Protein AF-0000000068878106 (afdb_homodimer)

Solvent-accessible surface area (backbone atoms only — not comparable to full-atom values): 33404 Å² total; per-residue (Å²): 135,85,82,83,82,81,82,75,83,78,81,79,73,72,70,61,64,57,54,52,51,51,51,51,49,51,44,51,50,50,51,51,49,33,51,49,45,41,50,50,25,51,51,44,31,50,50,22,50,52,49,27,51,49,31,41,48,44,34,72,59,57,70,78,50,66,62,58,25,54,33,65,56,33,51,76,36,71,56,44,80,84,40,68,76,55,49,61,69,65,91,38,62,44,76,44,74,47,63,44,90,40,58,70,82,65,88,52,76,86,54,75,77,73,41,75,68,34,36,50,54,57,44,65,69,31,69,56,43,24,40,52,31,32,62,68,48,38,46,52,46,75,42,91,58,66,86,45,42,40,49,23,63,85,47,44,86,91,62,50,28,27,27,16,37,38,38,33,26,54,50,46,43,31,52,48,51,43,54,57,67,63,46,66,72,85,61,57,61,81,86,59,49,84,65,52,65,62,46,65,75,77,30,61,66,62,33,50,48,51,41,47,35,27,52,52,50,49,52,54,50,47,41,28,64,41,45,71,52,62,33,39,34,25,66,32,97,44,98,85,40,56,53,42,74,44,55,52,36,47,38,44,21,38,39,41,68,48,39,54,49,47,33,52,69,71,58,36,39,39,64,66,54,68,86,51,59,78,51,79,83,52,81,79,58,74,51,70,72,85,69,80,74,77,79,76,132,135,86,81,82,80,80,83,75,84,79,80,79,72,72,69,62,62,57,55,52,51,50,51,51,50,51,45,50,50,51,50,49,51,33,52,49,47,40,50,52,25,52,52,44,30,50,51,23,51,52,49,26,51,48,32,42,47,44,35,71,59,57,72,78,50,65,62,58,26,54,32,65,58,33,52,74,32,74,55,45,77,84,39,71,75,54,51,60,70,64,91,37,62,44,75,46,74,49,64,44,90,42,56,70,83,66,88,50,76,84,54,76,79,72,40,75,69,33,39,50,55,57,43,64,68,32,70,56,44,24,41,51,33,32,59,68,49,36,46,54,47,77,42,90,57,67,85,47,42,40,49,24,64,83,46,43,88,92,61,49,27,26,28,17,38,39,38,32,27,54,51,46,44,30,52,49,50,44,54,57,66,65,45,67,71,84,60,58,63,80,86,60,51,87,65,52,64,61,46,67,75,77,31,62,67,61,33,49,47,51,40,46,34,28,52,50,49,50,51,53,49,46,41,28,63,39,44,70,52,64,34,39,34,27,66,32,99,42,98,86,40,57,52,40,74,43,55,52,36,46,38,45,21,38,38,40,67,48,40,53,49,48,33,53,71,69,57,36,39,40,65,66,55,68,86,51,58,79,51,78,83,52,81,81,58,71,50,72,71,87,68,81,77,80,82,78,134

Nearest PDB structures (foldseek):
  1ku9-assembly1_B  TM=2.851E-01  e=7.727E+00  Methanocaldococcus jannaschii
  5xuz-assembly1_A  TM=3.289E-01  e=4.856E+00  Lachnospiraceae bacterium ND2006
  1ku9-assembly1_B  TM=2.852E-01  e=8.026E+00  Methanocaldococcus jannaschii

Radius of gyration: 40.36 Å; Cα contacts (8 Å, |Δi|>4): 854; chains: 2; bounding box: 71×157×91 Å

Sequence (594 aa):
MAKDRKYEPVDNDGDGDGDEHAASMRLRAAQKLERRARRFMYVAVGLLVVSLSALVGTAVVRKPSMLECDQMVSPWYLLTFMLFFVASLWPAVEHTEGDLVNYFNHSTIYRGPPTLERETAWNSLWYHHAMPVSRAGIYALNKTDPDLYYEVVGSDPEEPTYGAIAEVFHQLHCLNLIRQHSWPIAQFSKDWGDLYPDFLWDNPVLGRMHVDHCFETLRLSLMCYADITPVLNQHFDDPDFDRKADFNTHHKCRDFDRIAEYVESMGYDLPPPKFLADEHAHEKRRFLTPVKPGGRKMAKDRKYEPVDNDGDGDGDEHAASMRLRAAQKLERRARRFMYVAVGLLVVSLSALVGTAVVRKPSMLECDQMVSPWYLLTFMLFFVASLWPAVEHTEGDLVNYFNHSTIYRGPPTLERETAWNSLWYHHAMPVSRAGIYALNKTDPDLYYEVVGSDPEEPTYGAIAEVFHQLHCLNLIRQHSWPIAQFSKDWGDLYPDFLWDNPVLGRMHVDHCFETLRLSLMCYADITPVLNQHFDDPDFDRKADFNTHHKCRDFDRIAEYVESMGYDLPPPKFLADEHAHEKRRFLTPVKPGGRK

Secondary structure (DSSP, 8-state):
-------------THHHHHHHHHHHHHHHHHHHHHHHHHHHHHHHHHHHHHHHHHHHHHHHPPPPHHHHHHHTSGGGGGGTT-TTS--SGGG--EEEEE----TT---TTSSS--HHHHHHHHHHH--PBEEEEHHHHHHTT-S-GGGBPBPTT-BTTB-EEEEEEHHHHHHHHHHHHHHHTS-GGGS-GGGGGGS-THHHH-HHHHHHHHHHHHHHHHHHHHHH----EEEEEE---SS-SEEE----EEEEE-HHHHHHHHHHH-B-PPPPHHHHT-GGGGG---SS--------/-------------THHHHHHHHHHHHHHHHHHHHHHHHHHHHHHHHHHHHHHHHHHHHHHHPPPPHHHHHHHTSGGGGGGTT-TTS--SGGG--EEEEE----TT---TTSSS--HHHHHHHHHHH--PBEEEEHHHHHHTT-S-GGGBPBPTT-BTTB-EEEEEEHHHHHHHHHHHHHHHTS-GGGS-GGGGGGS-THHHH-HHHHHHHHHHHHHHHHHHHHHH----EEEEEE---SS-SEEE----EEEEE-HHHHHHHHHHH-B-PPPPHHHHT-GGGGG---SS--------

Structure (mmCIF, N/CA/C/O backbone):
data_AF-0000000068878106-model_v1
#
loop_
_entity.id
_entity.type
_entity.pdbx_description
1 polymer 'Tat pathway signal sequence'
#
loop_
_atom_site.group_PDB
_atom_site.id
_atom_site.type_symbol
_atom_site.label_atom_id
_atom_site.label_alt_id
_atom_site.label_comp_id
_atom_site.label_asym_id
_atom_site.label_entity_id
_atom_site.label_seq_id
_atom_site.pdbx_PDB_ins_code
_atom_site.Cartn_x
_atom_site.Cartn_y
_atom_site.Cartn_z
_atom_site.occupancy
_atom_site.B_iso_or_equiv
_atom_site.auth_seq_id
_atom_site.auth_comp_id
_atom_site.auth_asym_id
_atom_site.auth_atom_id
_atom_site.pdbx_PDB_model_num
ATOM 1 N N . MET A 1 1 ? -26.531 114.25 68.438 1 26.78 1 MET A N 1
ATOM 2 C CA . MET A 1 1 ? -25.391 114.25 67.5 1 26.78 1 MET A CA 1
ATOM 3 C C . MET A 1 1 ? -24.953 112.875 67.125 1 26.78 1 MET A C 1
ATOM 5 O O . MET A 1 1 ? -24.109 112.25 67.812 1 26.78 1 MET A O 1
ATOM 9 N N . ALA A 1 2 ? -25.891 112 66.625 1 36.28 2 ALA A N 1
ATOM 10 C CA . ALA A 1 2 ? -25.703 110.562 66.438 1 36.28 2 ALA A CA 1
ATOM 11 C C . ALA A 1 2 ? -24.656 110.25 65.375 1 36.28 2 ALA A C 1
ATOM 13 O O . ALA A 1 2 ? -24.719 110.812 64.312 1 36.28 2 ALA A O 1
ATOM 14 N N . LYS A 1 3 ? -23.438 109.688 65.812 1 40.28 3 LYS A N 1
ATOM 15 C CA . LYS A 1 3 ? -22.188 109.375 65.125 1 40.28 3 LYS A CA 1
ATOM 16 C C . LYS A 1 3 ? -22.391 108.312 64.062 1 40.28 3 LYS A C 1
ATOM 18 O O . LYS A 1 3 ? -23.016 107.312 64.312 1 40.28 3 LYS A O 1
ATOM 23 N N . ASP A 1 4 ? -22.25 108.625 62.75 1 36 4 ASP A N 1
ATOM 24 C CA . ASP A 1 4 ? -22.328 108 61.469 1 36 4 ASP A CA 1
ATOM 25 C C . ASP A 1 4 ? -21.266 106.875 61.344 1 36 4 ASP A C 1
ATOM 27 O O . ASP A 1 4 ? -20.062 107.188 61.406 1 36 4 ASP A O 1
ATOM 31 N N . ARG A 1 5 ? -21.469 105.625 61.906 1 38.38 5 ARG A N 1
ATOM 32 C CA . ARG A 1 5 ? -20.531 104.5 61.875 1 38.38 5 ARG A CA 1
ATOM 33 C C . ARG A 1 5 ? -20.266 104.125 60.438 1 38.38 5 ARG A C 1
ATOM 35 O O . ARG A 1 5 ? -21.188 103.812 59.656 1 38.38 5 ARG A O 1
ATOM 42 N N . LYS A 1 6 ? -19.078 104.438 59.812 1 42.81 6 LYS A N 1
ATOM 43 C CA . LYS A 1 6 ? -18.547 104.125 58.5 1 42.81 6 LYS A CA 1
ATOM 44 C C . LYS A 1 6 ? -18.234 102.625 58.344 1 42.81 6 LYS A C 1
ATOM 46 O O . LYS A 1 6 ? -17.516 102.062 59.188 1 42.81 6 LYS A O 1
ATOM 51 N N . TYR A 1 7 ? -19.156 101.75 57.75 1 40.66 7 TYR A N 1
ATOM 52 C CA . TYR A 1 7 ? -18.984 100.375 57.406 1 40.66 7 TYR A CA 1
ATOM 53 C C . TYR A 1 7 ? -17.859 100.125 56.406 1 40.66 7 TYR A C 1
ATOM 55 O O . TYR A 1 7 ? -17.828 100.812 55.375 1 40.66 7 TYR A O 1
ATOM 63 N N . GLU A 1 8 ? -16.609 99.812 56.781 1 37 8 GLU A N 1
ATOM 64 C CA . GLU A 1 8 ? -15.492 99.5 55.906 1 37 8 GLU A CA 1
ATOM 65 C C . GLU A 1 8 ? -15.727 98.25 55.156 1 37 8 GLU A C 1
ATOM 67 O O . GLU A 1 8 ? -16.203 97.25 55.719 1 37 8 GLU A O 1
ATOM 72 N N . PRO A 1 9 ? -15.875 98.188 53.812 1 48.03 9 PRO A N 1
ATOM 73 C CA . PRO A 1 9 ? -16.078 97 52.969 1 48.03 9 PRO A CA 1
ATOM 74 C C . PRO A 1 9 ? -14.945 96 53.094 1 48.03 9 PRO A C 1
ATOM 76 O O . PRO A 1 9 ? -13.773 96.375 53.125 1 48.03 9 PRO A O 1
ATOM 79 N N . VAL A 1 10 ? -15.109 94.938 53.812 1 45.06 10 VAL A N 1
ATOM 80 C CA . VAL A 1 10 ? -14.203 93.812 53.875 1 45.06 10 VAL A CA 1
ATOM 81 C C . VAL A 1 10 ? -14.039 93.188 52.5 1 45.06 10 VAL A C 1
ATOM 83 O O . VAL A 1 10 ? -15.031 92.875 51.812 1 45.06 10 VAL A O 1
ATOM 86 N N . ASP A 1 11 ? -12.969 93.438 51.75 1 40.78 11 ASP A N 1
ATOM 87 C CA . ASP A 1 11 ? -12.539 92.875 50.469 1 40.78 11 ASP A CA 1
ATOM 88 C C . ASP A 1 11 ? -12.438 91.312 50.531 1 40.78 11 ASP A C 1
ATOM 90 O O . ASP A 1 11 ? -11.711 90.812 51.344 1 40.78 11 ASP A O 1
ATOM 94 N N . ASN A 1 12 ? -13.5 90.5 50.281 1 43.62 12 ASN A N 1
ATOM 95 C CA . ASN A 1 12 ? -13.617 89.062 50.125 1 43.62 12 ASN A CA 1
ATOM 96 C C . ASN A 1 12 ? -12.672 88.562 49.062 1 43.62 12 ASN A C 1
ATOM 98 O O . ASN A 1 12 ? -13.062 88.375 47.906 1 43.62 12 ASN A O 1
ATOM 102 N N . ASP A 1 13 ? -11.422 88.938 49 1 43.38 13 ASP A N 1
ATOM 103 C CA . ASP A 1 13 ? -10.508 88.375 48 1 43.38 13 ASP A CA 1
ATOM 104 C C . ASP A 1 13 ? -10.234 86.938 48.25 1 43.38 13 ASP A C 1
ATOM 106 O O . ASP A 1 13 ? -9.312 86.375 47.688 1 43.38 13 ASP A O 1
ATOM 110 N N . GLY A 1 14 ? -10.898 86.25 49.25 1 47.47 14 GLY A N 1
ATOM 111 C CA . GLY A 1 14 ? -10.5 84.875 49.594 1 47.47 14 GLY A CA 1
ATOM 112 C C . GLY A 1 14 ? -10.93 83.875 48.562 1 47.47 14 GLY A C 1
ATOM 113 O O . GLY A 1 14 ? -10.617 82.688 48.688 1 47.47 14 GLY A O 1
ATOM 114 N N . ASP A 1 15 ? -11.875 84.125 47.656 1 50.72 15 ASP A N 1
ATOM 115 C CA . ASP A 1 15 ? -12.5 83.062 46.906 1 50.72 15 ASP A CA 1
ATOM 116 C C . ASP A 1 15 ? -11.656 82.625 45.719 1 50.72 15 ASP A C 1
ATOM 118 O O . ASP A 1 15 ? -11.992 81.688 45.031 1 50.72 15 ASP A O 1
ATOM 122 N N . GLY A 1 16 ? -10.625 83.375 45.344 1 57.31 16 GLY A N 1
ATOM 123 C CA . GLY A 1 16 ? -9.914 83.062 44.094 1 57.31 16 GLY A CA 1
ATOM 124 C C . GLY A 1 16 ? -8.898 81.938 44.25 1 57.31 16 GLY A C 1
ATOM 125 O O . GLY A 1 16 ? -8.641 81.188 43.312 1 57.31 16 GLY A O 1
ATOM 126 N N . ASP A 1 17 ? -8.328 81.75 45.469 1 61.16 17 ASP A N 1
ATOM 127 C CA . ASP A 1 17 ? -7.246 80.812 45.688 1 61.16 17 ASP A CA 1
ATOM 128 C C . ASP A 1 17 ? -7.781 79.375 45.75 1 61.16 17 ASP A C 1
ATOM 130 O O . ASP A 1 17 ? -7.125 78.438 45.281 1 61.16 17 ASP A O 1
ATOM 134 N N . GLY A 1 18 ? -9 79.25 46.094 1 62.47 18 GLY A N 1
ATOM 135 C CA . GLY A 1 18 ? -9.602 77.938 46.25 1 62.47 18 GLY A CA 1
ATOM 136 C C . GLY A 1 18 ? -9.938 77.25 44.906 1 62.47 18 GLY A C 1
ATOM 137 O O . GLY A 1 18 ? -9.758 76.062 44.75 1 62.47 18 GLY A O 1
ATOM 138 N N . ASP A 1 19 ? -10.344 78.125 44 1 64.88 19 ASP A N 1
ATOM 139 C CA . ASP A 1 19 ? -10.758 77.625 42.719 1 64.88 19 ASP A CA 1
ATOM 140 C C . ASP A 1 19 ? -9.555 77.188 41.875 1 64.88 19 ASP A C 1
ATOM 142 O O . ASP A 1 19 ? -9.609 76.188 41.156 1 64.88 19 ASP A O 1
ATOM 146 N N . GLU A 1 20 ? -8.469 77.938 42.156 1 68.62 20 GLU A N 1
ATOM 147 C CA . GLU A 1 20 ? -7.258 77.625 41.375 1 68.62 20 GLU A CA 1
ATOM 148 C C . GLU A 1 20 ? -6.621 76.312 41.875 1 68.62 20 GLU A C 1
ATOM 150 O O . GLU A 1 20 ? -6.129 75.5 41.094 1 68.62 20 GLU A O 1
ATOM 155 N N . HIS A 1 21 ? -6.688 76.125 43.125 1 70.81 21 HIS A N 1
ATOM 156 C CA . HIS A 1 21 ? -6.148 74.938 43.75 1 70.81 21 HIS A CA 1
ATOM 157 C C . HIS A 1 21 ? -6.969 73.688 43.344 1 70.81 21 HIS A C 1
ATOM 159 O O . HIS A 1 21 ? -6.41 72.625 43.062 1 70.81 21 HIS A O 1
ATOM 165 N N . ALA A 1 22 ? -8.234 73.875 43.281 1 68.38 22 ALA A N 1
ATOM 166 C CA . ALA A 1 22 ? -9.133 72.812 42.875 1 68.38 22 ALA A CA 1
ATOM 167 C C . ALA A 1 22 ? -8.945 72.438 41.406 1 68.38 22 ALA A C 1
ATOM 169 O O . ALA A 1 22 ? -8.938 71.25 41.062 1 68.38 22 ALA A O 1
ATOM 170 N N . ALA A 1 23 ? -8.711 73.438 40.656 1 69.19 23 ALA A N 1
ATOM 171 C CA . ALA A 1 23 ? -8.477 73.25 39.25 1 69.19 23 ALA A CA 1
ATOM 172 C C . ALA A 1 23 ? -7.152 72.5 39 1 69.19 23 ALA A C 1
ATOM 174 O O . ALA A 1 23 ? -7.07 71.625 38.156 1 69.19 23 ALA A O 1
ATOM 175 N N . SER A 1 24 ? -6.176 72.875 39.844 1 73.19 24 SER A N 1
ATOM 176 C CA . SER A 1 24 ? -4.859 72.25 39.75 1 73.19 24 SER A CA 1
ATOM 177 C C . SER A 1 24 ? -4.902 70.75 40.188 1 73.19 24 SER A C 1
ATOM 179 O O . SER A 1 24 ? -4.273 69.938 39.562 1 73.19 24 SER A O 1
ATOM 181 N N . MET A 1 25 ? -5.758 70.5 41.094 1 72.62 25 MET A N 1
ATOM 182 C CA . MET A 1 25 ? -5.891 69.125 41.625 1 72.62 25 MET A CA 1
ATOM 183 C C . MET A 1 25 ? -6.629 68.25 40.625 1 72.62 25 MET A C 1
ATOM 185 O O . MET A 1 25 ? -6.273 67.125 40.438 1 72.62 25 MET A O 1
ATOM 189 N N . ARG A 1 26 ? -7.57 68.812 39.969 1 70.69 26 ARG A N 1
ATOM 190 C CA . ARG A 1 26 ? -8.328 68.062 38.938 1 70.69 26 ARG A CA 1
ATOM 191 C C . ARG A 1 26 ? -7.461 67.75 37.719 1 70.69 26 ARG A C 1
ATOM 193 O O . ARG A 1 26 ? -7.543 66.688 37.156 1 70.69 26 ARG A O 1
ATOM 200 N N . LEU A 1 27 ? -6.605 68.688 37.5 1 72.69 27 LEU A N 1
ATOM 201 C CA . LEU A 1 27 ? -5.703 68.562 36.375 1 72.69 27 LEU A CA 1
ATOM 202 C C . LEU A 1 27 ? -4.676 67.438 36.656 1 72.69 27 LEU A C 1
ATOM 204 O O . LEU A 1 27 ? -4.379 66.625 35.781 1 72.69 27 LEU A O 1
ATOM 208 N N . ARG A 1 28 ? -4.23 67.5 37.875 1 74.62 28 ARG A N 1
ATOM 209 C CA . ARG A 1 28 ? -3.268 66.438 38.281 1 74.62 28 ARG A CA 1
ATOM 210 C C . ARG A 1 28 ? -3.906 65.062 38.312 1 74.62 28 ARG A C 1
ATOM 212 O O . ARG A 1 28 ? -3.287 64.062 37.875 1 74.62 28 ARG A O 1
ATOM 219 N N . ALA A 1 29 ? -5.109 65 38.656 1 73.38 29 ALA A N 1
ATOM 220 C CA . ALA A 1 29 ? -5.848 63.75 38.688 1 73.38 29 ALA A CA 1
ATOM 221 C C . ALA A 1 29 ? -6.102 63.219 37.281 1 73.38 29 ALA A C 1
ATOM 223 O O . ALA A 1 29 ? -5.977 62.031 37.031 1 73.38 29 ALA A O 1
ATOM 224 N N . ALA A 1 30 ? -6.375 64.125 36.469 1 70.25 30 ALA A N 1
ATOM 225 C CA . ALA A 1 30 ? -6.621 63.781 35.062 1 70.25 30 ALA A CA 1
ATOM 226 C C . ALA A 1 30 ? -5.348 63.281 34.375 1 70.25 30 ALA A C 1
ATOM 228 O O . ALA A 1 30 ? -5.383 62.281 33.625 1 70.25 30 ALA A O 1
ATOM 229 N N . GLN A 1 31 ? -4.293 63.906 34.719 1 73.88 31 GLN A N 1
ATOM 230 C CA . GLN A 1 31 ? -3.004 63.469 34.156 1 73.88 31 GLN A CA 1
ATOM 231 C C . GLN A 1 31 ? -2.596 62.125 34.688 1 73.88 31 GLN A C 1
ATOM 233 O O . GLN A 1 31 ? -2.062 61.281 33.969 1 73.88 31 GLN A O 1
ATOM 238 N N . LYS A 1 32 ? -2.9 61.875 35.938 1 74.06 32 LYS A N 1
ATOM 239 C CA . LYS A 1 32 ? -2.619 60.594 36.531 1 74.06 32 LYS A CA 1
ATOM 240 C C . LYS A 1 32 ? -3.463 59.469 35.906 1 74.06 32 LYS A C 1
ATOM 242 O O . LYS A 1 32 ? -2.963 58.375 35.656 1 74.06 32 LYS A O 1
ATOM 247 N N . LEU A 1 33 ? -4.66 59.75 35.625 1 72.44 33 LEU A N 1
ATOM 248 C CA . LEU A 1 33 ? -5.566 58.812 35 1 72.44 33 LEU A CA 1
ATOM 249 C C . LEU A 1 33 ? -5.125 58.5 33.562 1 72.44 33 LEU A C 1
ATOM 251 O O . LEU A 1 33 ? -5.188 57.375 33.125 1 72.44 33 LEU A O 1
ATOM 255 N N . GLU A 1 34 ? -4.691 59.562 32.969 1 74.19 34 GLU A N 1
ATOM 256 C CA . GLU A 1 34 ? -4.195 59.375 31.609 1 74.19 34 GLU A CA 1
ATOM 257 C C . GLU A 1 34 ? -2.938 58.531 31.578 1 74.19 34 GLU A C 1
ATOM 259 O O . GLU A 1 34 ? -2.791 57.656 30.719 1 74.19 34 GLU A O 1
ATOM 264 N N . ARG A 1 35 ? -2.076 58.719 32.5 1 75.44 35 ARG A N 1
ATOM 265 C CA . ARG A 1 35 ? -0.855 57.938 32.594 1 75.44 35 ARG A CA 1
ATOM 266 C C . ARG A 1 35 ? -1.173 56.469 32.906 1 75.44 35 ARG A C 1
ATOM 268 O O . ARG A 1 35 ? -0.58 55.562 32.312 1 75.44 35 ARG A O 1
ATOM 275 N N . ARG A 1 36 ? -2.141 56.281 33.688 1 75.12 36 ARG A N 1
ATOM 276 C CA . ARG A 1 36 ? -2.568 54.938 34.031 1 75.12 36 ARG A CA 1
ATOM 277 C C . ARG A 1 36 ? -3.223 54.25 32.844 1 75.12 36 ARG A C 1
ATOM 279 O O . ARG A 1 36 ? -2.971 53.094 32.562 1 75.12 36 ARG A O 1
ATOM 286 N N . ALA A 1 37 ? -3.979 55.031 32.156 1 71.69 37 ALA A N 1
ATOM 287 C CA . ALA A 1 37 ? -4.645 54.531 30.969 1 71.69 37 ALA A CA 1
ATOM 288 C C . ALA A 1 37 ? -3.631 54.156 29.891 1 71.69 37 ALA A C 1
ATOM 290 O O . ALA A 1 37 ? -3.764 53.125 29.25 1 71.69 37 ALA A O 1
ATOM 291 N N . ARG A 1 38 ? -2.625 55 29.766 1 74.75 38 ARG A N 1
ATOM 292 C CA . ARG A 1 38 ? -1.565 54.719 28.812 1 74.75 38 ARG A CA 1
ATOM 293 C C . ARG A 1 38 ? -0.792 53.469 29.188 1 74.75 38 ARG A C 1
ATOM 295 O O . ARG A 1 38 ? -0.477 52.625 28.328 1 74.75 38 ARG A O 1
ATOM 302 N N . ARG A 1 39 ? -0.542 53.344 30.469 1 77.56 39 ARG A N 1
ATOM 303 C CA . ARG A 1 39 ? 0.162 52.156 30.938 1 77.56 39 ARG A CA 1
ATOM 304 C C . ARG A 1 39 ? -0.664 50.906 30.688 1 77.56 39 ARG A C 1
ATOM 306 O O . ARG A 1 39 ? -0.135 49.875 30.234 1 77.56 39 ARG A O 1
ATOM 313 N N . PHE A 1 40 ? -1.917 51 30.922 1 74 40 PHE A N 1
ATOM 314 C CA . PHE A 1 40 ? -2.812 49.875 30.688 1 74 40 PHE A CA 1
ATOM 315 C C . PHE A 1 40 ? -2.871 49.531 29.203 1 74 40 PHE A C 1
ATOM 317 O O . PHE A 1 40 ? -2.889 48.344 28.828 1 74 40 PHE A O 1
ATOM 324 N N . MET A 1 41 ? -2.848 50.562 28.422 1 73.62 41 MET A N 1
ATOM 325 C CA . MET A 1 41 ? -2.873 50.344 26.969 1 73.62 41 MET A CA 1
ATOM 326 C C . MET A 1 41 ? -1.597 49.656 26.5 1 73.62 41 MET A C 1
ATOM 328 O O . MET A 1 41 ? -1.648 48.75 25.672 1 73.62 41 MET A O 1
ATOM 332 N N . TYR A 1 42 ? -0.453 50.125 27.031 1 76.81 42 TYR A N 1
ATOM 333 C CA . TYR A 1 42 ? 0.806 49.469 26.656 1 76.81 42 TYR A CA 1
ATOM 334 C C . TYR A 1 42 ? 0.821 48.031 27.094 1 76.81 42 TYR A C 1
ATOM 336 O O . TYR A 1 42 ? 1.28 47.156 26.359 1 76.81 42 TYR A O 1
ATOM 344 N N . VAL A 1 43 ? 0.275 47.688 28.266 1 76.44 43 VAL A N 1
ATOM 345 C CA . VAL A 1 43 ? 0.206 46.344 28.766 1 76.44 43 VAL A CA 1
ATOM 346 C C . VAL A 1 43 ? -0.734 45.5 27.891 1 76.44 43 VAL A C 1
ATOM 348 O O . VAL A 1 43 ? -0.426 44.375 27.547 1 76.44 43 VAL A O 1
ATOM 351 N N . ALA A 1 44 ? -1.811 46.125 27.453 1 70.38 44 ALA A N 1
ATOM 352 C CA . ALA A 1 44 ? -2.779 45.438 26.594 1 70.38 44 ALA A CA 1
ATOM 353 C C . ALA A 1 44 ? -2.178 45.125 25.234 1 70.38 44 ALA A C 1
ATOM 355 O O . ALA A 1 44 ? -2.352 44 24.719 1 70.38 44 ALA A O 1
ATOM 356 N N . VAL A 1 45 ? -1.456 46.094 24.656 1 72.12 45 VAL A N 1
ATOM 357 C CA . VAL A 1 45 ? -0.791 45.875 23.375 1 72.12 45 VAL A CA 1
ATOM 358 C C . VAL A 1 45 ? 0.281 44.812 23.516 1 72.12 45 VAL A C 1
ATOM 360 O O . VAL A 1 45 ? 0.42 43.938 22.641 1 72.12 45 VAL A O 1
ATOM 363 N N . GLY A 1 46 ? 1.047 44.906 24.625 1 75.5 46 GLY A N 1
ATOM 364 C CA . GLY A 1 46 ? 2.033 43.875 24.891 1 75.5 46 GLY A CA 1
ATOM 365 C C . GLY A 1 46 ? 1.429 42.5 25 1 75.5 46 GLY A C 1
ATOM 366 O O . GLY A 1 46 ? 1.931 41.531 24.406 1 75.5 46 GLY A O 1
ATOM 367 N N . LEU A 1 47 ? 0.341 42.375 25.688 1 75.25 47 LEU A N 1
ATOM 368 C CA . LEU A 1 47 ? -0.345 41.094 25.844 1 75.25 47 LEU A CA 1
ATOM 369 C C . LEU A 1 47 ? -0.901 40.594 24.516 1 75.25 47 LEU A C 1
ATOM 371 O O . LEU A 1 47 ? -0.876 39.406 24.234 1 75.25 47 LEU A O 1
ATOM 375 N N . LEU A 1 48 ? -1.328 41.5 23.734 1 73.44 48 LEU A N 1
ATOM 376 C CA . LEU A 1 48 ? -1.829 41.156 22.406 1 73.44 48 LEU A CA 1
ATOM 377 C C . LEU A 1 48 ? -0.707 40.625 21.531 1 73.44 48 LEU A C 1
ATOM 379 O O . LEU A 1 48 ? -0.887 39.625 20.828 1 73.44 48 LEU A O 1
ATOM 383 N N . VAL A 1 49 ? 0.455 41.281 21.562 1 74.94 49 VAL A N 1
ATOM 384 C CA . VAL A 1 49 ? 1.601 40.844 20.766 1 74.94 49 VAL A CA 1
ATOM 385 C C . VAL A 1 49 ? 2.068 39.469 21.234 1 74.94 49 VAL A C 1
ATOM 387 O O . VAL A 1 49 ? 2.359 38.594 20.422 1 74.94 49 VAL A O 1
ATOM 390 N N . VAL A 1 50 ? 2.09 39.219 22.5 1 76.12 50 VAL A N 1
ATOM 391 C CA . VAL A 1 50 ? 2.512 37.938 23.047 1 76.12 50 VAL A CA 1
ATOM 392 C C . VAL A 1 50 ? 1.509 36.875 22.656 1 76.12 50 VAL A C 1
ATOM 394 O O . VAL A 1 50 ? 1.898 35.75 22.266 1 76.12 50 VAL A O 1
ATOM 397 N N . SER A 1 51 ? 0.275 37.219 22.719 1 73 51 SER A N 1
ATOM 398 C CA . SER A 1 51 ? -0.762 36.25 22.375 1 73 51 SER A CA 1
ATOM 399 C C . SER A 1 51 ? -0.726 35.906 20.891 1 73 51 SER A C 1
ATOM 401 O O . SER A 1 51 ? -0.865 34.75 20.516 1 73 51 SER A O 1
ATOM 403 N N . LEU A 1 52 ? -0.506 36.969 20.094 1 71.38 52 LEU A N 1
ATOM 404 C CA . LEU A 1 52 ? -0.402 36.719 18.656 1 71.38 52 LEU A CA 1
ATOM 405 C C . LEU A 1 52 ? 0.835 35.906 18.328 1 71.38 52 LEU A C 1
ATOM 407 O O . LEU A 1 52 ? 0.78 35 17.484 1 71.38 52 LEU A O 1
ATOM 411 N N . SER A 1 53 ? 1.896 36.156 18.938 1 73.31 53 SER A N 1
ATOM 412 C CA . SER A 1 53 ? 3.121 35.375 18.734 1 73.31 53 SER A CA 1
ATOM 413 C C . SER A 1 53 ? 2.941 33.938 19.172 1 73.31 53 SER A C 1
ATOM 415 O O . SER A 1 53 ? 3.432 33.031 18.5 1 73.31 53 SER A O 1
ATOM 417 N N . ALA A 1 54 ? 2.195 33.75 20.203 1 72.25 54 ALA A N 1
ATOM 418 C CA . ALA A 1 54 ? 1.932 32.406 20.688 1 72.25 54 ALA A CA 1
ATOM 419 C C . ALA A 1 54 ? 1.047 31.641 19.719 1 72.25 54 ALA A C 1
ATOM 421 O O . ALA A 1 54 ? 1.28 30.453 19.469 1 72.25 54 ALA A O 1
ATOM 422 N N . LEU A 1 55 ? 0.137 32.375 19.266 1 69.88 55 LEU A N 1
ATOM 423 C CA . LEU A 1 55 ? -0.773 31.75 18.312 1 69.88 55 LEU A CA 1
ATOM 424 C C . LEU A 1 55 ? -0.047 31.375 17.031 1 69.88 55 LEU A C 1
ATOM 426 O O . LEU A 1 55 ? -0.257 30.297 16.469 1 69.88 55 LEU A O 1
ATOM 430 N N . VAL A 1 56 ? 0.711 32.312 16.5 1 68.56 56 VAL A N 1
ATOM 431 C CA . VAL A 1 56 ? 1.524 32.031 15.32 1 68.56 56 VAL A CA 1
ATOM 432 C C . VAL A 1 56 ? 2.467 30.875 15.609 1 68.56 56 VAL A C 1
ATOM 434 O O . VAL A 1 56 ? 2.641 29.984 14.766 1 68.56 56 VAL A O 1
ATOM 437 N N . GLY A 1 57 ? 2.998 30.859 16.75 1 68.06 57 GLY A N 1
ATOM 438 C CA . GLY A 1 57 ? 3.861 29.766 17.141 1 68.06 57 GLY A CA 1
ATOM 439 C C . GLY A 1 57 ? 3.156 28.422 17.141 1 68.06 57 GLY A C 1
ATOM 440 O O . GLY A 1 57 ? 3.688 27.438 16.625 1 68.06 57 GLY A O 1
ATOM 441 N N . THR A 1 58 ? 1.959 28.453 17.672 1 67.75 58 THR A N 1
ATOM 442 C CA . THR A 1 58 ? 1.2 27.203 17.734 1 67.75 58 THR A CA 1
ATOM 443 C C . THR A 1 58 ? 0.795 26.75 16.328 1 67.75 58 THR A C 1
ATOM 445 O O . THR A 1 58 ? 0.813 25.547 16.031 1 67.75 58 THR A O 1
ATOM 448 N N . ALA A 1 59 ? 0.383 27.734 15.57 1 63.81 59 ALA A N 1
ATOM 449 C CA . ALA A 1 59 ? -0.023 27.391 14.211 1 63.81 59 ALA A CA 1
ATOM 450 C C . ALA A 1 59 ? 1.144 26.812 13.422 1 63.81 59 ALA A C 1
ATOM 452 O O . ALA A 1 59 ? 0.954 25.922 12.594 1 63.81 59 ALA A O 1
ATOM 453 N N . VAL A 1 60 ? 2.23 27.406 13.656 1 62.47 60 VAL A N 1
ATOM 454 C CA . VAL A 1 60 ? 3.43 26.953 12.961 1 62.47 60 VAL A CA 1
ATOM 455 C C . VAL A 1 60 ? 3.873 25.594 13.508 1 62.47 60 VAL A C 1
ATOM 457 O O . VAL A 1 60 ? 4.387 24.766 12.766 1 62.47 60 VAL A O 1
ATOM 460 N N . VAL A 1 61 ? 3.477 25.469 14.719 1 64.38 61 VAL A N 1
ATOM 461 C CA . VAL A 1 61 ? 4.035 24.281 15.352 1 64.38 61 VAL A CA 1
ATOM 462 C C . VAL A 1 61 ? 2.992 23.172 15.367 1 64.38 61 VAL A C 1
ATOM 464 O O . VAL A 1 61 ? 3.324 22 15.586 1 64.38 61 VAL A O 1
ATOM 467 N N . ARG A 1 62 ? 1.742 23.656 15.016 1 69.5 62 ARG A N 1
ATOM 468 C CA . ARG A 1 62 ? 0.74 22.594 15.148 1 69.5 62 ARG A CA 1
ATOM 469 C C . ARG A 1 62 ? 1.009 21.453 14.172 1 69.5 62 ARG A C 1
ATOM 471 O O . ARG A 1 62 ? 1.168 21.688 12.977 1 69.5 62 ARG A O 1
ATOM 478 N N . LYS A 1 63 ? 1.206 20.25 14.734 1 74.88 63 LYS A N 1
ATOM 479 C CA . LYS A 1 63 ? 1.352 19.031 13.938 1 74.88 63 LYS A CA 1
ATOM 480 C C . LYS A 1 63 ? -0.009 18.422 13.609 1 74.88 63 LYS A C 1
ATOM 482 O O . LYS A 1 63 ? -0.888 18.344 14.469 1 74.88 63 LYS A O 1
ATOM 487 N N . PRO A 1 64 ? -0.24 18.234 12.312 1 81.62 64 PRO A N 1
ATOM 488 C CA . PRO A 1 64 ? -1.501 17.578 11.969 1 81.62 64 PRO A CA 1
ATOM 489 C C . PRO A 1 64 ? -1.644 16.203 12.617 1 81.62 64 PRO A C 1
ATOM 491 O O . PRO A 1 64 ? -0.642 15.578 12.969 1 81.62 64 PRO A O 1
ATOM 494 N N . SER A 1 65 ? -2.916 15.852 12.922 1 83.12 65 SER A N 1
ATOM 495 C CA . SER A 1 65 ? -3.16 14.508 13.43 1 83.12 65 SER A CA 1
ATOM 496 C C . SER A 1 65 ? -2.928 13.461 12.344 1 83.12 65 SER A C 1
ATOM 498 O O . SER A 1 65 ? -2.961 13.773 11.156 1 83.12 65 SER A O 1
ATOM 500 N N . MET A 1 66 ? -2.695 12.273 12.758 1 85.69 66 MET A N 1
ATOM 501 C CA . MET A 1 66 ? -2.502 11.18 11.812 1 85.69 66 MET A CA 1
ATOM 502 C C . MET A 1 66 ? -3.742 10.977 10.953 1 85.69 66 MET A C 1
ATOM 504 O O . MET A 1 66 ? -3.635 10.734 9.75 1 85.69 66 MET A O 1
ATOM 508 N N . LEU A 1 67 ? -4.883 11.078 11.586 1 84.94 67 LEU A N 1
ATOM 509 C CA . LEU A 1 67 ? -6.133 10.914 10.852 1 84.94 67 LEU A CA 1
ATOM 510 C C . LEU A 1 67 ? -6.285 12 9.789 1 84.94 67 LEU A C 1
ATOM 512 O O . LEU A 1 67 ? -6.688 11.719 8.656 1 84.94 67 LEU A O 1
ATOM 516 N N . GLU A 1 68 ? -5.988 13.227 10.18 1 84 68 GLU A N 1
ATOM 517 C CA . GLU A 1 68 ? -6.02 14.328 9.227 1 84 68 GLU A CA 1
ATOM 518 C C . GLU A 1 68 ? -5.086 14.062 8.047 1 84 68 GLU A C 1
ATOM 520 O O . GLU A 1 68 ? -5.445 14.312 6.895 1 84 68 GLU A O 1
ATOM 525 N N . CYS A 1 69 ? -3.963 13.555 8.344 1 87.06 69 CYS A N 1
ATOM 526 C CA . CYS A 1 69 ? -2.982 13.281 7.301 1 87.06 69 CYS A CA 1
ATOM 527 C C . CYS A 1 69 ? -3.438 12.125 6.418 1 87.06 69 CYS A C 1
ATOM 529 O O . CYS A 1 69 ? -3.256 12.156 5.199 1 87.06 69 CYS A O 1
ATOM 531 N N . ASP A 1 70 ? -4.016 11.094 7.027 1 87.75 70 ASP A N 1
ATOM 532 C CA . ASP A 1 70 ? -4.566 9.992 6.25 1 87.75 70 ASP A CA 1
ATOM 533 C C . ASP A 1 70 ? -5.613 10.492 5.258 1 87.75 70 ASP A C 1
ATOM 535 O O . ASP A 1 70 ? -5.648 10.047 4.105 1 87.75 70 ASP A O 1
ATOM 539 N N . GLN A 1 71 ? -6.41 11.359 5.707 1 84.69 71 GLN A N 1
ATOM 540 C CA . GLN A 1 71 ? -7.484 11.883 4.875 1 84.69 71 GLN A CA 1
ATOM 541 C C . GLN A 1 71 ? -6.934 12.766 3.756 1 84.69 71 GLN A C 1
ATOM 543 O O . GLN A 1 71 ? -7.461 12.758 2.641 1 84.69 71 GLN A O 1
ATOM 548 N N . MET A 1 72 ? -5.859 13.477 4.098 1 83.12 72 MET A N 1
ATOM 549 C CA . MET A 1 72 ? -5.262 14.391 3.121 1 83.12 72 MET A CA 1
ATOM 550 C C . MET A 1 72 ? -4.668 13.617 1.949 1 83.12 72 MET A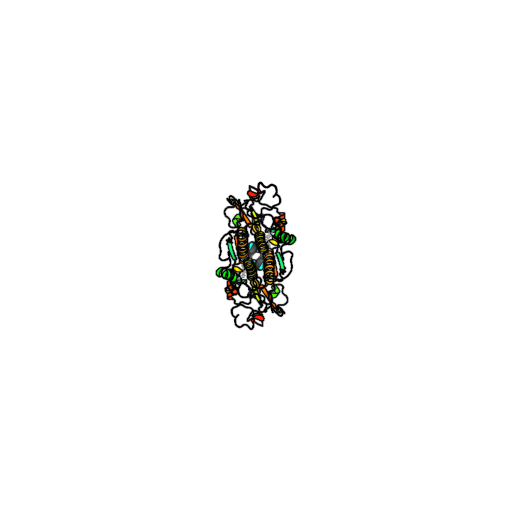 C 1
ATOM 552 O O . MET A 1 72 ? -4.723 14.07 0.806 1 83.12 72 MET A O 1
ATOM 556 N N . VAL A 1 73 ? -4.156 12.461 2.256 1 83.62 73 VAL A N 1
ATOM 557 C CA . VAL A 1 73 ? -3.484 11.719 1.194 1 83.62 73 VAL A CA 1
ATOM 558 C C . VAL A 1 73 ? -4.441 10.695 0.594 1 83.62 73 VAL A C 1
ATOM 560 O O . VAL A 1 73 ? -4.012 9.773 -0.109 1 83.62 73 VAL A O 1
ATOM 563 N N . SER A 1 74 ? -5.68 10.797 0.879 1 82.06 74 SER A N 1
ATOM 564 C CA . SER A 1 74 ? -6.742 9.977 0.301 1 82.06 74 SER A CA 1
ATOM 565 C C . SER A 1 74 ? -7.707 10.828 -0.52 1 82.06 74 SER A C 1
ATOM 567 O O . SER A 1 74 ? -7.867 12.023 -0.258 1 82.06 74 SER A O 1
ATOM 569 N N . PRO A 1 75 ? -8.203 10.25 -1.588 1 72.75 75 PRO A N 1
ATOM 570 C CA . PRO A 1 75 ? -9.148 11.039 -2.371 1 72.75 75 PRO A CA 1
ATOM 571 C C . PRO A 1 75 ? -10.453 11.32 -1.621 1 72.75 75 PRO A C 1
ATOM 573 O O . PRO A 1 75 ? -11.211 12.211 -2.008 1 72.75 75 PRO A O 1
ATOM 576 N N . TRP A 1 76 ? -10.57 10.562 -0.592 1 63.66 76 TRP A N 1
ATOM 577 C CA . TRP A 1 76 ? -11.828 10.57 0.149 1 63.66 76 TRP A CA 1
ATOM 578 C C . TRP A 1 76 ? -11.836 11.672 1.196 1 63.66 76 TRP A C 1
ATOM 580 O O . TRP A 1 76 ? -12.539 11.578 2.205 1 63.66 76 TRP A O 1
ATOM 590 N N . TYR A 1 77 ? -10.891 12.734 1.01 1 57.5 77 TYR A N 1
ATOM 591 C CA . TYR A 1 77 ? -10.711 13.766 2.031 1 57.5 77 TYR A CA 1
ATOM 592 C C . TYR A 1 77 ? -11.953 14.641 2.141 1 57.5 77 TYR A C 1
ATOM 594 O O . TYR A 1 77 ? -12.203 15.242 3.188 1 57.5 77 TYR A O 1
ATOM 602 N N . LEU A 1 78 ? -12.609 14.797 1.077 1 50.06 78 LEU A N 1
ATOM 603 C CA . LEU A 1 78 ? -13.453 15.984 1.104 1 50.06 78 LEU A CA 1
ATOM 604 C C . LEU A 1 78 ? -14.156 16.125 2.449 1 50.06 78 LEU A C 1
ATOM 606 O O . LEU A 1 78 ? -14.062 17.172 3.098 1 50.06 78 LEU A O 1
ATOM 610 N N . LEU A 1 79 ? -15.32 15.578 2.359 1 46.12 79 LEU A N 1
ATOM 611 C CA . LEU A 1 79 ? -16.531 16.031 3.018 1 46.12 79 LEU A CA 1
ATOM 612 C C . LEU A 1 79 ? -16.484 15.75 4.516 1 46.12 79 LEU A C 1
ATOM 614 O O . LEU A 1 79 ? -17.516 15.828 5.199 1 46.12 79 LEU A O 1
ATOM 618 N N . THR A 1 80 ? -15.406 15.188 4.887 1 44.72 80 THR A N 1
ATOM 619 C CA . THR A 1 80 ? -15.523 14.781 6.281 1 44.72 80 THR A CA 1
ATOM 620 C C . THR A 1 80 ? -15.758 15.992 7.18 1 44.72 80 THR A C 1
ATOM 622 O O . THR A 1 80 ? -16.203 15.852 8.32 1 44.72 80 THR A O 1
ATOM 625 N N . PHE A 1 81 ? -14.977 17.016 6.961 1 44.38 81 PHE A N 1
ATOM 626 C CA . PHE A 1 81 ? -15.359 18.062 7.914 1 44.38 81 PHE A CA 1
ATOM 627 C C . PHE A 1 81 ? -16.875 18.109 8.078 1 44.38 81 PHE A C 1
ATOM 629 O O . PHE A 1 81 ? -17.375 18.297 9.188 1 44.38 81 PHE A O 1
ATOM 636 N N . MET A 1 82 ? -17.484 18.531 6.992 1 43.03 82 MET A N 1
ATOM 637 C CA . MET A 1 82 ? -18.891 18.906 7.199 1 43.03 82 MET A CA 1
ATOM 638 C C . MET A 1 82 ? -19.734 17.688 7.516 1 43.03 82 MET A C 1
ATOM 640 O O . MET A 1 82 ? -20.797 17.797 8.148 1 43.03 82 MET A O 1
ATOM 644 N N . LEU A 1 83 ? -19.5 16.469 6.902 1 45.5 83 LEU A N 1
ATOM 645 C CA . LEU A 1 83 ? -20.484 15.414 7.055 1 45.5 83 LEU A CA 1
ATOM 646 C C . LEU A 1 83 ? -19.875 14.188 7.711 1 45.5 83 LEU A C 1
ATOM 648 O O . LEU A 1 83 ? -19.328 13.32 7.027 1 45.5 83 LEU A O 1
ATOM 652 N N . PHE A 1 84 ? -19.219 14.453 8.922 1 46.66 84 PHE A N 1
ATOM 653 C CA . PHE A 1 84 ? -18.812 13.375 9.805 1 46.66 84 PHE A CA 1
ATOM 654 C C . PHE A 1 84 ? -19.562 12.086 9.477 1 46.66 84 PHE A C 1
ATOM 656 O O . PHE A 1 84 ? -19.078 10.992 9.758 1 46.66 84 PHE A O 1
ATOM 663 N N . PHE A 1 85 ? -20.828 12.312 9.148 1 47.69 85 PHE A N 1
ATOM 664 C CA . PHE A 1 85 ? -21.719 11.172 9.055 1 47.69 85 PHE A CA 1
ATOM 665 C C . PHE A 1 85 ? -21.484 10.391 7.77 1 47.69 85 PHE A C 1
ATOM 667 O O . PHE A 1 85 ? -22.234 9.484 7.434 1 47.69 85 PHE A O 1
ATOM 674 N N . VAL A 1 86 ? -20.438 10.953 7.094 1 51.62 86 VAL A N 1
ATOM 675 C CA . VAL A 1 86 ? -20.406 10.172 5.859 1 51.62 86 VAL A CA 1
ATOM 676 C C . VAL A 1 86 ? -19.953 8.742 6.156 1 51.62 86 VAL A C 1
ATOM 678 O O . VAL A 1 86 ? -19.047 8.531 6.965 1 51.62 86 VAL A O 1
ATOM 681 N N . ALA A 1 87 ? -20.875 7.773 5.996 1 58.38 87 ALA A N 1
ATOM 682 C CA . ALA A 1 87 ? -20.75 6.32 5.93 1 58.38 87 ALA A CA 1
ATOM 683 C C . ALA A 1 87 ? -19.406 5.918 5.312 1 58.38 87 ALA A C 1
ATOM 685 O O . ALA A 1 87 ? -19.328 5.66 4.109 1 58.38 87 ALA A O 1
ATOM 686 N N . SER A 1 88 ? -18.328 6.191 6.152 1 79.38 88 SER A N 1
ATOM 687 C CA . SER A 1 88 ? -16.984 5.82 5.715 1 79.38 88 SER A CA 1
ATOM 688 C C . SER A 1 88 ? -16.25 5.016 6.789 1 79.38 88 SER A C 1
ATOM 690 O O . SER A 1 88 ? -16.781 4.801 7.879 1 79.38 88 SER A O 1
ATOM 692 N N . LEU A 1 89 ? -15.117 4.488 6.488 1 89.69 89 LEU A N 1
ATOM 693 C CA . LEU A 1 89 ? -14.336 3.668 7.406 1 89.69 89 LEU A CA 1
ATOM 694 C C . LEU A 1 89 ? -13.336 4.52 8.18 1 89.69 89 LEU A C 1
ATOM 696 O O . LEU A 1 89 ? -12.531 3.994 8.953 1 89.69 89 LEU A O 1
ATOM 700 N N . TRP A 1 90 ? -13.438 5.836 8.18 1 89.19 90 TRP A N 1
ATOM 701 C CA . TRP A 1 90 ? -12.461 6.734 8.781 1 89.19 90 TRP A CA 1
ATOM 702 C C . TRP A 1 90 ? -12.453 6.59 10.305 1 89.19 90 TRP A C 1
ATOM 704 O O . TRP A 1 90 ? -11.398 6.645 10.938 1 89.19 90 TRP A O 1
ATOM 714 N N . PRO A 1 91 ? -13.664 6.348 10.906 1 88.56 91 PRO A N 1
ATOM 715 C CA . PRO A 1 91 ? -13.648 6.199 12.359 1 88.56 91 PRO A CA 1
ATOM 716 C C . PRO A 1 91 ? -12.812 5.004 12.82 1 88.56 91 PRO A C 1
ATOM 718 O O . PRO A 1 91 ? -12.391 4.949 13.977 1 88.56 91 PRO A O 1
ATOM 721 N N . ALA A 1 92 ? -12.586 4.094 11.914 1 92.75 92 ALA A N 1
ATOM 722 C CA . ALA A 1 92 ? -11.867 2.875 12.273 1 92.75 92 ALA A CA 1
ATOM 723 C C . ALA A 1 92 ? -10.367 3.023 12.023 1 92.75 92 ALA A C 1
ATOM 725 O O . ALA A 1 92 ? -9.578 2.166 12.422 1 92.75 92 ALA A O 1
ATOM 726 N N . VAL A 1 93 ? -9.914 4.086 11.406 1 93.19 93 VAL A N 1
ATOM 727 C CA . VAL A 1 93 ? -8.523 4.219 10.992 1 93.19 93 VAL A CA 1
ATOM 728 C C . VAL A 1 93 ? -7.68 4.734 12.148 1 93.19 93 VAL A C 1
ATOM 730 O O . VAL A 1 93 ? -7.883 5.859 12.625 1 93.19 93 VAL A O 1
ATOM 733 N N . GLU A 1 94 ? -6.875 3.895 12.695 1 94.69 94 GLU A N 1
ATOM 734 C CA . GLU A 1 94 ? -5.828 4.168 13.672 1 94.69 94 GLU A CA 1
ATOM 735 C C . GLU A 1 94 ? -4.492 3.578 13.227 1 94.69 94 GLU A C 1
ATOM 737 O O . GLU A 1 94 ? -4.449 2.715 12.352 1 94.69 94 GLU A O 1
ATOM 742 N N . HIS A 1 95 ? -3.41 4.105 13.812 1 94.38 95 HIS A N 1
ATOM 743 C CA . HIS A 1 95 ? -2.094 3.646 13.383 1 94.38 95 HIS A CA 1
ATOM 744 C C . HIS A 1 95 ? -1.377 2.9 14.5 1 94.38 95 HIS A C 1
ATOM 746 O O . HIS A 1 95 ? -1.588 3.191 15.68 1 94.38 95 HIS A O 1
ATOM 752 N N . THR A 1 96 ? -0.684 1.98 14.086 1 94 96 THR A N 1
ATOM 753 C CA . THR A 1 96 ? 0.288 1.291 14.93 1 94 96 THR A CA 1
ATOM 754 C C . THR A 1 96 ? 1.692 1.411 14.344 1 94 96 THR A C 1
ATOM 756 O O . THR A 1 96 ? 1.854 1.578 13.133 1 94 96 THR A O 1
ATOM 759 N N . GLU A 1 97 ? 2.645 1.434 15.195 1 93.06 97 GLU A N 1
ATOM 760 C CA . GLU A 1 97 ? 4.031 1.528 14.758 1 93.06 97 GLU A CA 1
ATOM 761 C C . GLU A 1 97 ? 4.855 0.35 15.273 1 93.06 97 GLU A C 1
ATOM 763 O O . GLU A 1 97 ? 4.711 -0.059 16.422 1 93.06 97 GLU A O 1
ATOM 768 N N . GLY A 1 98 ? 5.664 -0.22 14.398 1 94.12 98 GLY A N 1
ATOM 769 C CA . GLY A 1 98 ? 6.516 -1.34 14.766 1 94.12 98 GLY A CA 1
ATOM 770 C C . GLY A 1 98 ? 7.227 -1.959 13.57 1 94.12 98 GLY A C 1
ATOM 771 O O . GLY A 1 98 ? 7.094 -1.479 12.445 1 94.12 98 GLY A O 1
ATOM 772 N N . ASP A 1 99 ? 8.008 -2.984 13.898 1 95.31 99 ASP A N 1
ATOM 773 C CA . ASP A 1 99 ? 8.68 -3.73 12.844 1 95.31 99 ASP A CA 1
ATOM 774 C C . ASP A 1 99 ? 7.766 -4.801 12.258 1 95.31 99 ASP A C 1
ATOM 776 O O . ASP A 1 99 ? 7.055 -5.488 12.992 1 95.31 99 ASP A O 1
ATOM 780 N N . LEU A 1 100 ? 7.676 -4.805 10.922 1 95.94 100 LEU A N 1
ATOM 781 C CA . LEU A 1 100 ? 7.035 -5.949 10.281 1 95.94 100 LEU A CA 1
ATOM 782 C C . LEU A 1 100 ? 7.887 -7.203 10.422 1 95.94 100 LEU A C 1
ATOM 784 O O . LEU A 1 100 ? 9.062 -7.207 10.039 1 95.94 100 LEU A O 1
ATOM 788 N N . VAL A 1 101 ? 7.367 -8.266 11 1 95.62 101 VAL A N 1
ATOM 789 C CA . VAL A 1 101 ? 8.094 -9.523 11.125 1 95.62 101 VAL A CA 1
ATOM 790 C C . VAL A 1 101 ? 8.062 -10.273 9.797 1 95.62 101 VAL A C 1
ATOM 792 O O . VAL A 1 101 ? 7.062 -10.914 9.469 1 95.62 101 VAL A O 1
ATOM 795 N N . ASN A 1 102 ? 9.117 -10.18 9.047 1 97 102 ASN A N 1
ATOM 796 C CA . ASN A 1 102 ? 9.141 -10.688 7.68 1 97 102 ASN A CA 1
ATOM 797 C C . ASN A 1 102 ? 10.461 -11.367 7.359 1 97 102 ASN A C 1
ATOM 799 O O . ASN A 1 102 ? 11.016 -11.195 6.27 1 97 102 ASN A O 1
ATOM 803 N N . TYR A 1 103 ? 10.984 -12.18 8.328 1 94.12 103 TYR A N 1
ATOM 804 C CA . TYR A 1 103 ? 12.18 -12.961 8.047 1 94.12 103 TYR A CA 1
ATOM 805 C C . TYR A 1 103 ? 11.992 -13.828 6.801 1 94.12 103 TYR A C 1
ATOM 807 O O . TYR A 1 103 ? 10.898 -14.344 6.559 1 94.12 103 TYR A O 1
ATOM 815 N N . PHE A 1 104 ? 13.023 -14.016 6.125 1 92.56 104 PHE A N 1
ATOM 816 C CA . PHE A 1 104 ? 12.961 -14.656 4.816 1 92.56 104 PHE A CA 1
ATOM 817 C C . PHE A 1 104 ? 12.227 -15.984 4.898 1 92.56 104 PHE A C 1
ATOM 819 O O . PHE A 1 104 ? 11.367 -16.281 4.07 1 92.56 104 PHE A O 1
ATOM 826 N N . ASN A 1 105 ? 12.5 -16.75 5.898 1 90.69 105 ASN A N 1
ATOM 827 C CA . ASN A 1 105 ? 11.953 -18.094 5.949 1 90.69 105 ASN A CA 1
ATOM 828 C C . ASN A 1 105 ? 11.211 -18.359 7.262 1 90.69 105 ASN A C 1
ATOM 830 O O . ASN A 1 105 ? 11.172 -19.484 7.742 1 90.69 105 ASN A O 1
ATOM 834 N N . HIS A 1 106 ? 10.633 -17.328 7.828 1 92.56 106 HIS A N 1
ATOM 835 C CA . HIS A 1 106 ? 9.898 -17.547 9.07 1 92.56 106 HIS A CA 1
ATOM 836 C C . HIS A 1 106 ? 8.547 -18.203 8.797 1 92.56 106 HIS A C 1
ATOM 838 O O . HIS A 1 106 ? 8.031 -18.141 7.684 1 92.56 106 HIS A O 1
ATOM 844 N N . SER A 1 107 ? 8.016 -18.844 9.836 1 94.19 107 SER A N 1
ATOM 845 C CA . SER A 1 107 ? 6.746 -19.547 9.703 1 94.19 107 SER A CA 1
ATOM 846 C C . SER A 1 107 ? 5.594 -18.719 10.273 1 94.19 107 SER A C 1
ATOM 848 O O . SER A 1 107 ? 5.742 -18.078 11.305 1 94.19 107 SER A O 1
ATOM 850 N N . THR A 1 108 ? 4.496 -18.719 9.508 1 97.06 108 THR A N 1
ATOM 851 C CA . THR A 1 108 ? 3.23 -18.156 9.953 1 97.06 108 THR A CA 1
ATOM 852 C C . THR A 1 108 ? 2.057 -19 9.492 1 97.06 108 THR A C 1
ATOM 854 O O . THR A 1 108 ? 2.23 -19.938 8.703 1 97.06 108 THR A O 1
ATOM 857 N N . ILE A 1 109 ? 0.874 -18.75 10 1 98.06 109 ILE A N 1
ATOM 858 C CA . ILE A 1 109 ? -0.337 -19.453 9.586 1 98.06 109 ILE A CA 1
ATOM 859 C C . ILE A 1 109 ? -0.618 -19.172 8.117 1 98.06 109 ILE A C 1
ATOM 861 O O . ILE A 1 109 ? -1.361 -19.906 7.465 1 98.06 109 ILE A O 1
ATOM 865 N N . TYR A 1 110 ? 0.062 -18.203 7.504 1 98.19 110 TYR A N 1
ATOM 866 C CA . TYR A 1 110 ? -0.249 -17.781 6.145 1 98.19 110 TYR A CA 1
ATOM 867 C C . TYR A 1 110 ? 0.746 -18.359 5.148 1 98.19 110 TYR A C 1
ATOM 869 O O . TYR A 1 110 ? 0.611 -18.156 3.938 1 98.19 110 TYR A O 1
ATOM 877 N N . ARG A 1 111 ? 1.746 -19.094 5.641 1 97.12 111 ARG A N 1
ATOM 878 C CA . ARG A 1 111 ? 2.795 -19.641 4.785 1 97.12 111 ARG A CA 1
ATOM 879 C C . ARG A 1 111 ? 2.719 -21.156 4.73 1 97.12 111 ARG A C 1
ATOM 881 O O . ARG A 1 111 ? 2.469 -21.812 5.75 1 97.12 111 ARG A O 1
ATOM 888 N N . GLY A 1 112 ? 2.887 -21.719 3.527 1 95.81 112 GLY A N 1
ATOM 889 C CA . GLY A 1 112 ? 2.939 -23.172 3.387 1 95.81 112 GLY A CA 1
ATOM 890 C C . GLY A 1 112 ? 1.854 -23.719 2.48 1 95.81 112 GLY A C 1
ATOM 891 O O . GLY A 1 112 ? 1.064 -22.953 1.916 1 95.81 112 GLY A O 1
ATOM 892 N N . PRO A 1 113 ? 1.849 -24.969 2.299 1 96.88 113 PRO A N 1
ATOM 893 C CA . PRO A 1 113 ? 0.835 -25.594 1.448 1 96.88 113 PRO A CA 1
ATOM 894 C C . PRO A 1 113 ? -0.583 -25.406 1.979 1 96.88 113 PRO A C 1
ATOM 896 O O . PRO A 1 113 ? -0.772 -25.172 3.176 1 96.88 113 PRO A O 1
ATOM 899 N N . PRO A 1 114 ? -1.528 -25.562 1.097 1 96.94 114 PRO A N 1
ATOM 900 C CA . PRO A 1 114 ? -2.918 -25.375 1.52 1 96.94 114 PRO A CA 1
ATOM 901 C C . PRO A 1 114 ? -3.357 -26.391 2.576 1 96.94 114 PRO A C 1
ATOM 903 O O . PRO A 1 114 ? -3.008 -27.562 2.49 1 96.94 114 PRO A O 1
ATOM 906 N N . THR A 1 115 ? -3.893 -26.016 3.562 1 97.06 115 THR A N 1
ATOM 907 C CA . THR A 1 115 ? -4.637 -26.75 4.582 1 97.06 115 THR A CA 1
ATOM 908 C C . THR A 1 115 ? -5.953 -26.047 4.898 1 97.06 115 THR A C 1
ATOM 910 O O . THR A 1 115 ? -6.129 -24.859 4.582 1 97.06 115 THR A O 1
ATOM 913 N N . LEU A 1 116 ? -6.871 -26.766 5.465 1 96.62 116 LEU A N 1
ATOM 914 C CA . LEU A 1 116 ? -8.141 -26.156 5.836 1 96.62 116 LEU A CA 1
ATOM 915 C C . LEU A 1 116 ? -7.91 -24.938 6.738 1 96.62 116 LEU A C 1
ATOM 917 O O . LEU A 1 116 ? -8.539 -23.891 6.559 1 96.62 116 LEU A O 1
ATOM 921 N N . GLU A 1 117 ? -7.043 -25.094 7.703 1 97 117 GLU A N 1
ATOM 922 C CA . GLU A 1 117 ? -6.73 -24.016 8.641 1 97 117 GLU A CA 1
ATOM 923 C C . GLU A 1 117 ? -6.145 -22.812 7.926 1 97 117 GLU A C 1
ATOM 925 O O . GLU A 1 117 ? -6.562 -21.672 8.172 1 97 117 GLU A O 1
ATOM 930 N N . ARG A 1 118 ? -5.242 -23.016 7.035 1 98 118 ARG A N 1
ATOM 931 C CA . ARG A 1 118 ? -4.578 -21.938 6.309 1 98 118 ARG A CA 1
ATOM 932 C C . ARG A 1 118 ? -5.543 -21.25 5.348 1 98 118 ARG A C 1
ATOM 934 O O . ARG A 1 118 ? -5.559 -20.016 5.25 1 98 118 ARG A O 1
ATOM 941 N N . GLU A 1 119 ? -6.383 -22.047 4.645 1 97.44 119 GLU A N 1
ATOM 942 C CA . GLU A 1 119 ? -7.371 -21.469 3.746 1 97.44 119 GLU A CA 1
ATOM 943 C C . GLU A 1 119 ? -8.391 -20.625 4.52 1 97.44 119 GLU A C 1
ATOM 945 O O . GLU A 1 119 ? -8.836 -19.594 4.039 1 97.44 119 GLU A O 1
ATOM 950 N N . THR A 1 120 ? -8.727 -21.062 5.691 1 96.56 120 THR A N 1
ATOM 951 C CA . THR A 1 120 ? -9.633 -20.297 6.543 1 96.56 120 THR A CA 1
ATOM 952 C C . THR A 1 120 ? -8.984 -18.984 6.992 1 96.56 120 THR A C 1
ATOM 954 O O . THR A 1 120 ? -9.633 -17.938 6.988 1 96.56 120 THR A O 1
ATOM 957 N N . ALA A 1 121 ? -7.707 -19.078 7.355 1 97.62 121 ALA A N 1
ATOM 958 C CA . ALA A 1 121 ? -6.977 -17.875 7.785 1 97.62 121 ALA A CA 1
ATOM 959 C C . ALA A 1 121 ? -6.906 -16.859 6.66 1 97.62 121 ALA A C 1
ATOM 961 O O . ALA A 1 121 ? -7.18 -15.672 6.879 1 97.62 121 ALA A O 1
ATOM 962 N N . TRP A 1 122 ? -6.582 -17.312 5.457 1 98.06 122 TRP A N 1
ATOM 963 C CA . TRP A 1 122 ? -6.496 -16.406 4.312 1 98.06 122 TRP A CA 1
ATOM 964 C C . TRP A 1 122 ? -7.867 -15.828 3.971 1 98.06 122 TRP A C 1
ATOM 966 O O . TRP A 1 122 ? -7.988 -14.641 3.678 1 98.06 122 TRP A O 1
ATOM 976 N N . ASN A 1 123 ? -8.906 -16.656 4.02 1 95.88 123 ASN A N 1
ATOM 977 C CA . ASN A 1 123 ? -10.258 -16.203 3.711 1 95.88 123 ASN A CA 1
ATOM 978 C C . ASN A 1 123 ? -10.719 -15.125 4.68 1 95.88 123 ASN A C 1
ATOM 980 O O . ASN A 1 123 ? -11.414 -14.188 4.285 1 95.88 123 ASN A O 1
ATOM 984 N N . SER A 1 124 ? -10.305 -15.211 5.875 1 95.81 124 SER A N 1
ATOM 985 C CA . SER A 1 124 ? -10.734 -14.273 6.906 1 95.81 124 SER A CA 1
ATOM 986 C C . SER A 1 124 ? -10.094 -12.906 6.707 1 95.81 124 SER A C 1
ATOM 988 O O . SER A 1 124 ? -10.523 -11.914 7.297 1 95.81 124 SER A O 1
ATOM 990 N N . LEU A 1 125 ? -9.047 -12.805 5.906 1 97.62 125 LEU A N 1
ATOM 991 C CA . LEU A 1 125 ? -8.367 -11.531 5.672 1 97.62 125 LEU A CA 1
ATOM 992 C C . LEU A 1 125 ? -9.188 -10.641 4.75 1 97.62 125 LEU A C 1
ATOM 994 O O . LEU A 1 125 ? -9.086 -9.414 4.809 1 97.62 125 LEU A O 1
ATOM 998 N N . TRP A 1 126 ? -10.031 -11.273 3.947 1 96.81 126 TRP A N 1
ATOM 999 C CA . TRP A 1 126 ? -10.609 -10.438 2.9 1 96.81 126 TRP A CA 1
ATOM 1000 C C . TRP A 1 126 ? -12.125 -10.617 2.83 1 96.81 126 TRP A C 1
ATOM 1002 O O . TRP A 1 126 ? -12.828 -9.781 2.258 1 96.81 126 TRP A O 1
ATOM 1012 N N . TYR A 1 127 ? -12.617 -11.75 3.303 1 94.44 127 TYR A N 1
ATOM 1013 C CA . TYR A 1 127 ? -14.047 -12.039 3.197 1 94.44 127 TYR A CA 1
ATOM 1014 C C . TYR A 1 127 ? -14.82 -11.359 4.32 1 94.44 127 TYR A C 1
ATOM 1016 O O . TYR A 1 127 ? -15.047 -11.953 5.375 1 94.44 127 TYR A O 1
ATOM 1024 N N . HIS A 1 128 ? -15.258 -10.133 4.082 1 93.94 128 HIS A N 1
ATOM 1025 C CA . HIS A 1 128 ? -15.953 -9.305 5.055 1 93.94 128 HIS A CA 1
ATOM 1026 C C . HIS A 1 128 ? -17.219 -8.695 4.453 1 93.94 128 HIS A C 1
ATOM 1028 O O . HIS A 1 128 ? -17.469 -8.828 3.254 1 93.94 128 HIS A O 1
ATOM 1034 N N . HIS A 1 129 ? -18 -8.07 5.309 1 92.62 129 HIS A N 1
ATOM 1035 C CA . HIS A 1 129 ? -19.203 -7.363 4.898 1 92.62 129 HIS A CA 1
ATOM 1036 C C . HIS A 1 129 ? -18.859 -6.16 4.027 1 92.62 129 HIS A C 1
ATOM 1038 O O . HIS A 1 129 ? -17.688 -5.824 3.857 1 92.62 129 HIS A O 1
ATOM 1044 N N . ALA A 1 130 ? -19.891 -5.637 3.418 1 93.31 130 ALA A N 1
ATOM 1045 C CA . ALA A 1 130 ? -19.734 -4.43 2.609 1 93.31 130 ALA A CA 1
ATOM 1046 C C . ALA A 1 130 ? -19.656 -3.188 3.492 1 93.31 130 ALA A C 1
ATOM 1048 O O . ALA A 1 130 ? -20 -3.229 4.672 1 93.31 130 ALA A O 1
ATOM 1049 N N . MET A 1 131 ? -19.047 -2.164 2.951 1 91.75 131 MET A N 1
ATOM 1050 C CA . MET A 1 131 ? -19.094 -0.844 3.572 1 91.75 131 MET A CA 1
ATOM 1051 C C . MET A 1 131 ? -20.094 0.059 2.855 1 91.75 131 MET A C 1
ATOM 1053 O O . MET A 1 131 ? -20.266 -0.038 1.64 1 91.75 131 MET A O 1
ATOM 1057 N N . PRO A 1 132 ? -20.781 0.898 3.646 1 90.94 132 PRO A N 1
ATOM 1058 C CA . PRO A 1 132 ? -21.719 1.84 3.025 1 90.94 132 PRO A CA 1
ATOM 1059 C C . PRO A 1 132 ? -21.016 3.074 2.459 1 90.94 132 PRO A C 1
ATOM 1061 O O . PRO A 1 132 ? -20.062 3.574 3.055 1 90.94 132 PRO A O 1
ATOM 1064 N N . VAL A 1 133 ? -21.469 3.512 1.313 1 91.94 133 VAL A N 1
ATOM 1065 C CA . VAL A 1 133 ? -20.984 4.734 0.68 1 91.94 133 VAL A CA 1
ATOM 1066 C C . VAL A 1 133 ? -22.156 5.656 0.359 1 91.94 133 VAL A C 1
ATOM 1068 O O . VAL A 1 133 ? -23.109 5.242 -0.302 1 91.94 133 VAL A O 1
ATOM 1071 N N . SER A 1 134 ? -22.094 6.828 0.792 1 89 134 SER A N 1
ATOM 1072 C CA . SER A 1 134 ? -23.172 7.789 0.519 1 89 134 SER A CA 1
ATOM 1073 C C . SER A 1 134 ? -23.094 8.305 -0.916 1 89 134 SER A C 1
ATOM 1075 O O . SER A 1 134 ? -22.094 8.094 -1.604 1 89 134 SER A O 1
ATOM 1077 N N . ARG A 1 135 ? -24.172 9.008 -1.294 1 90 135 ARG A N 1
ATOM 1078 C CA . ARG A 1 135 ? -24.172 9.656 -2.604 1 90 135 ARG A CA 1
ATOM 1079 C C . ARG A 1 135 ? -23.016 10.625 -2.736 1 90 135 ARG A C 1
ATOM 1081 O O . ARG A 1 135 ? -22.344 10.664 -3.771 1 90 135 ARG A O 1
ATOM 1088 N N . ALA A 1 136 ? -22.797 11.367 -1.733 1 85.44 136 ALA A N 1
ATOM 1089 C CA . ALA A 1 136 ? -21.672 12.297 -1.726 1 85.44 136 ALA A CA 1
ATOM 1090 C C . ALA A 1 136 ? -20.344 11.562 -1.872 1 85.44 136 ALA A C 1
ATOM 1092 O O . ALA A 1 136 ? -19.422 12.047 -2.535 1 85.44 136 ALA A O 1
ATOM 1093 N N . GLY A 1 137 ? -20.312 10.43 -1.194 1 87.25 137 GLY A N 1
ATOM 1094 C CA . GLY A 1 137 ? -19.125 9.609 -1.313 1 87.25 137 GLY A CA 1
ATOM 1095 C C . GLY A 1 137 ? -18.875 9.125 -2.729 1 87.25 137 GLY A C 1
ATOM 1096 O O . GLY A 1 137 ? -17.734 9.062 -3.176 1 87.25 137 GLY A O 1
ATOM 1097 N N . ILE A 1 138 ? -19.922 8.805 -3.455 1 91.44 138 ILE A N 1
ATOM 1098 C CA . ILE A 1 138 ? -19.812 8.359 -4.84 1 91.44 138 ILE A CA 1
ATOM 1099 C C . ILE A 1 138 ? -19.219 9.469 -5.695 1 91.44 138 ILE A C 1
ATOM 1101 O O . ILE A 1 138 ? -18.312 9.211 -6.508 1 91.44 138 ILE A O 1
ATOM 1105 N N . TYR A 1 139 ? -19.625 10.656 -5.496 1 89.38 139 TYR A N 1
ATOM 1106 C CA . TYR A 1 139 ? -19.094 11.789 -6.242 1 89.38 139 TYR A CA 1
ATOM 1107 C C . TYR A 1 139 ? -17.641 12.047 -5.883 1 89.38 139 TYR A C 1
ATOM 1109 O O . TYR A 1 139 ? -16.828 12.398 -6.75 1 89.38 139 TYR A O 1
ATOM 1117 N N . ALA A 1 140 ? -17.328 11.805 -4.605 1 85.56 140 ALA A N 1
ATOM 1118 C CA . ALA A 1 140 ? -15.953 12.008 -4.148 1 85.56 140 ALA A CA 1
ATOM 1119 C C . ALA A 1 140 ? -15.008 10.992 -4.793 1 85.56 140 ALA A C 1
ATOM 1121 O O . ALA A 1 140 ? -13.805 11.242 -4.891 1 85.56 140 ALA A O 1
ATOM 1122 N N . LEU A 1 141 ? -15.539 9.914 -5.18 1 89.62 141 LEU A N 1
ATOM 1123 C CA . LEU A 1 141 ? -14.758 8.883 -5.855 1 89.62 141 LEU A CA 1
ATOM 1124 C C . LEU A 1 141 ? -14.695 9.141 -7.355 1 89.62 141 LEU A C 1
ATOM 1126 O O . LEU A 1 141 ? -14.305 8.258 -8.125 1 89.62 141 LEU A O 1
ATOM 1130 N N . ASN A 1 142 ? -15.086 10.328 -7.773 1 91.19 142 ASN A N 1
ATOM 1131 C CA . ASN A 1 142 ? -15.055 10.766 -9.164 1 91.19 142 ASN A CA 1
ATOM 1132 C C . ASN A 1 142 ? -16.016 9.961 -10.031 1 91.19 142 ASN A C 1
ATOM 1134 O O . ASN A 1 142 ? -15.703 9.641 -11.18 1 91.19 142 ASN A O 1
ATOM 1138 N N . LYS A 1 143 ? -17.109 9.516 -9.352 1 92.69 143 LYS A N 1
ATOM 1139 C CA . LYS A 1 143 ? -18.188 8.859 -10.078 1 92.69 143 LYS A CA 1
ATOM 1140 C C . LYS A 1 143 ? -19.391 9.797 -10.25 1 92.69 143 LYS A C 1
ATOM 1142 O O . LYS A 1 143 ? -19.75 10.516 -9.312 1 92.69 143 LYS A O 1
ATOM 1147 N N . THR A 1 144 ? -20.016 9.781 -11.43 1 90.25 144 THR A N 1
ATOM 1148 C CA . THR A 1 144 ? -20.984 10.828 -11.734 1 90.25 144 THR A CA 1
ATOM 1149 C C . THR A 1 144 ? -22.406 10.289 -11.656 1 90.25 144 THR A C 1
ATOM 1151 O O . THR A 1 144 ? -23.375 11.07 -11.602 1 90.25 144 THR A O 1
ATOM 1154 N N . ASP A 1 145 ? -22.625 8.992 -11.617 1 93.81 145 ASP A N 1
ATOM 1155 C CA . ASP A 1 145 ? -23.969 8.438 -11.617 1 93.81 145 ASP A CA 1
ATOM 1156 C C . ASP A 1 145 ? -24.141 7.418 -10.492 1 93.81 145 ASP A C 1
ATOM 1158 O O . ASP A 1 145 ? -23.953 6.215 -10.703 1 93.81 145 ASP A O 1
ATOM 1162 N N . PRO A 1 146 ? -24.594 7.887 -9.367 1 93.75 146 PRO A N 1
ATOM 1163 C CA . PRO A 1 146 ? -24.766 6.977 -8.227 1 93.75 146 PRO A CA 1
ATOM 1164 C C . PRO A 1 146 ? -25.766 5.855 -8.516 1 93.75 146 PRO A C 1
ATOM 1166 O O . PRO A 1 146 ? -25.672 4.77 -7.934 1 93.75 146 PRO A O 1
ATOM 1169 N N . ASP A 1 147 ? -26.672 6.043 -9.406 1 92.56 147 ASP A N 1
ATOM 1170 C CA . ASP A 1 147 ? -27.734 5.07 -9.672 1 92.56 147 ASP A CA 1
ATOM 1171 C C . ASP A 1 147 ? -27.188 3.85 -10.406 1 92.56 147 ASP A C 1
ATOM 1173 O O . ASP A 1 147 ? -27.875 2.83 -10.531 1 92.56 147 ASP A O 1
ATOM 1177 N N . LEU A 1 148 ? -25.969 3.916 -10.797 1 95.31 148 LEU A N 1
ATOM 1178 C CA . LEU A 1 148 ? -25.328 2.793 -11.469 1 95.31 148 LEU A CA 1
ATOM 1179 C C . LEU A 1 148 ? -24.891 1.738 -10.453 1 95.31 148 LEU A C 1
ATOM 1181 O O . LEU A 1 148 ? -24.562 0.613 -10.828 1 95.31 148 LEU A O 1
ATOM 1185 N N . TYR A 1 149 ? -24.938 2.096 -9.195 1 95.31 149 TYR A N 1
ATOM 1186 C CA . TYR A 1 149 ? -24.328 1.218 -8.211 1 95.31 149 TYR A CA 1
ATOM 1187 C C . TYR A 1 149 ? -25.391 0.583 -7.312 1 95.31 149 TYR A C 1
ATOM 1189 O O . TYR A 1 149 ? -26.453 1.156 -7.105 1 95.31 149 TYR A O 1
ATOM 1197 N N . TYR A 1 150 ? -25.016 -0.562 -6.793 1 94.06 150 TYR A N 1
ATOM 1198 C CA . TYR A 1 150 ? -25.922 -1.298 -5.918 1 94.06 150 TYR A CA 1
ATOM 1199 C C . TYR A 1 150 ? -26 -0.659 -4.539 1 94.06 150 TYR A C 1
ATOM 1201 O O . TYR A 1 150 ? -24.969 -0.33 -3.947 1 94.06 150 TYR A O 1
ATOM 1209 N N . GLU A 1 151 ? -27.219 -0.622 -4.109 1 93.19 151 GLU A N 1
ATOM 1210 C CA . GLU A 1 151 ? -27.438 -0.167 -2.74 1 93.19 151 GLU A CA 1
ATOM 1211 C C . GLU A 1 151 ? -27.281 -1.312 -1.745 1 93.19 151 GLU A C 1
ATOM 1213 O O . GLU A 1 151 ? -27.484 -2.477 -2.094 1 93.19 151 GLU A O 1
ATOM 1218 N N . VAL A 1 152 ? -26.891 -0.92 -0.528 1 92.19 152 VAL A N 1
ATOM 1219 C CA . VAL A 1 152 ? -26.828 -1.932 0.522 1 92.19 152 VAL A CA 1
ATOM 1220 C C . VAL A 1 152 ? -28.234 -2.396 0.879 1 92.19 152 VAL A C 1
ATOM 1222 O O . VAL A 1 152 ? -29.203 -1.676 0.65 1 92.19 152 VAL A O 1
ATOM 1225 N N . VAL A 1 153 ? -28.266 -3.654 1.422 1 90.75 153 VAL A N 1
ATOM 1226 C CA . VAL A 1 153 ? -29.547 -4.152 1.923 1 90.75 153 VAL A CA 1
ATOM 1227 C C . VAL A 1 153 ? -30.031 -3.26 3.059 1 90.75 153 VAL A C 1
ATOM 1229 O O . VAL A 1 153 ? -29.281 -2.957 3.99 1 90.75 153 VAL A O 1
ATOM 1232 N N . GLY A 1 154 ? -31.266 -2.727 2.916 1 89.56 154 GLY A N 1
ATOM 1233 C CA . GLY A 1 154 ? -31.859 -1.89 3.947 1 89.56 154 GLY A CA 1
ATOM 1234 C C . GLY A 1 154 ? -31.547 -0.416 3.773 1 89.56 154 GLY A C 1
ATOM 1235 O O . GLY A 1 154 ? -31.75 0.379 4.695 1 89.56 154 GLY A O 1
ATOM 1236 N N . SER A 1 155 ? -31.094 -0.046 2.684 1 90.06 155 SER A N 1
ATOM 1237 C CA . SER A 1 155 ? -30.766 1.344 2.379 1 90.06 155 SER A CA 1
ATOM 1238 C C . SER A 1 155 ? -31.984 2.244 2.551 1 90.06 155 SER A C 1
ATOM 1240 O O . SER A 1 155 ? -33.125 1.85 2.225 1 90.06 155 SER A O 1
ATOM 1242 N N . ASP A 1 156 ? -31.75 3.438 3.084 1 89.75 156 ASP A N 1
ATOM 1243 C CA . ASP A 1 156 ? -32.781 4.461 3.176 1 89.75 156 ASP A CA 1
ATOM 1244 C C . ASP A 1 156 ? -33.062 5.074 1.81 1 89.75 156 ASP A C 1
ATOM 1246 O O . ASP A 1 156 ? -32.188 5.707 1.208 1 89.75 156 ASP A O 1
ATOM 1250 N N . PRO A 1 157 ? -34.281 4.941 1.343 1 90.94 157 PRO A N 1
ATOM 1251 C CA . PRO A 1 157 ? -34.625 5.488 0.025 1 90.94 157 PRO A CA 1
ATOM 1252 C C . PRO A 1 157 ? -34.406 7 -0.054 1 90.94 157 PRO A C 1
ATOM 1254 O O . PRO A 1 157 ? -34.156 7.535 -1.134 1 90.94 157 PRO A O 1
ATOM 1257 N N . GLU A 1 158 ? -34.531 7.688 1.044 1 91.69 158 GLU A N 1
ATOM 1258 C CA . GLU A 1 158 ? -34.375 9.141 1.054 1 91.69 158 GLU A CA 1
ATOM 1259 C C . GLU A 1 158 ? -32.906 9.523 1.037 1 91.69 158 GLU A C 1
ATOM 1261 O O . GLU A 1 158 ? -32.531 10.586 0.523 1 91.69 158 GLU A O 1
ATOM 1266 N N . GLU A 1 159 ? -32.156 8.703 1.609 1 88.94 159 GLU A N 1
ATOM 1267 C CA . GLU A 1 159 ? -30.703 8.875 1.637 1 88.94 159 GLU A CA 1
ATOM 1268 C C . GLU A 1 159 ? -29.984 7.574 1.308 1 88.94 159 GLU A C 1
ATOM 1270 O O . GLU A 1 159 ? -29.375 6.957 2.184 1 88.94 159 GLU A O 1
ATOM 1275 N N . PRO A 1 160 ? -30 7.262 0.073 1 91.75 160 PRO A N 1
ATOM 1276 C CA . PRO A 1 160 ? -29.484 5.949 -0.31 1 91.75 160 PRO A CA 1
ATOM 1277 C C . PRO A 1 160 ? -28 5.789 0.028 1 91.75 160 PRO A C 1
ATOM 1279 O O . PRO A 1 160 ? -27.234 6.758 -0.04 1 91.75 160 PRO A O 1
ATOM 1282 N N . THR A 1 161 ? -27.656 4.594 0.418 1 92.31 161 THR A N 1
ATOM 1283 C CA . THR A 1 161 ? -26.266 4.195 0.649 1 92.31 161 THR A CA 1
ATOM 1284 C C . THR A 1 161 ? -25.891 3.014 -0.24 1 92.31 161 THR A C 1
ATOM 1286 O O . THR A 1 161 ? -26.688 2.1 -0.443 1 92.31 161 THR A O 1
ATOM 1289 N N . TYR A 1 162 ? -24.766 3.098 -0.764 1 94 162 TYR A N 1
ATOM 1290 C CA . TYR A 1 162 ? -24.297 2.127 -1.749 1 94 162 TYR A CA 1
ATOM 1291 C C . TYR A 1 162 ? -23.25 1.193 -1.148 1 94 162 TYR A C 1
ATOM 1293 O O . TYR A 1 162 ? -22.469 1.601 -0.289 1 94 162 TYR A O 1
ATOM 1301 N N . GLY A 1 163 ? -23.297 -0.04 -1.632 1 93.56 163 GLY A N 1
ATOM 1302 C CA . GLY A 1 163 ? -22.391 -1.039 -1.073 1 93.56 163 GLY A CA 1
ATOM 1303 C C . GLY A 1 163 ? -21.062 -1.127 -1.806 1 93.56 163 GLY A C 1
ATOM 1304 O O . GLY A 1 163 ? -21.031 -1.113 -3.037 1 93.56 163 GLY A O 1
ATOM 1305 N N . ALA A 1 164 ? -19.969 -1.158 -1.061 1 94.56 164 ALA A N 1
ATOM 1306 C CA . ALA A 1 164 ? -18.625 -1.323 -1.604 1 94.56 164 ALA A CA 1
ATOM 1307 C C . ALA A 1 164 ? -17.781 -2.238 -0.716 1 94.56 164 ALA A C 1
ATOM 1309 O O . ALA A 1 164 ? -18.141 -2.51 0.43 1 94.56 164 ALA A O 1
ATOM 1310 N N . ILE A 1 165 ? -16.781 -2.791 -1.261 1 95 165 ILE A N 1
ATOM 1311 C CA . ILE A 1 165 ? -15.758 -3.453 -0.452 1 95 165 ILE A CA 1
ATOM 1312 C C . ILE A 1 165 ? -14.539 -2.543 -0.308 1 95 165 ILE A C 1
ATOM 1314 O O . ILE A 1 165 ? -14.203 -1.798 -1.23 1 95 165 ILE A O 1
ATOM 1318 N N . ALA A 1 166 ? -13.961 -2.613 0.87 1 95.19 166 ALA A N 1
ATOM 1319 C CA . ALA A 1 166 ? -12.719 -1.859 1.015 1 95.19 166 ALA A CA 1
ATOM 1320 C C . ALA A 1 166 ? -11.625 -2.426 0.114 1 95.19 166 ALA A C 1
ATOM 1322 O O . ALA A 1 166 ? -11.477 -3.645 0 1 95.19 166 ALA A O 1
ATOM 1323 N N . GLU A 1 167 ? -10.906 -1.574 -0.504 1 96.81 167 GLU A N 1
ATOM 1324 C CA . GLU A 1 167 ? -9.891 -1.966 -1.481 1 96.81 167 GLU A CA 1
ATOM 1325 C C . GLU A 1 167 ? -8.914 -2.973 -0.888 1 96.81 167 GLU A C 1
ATOM 1327 O O . GLU A 1 167 ? -8.453 -3.883 -1.581 1 96.81 167 GLU A O 1
ATOM 1332 N N . VAL A 1 168 ? -8.562 -2.848 0.393 1 97.94 168 VAL A N 1
ATOM 1333 C CA . VAL A 1 168 ? -7.617 -3.768 1.015 1 97.94 168 VAL A CA 1
ATOM 1334 C C . VAL A 1 168 ? -8.164 -5.191 0.958 1 97.94 168 VAL A C 1
ATOM 1336 O O . VAL A 1 168 ? -7.41 -6.148 0.782 1 97.94 168 VAL A O 1
ATOM 1339 N N . PHE A 1 169 ? -9.445 -5.34 1.106 1 97.88 169 PHE A N 1
ATOM 1340 C CA . PHE A 1 169 ? -10.039 -6.672 1.048 1 97.88 169 PHE A CA 1
ATOM 1341 C C . PHE A 1 169 ? -9.961 -7.234 -0.366 1 97.88 169 PHE A C 1
ATOM 1343 O O . PHE A 1 169 ? -9.672 -8.422 -0.554 1 97.88 169 PHE A O 1
ATOM 1350 N N . HIS A 1 170 ? -10.242 -6.391 -1.323 1 97.62 170 HIS A N 1
ATOM 1351 C CA . HIS A 1 170 ? -10.062 -6.809 -2.709 1 97.62 170 HIS A CA 1
ATOM 1352 C C . HIS A 1 170 ? -8.617 -7.215 -2.984 1 97.62 170 HIS A C 1
ATOM 1354 O O . HIS A 1 170 ? -8.367 -8.25 -3.602 1 97.62 170 HIS A O 1
ATOM 1360 N N . GLN A 1 171 ? -7.699 -6.434 -2.545 1 98.56 171 GLN A N 1
ATOM 1361 C CA . GLN A 1 171 ? -6.277 -6.688 -2.756 1 98.56 171 GLN A CA 1
ATOM 1362 C C . GLN A 1 171 ? -5.852 -8.008 -2.111 1 98.56 171 GLN A C 1
ATOM 1364 O O . GLN A 1 171 ? -5.129 -8.797 -2.721 1 98.56 171 GLN A O 1
ATOM 1369 N N . LEU A 1 172 ? -6.32 -8.234 -0.912 1 98.75 172 LEU A N 1
ATOM 1370 C CA . LEU A 1 172 ? -5.977 -9.461 -0.206 1 98.75 172 LEU A CA 1
ATOM 1371 C C . LEU A 1 172 ? -6.668 -10.664 -0.844 1 98.75 172 LEU A C 1
ATOM 1373 O O . LEU A 1 172 ? -6.109 -11.766 -0.862 1 98.75 172 LEU A O 1
ATOM 1377 N N . HIS A 1 173 ? -7.871 -10.469 -1.36 1 97.62 173 HIS A N 1
ATOM 1378 C CA . HIS A 1 173 ? -8.523 -11.492 -2.16 1 97.62 173 HIS A CA 1
ATOM 1379 C C . HIS A 1 173 ? -7.684 -11.859 -3.379 1 97.62 173 HIS A C 1
ATOM 1381 O O . HIS A 1 173 ? -7.477 -13.047 -3.664 1 97.62 173 HIS A O 1
ATOM 1387 N N . CYS A 1 174 ? -7.238 -10.812 -4.059 1 98.38 174 CYS A N 1
ATOM 1388 C CA . CYS A 1 174 ? -6.387 -11.023 -5.223 1 98.38 174 CYS A CA 1
ATOM 1389 C C . CYS A 1 174 ? -5.133 -11.805 -4.848 1 98.38 174 CYS A C 1
ATOM 1391 O O . CYS A 1 174 ? -4.773 -12.773 -5.523 1 98.38 174 CYS A O 1
ATOM 1393 N N . LEU A 1 175 ? -4.473 -11.383 -3.77 1 98.88 175 LEU A N 1
ATOM 1394 C CA . LEU A 1 175 ? -3.246 -12.055 -3.35 1 98.88 175 LEU A CA 1
ATOM 1395 C C . LEU A 1 175 ? -3.52 -13.516 -2.998 1 98.88 175 LEU A C 1
ATOM 1397 O O . LEU A 1 175 ? -2.738 -14.398 -3.354 1 98.88 175 LEU A O 1
ATOM 1401 N N . ASN A 1 176 ? -4.613 -13.742 -2.307 1 98.5 176 ASN A N 1
ATOM 1402 C CA . ASN A 1 176 ? -4.996 -15.102 -1.947 1 98.5 176 ASN A CA 1
ATOM 1403 C C . ASN A 1 176 ? -5.25 -15.961 -3.186 1 98.5 176 ASN A C 1
ATOM 1405 O O . ASN A 1 176 ? -4.863 -17.125 -3.229 1 98.5 176 ASN A O 1
ATOM 1409 N N . LEU A 1 177 ? -5.918 -15.375 -4.152 1 97.81 177 LEU A N 1
ATOM 1410 C CA . LEU A 1 177 ? -6.227 -16.109 -5.371 1 97.81 177 LEU A CA 1
ATOM 1411 C C . LEU A 1 177 ? -4.949 -16.5 -6.105 1 97.81 177 LEU A C 1
ATOM 1413 O O . LEU A 1 177 ? -4.82 -17.641 -6.578 1 97.81 177 LEU A O 1
ATOM 1417 N N . ILE A 1 178 ? -4.023 -15.586 -6.199 1 98.44 178 ILE A N 1
ATOM 1418 C CA . ILE A 1 178 ? -2.736 -15.891 -6.816 1 98.44 178 ILE A CA 1
ATOM 1419 C C . ILE A 1 178 ? -2.039 -17 -6.031 1 98.44 178 ILE A C 1
ATOM 1421 O O . ILE A 1 178 ? -1.471 -17.922 -6.621 1 98.44 178 ILE A O 1
ATOM 1425 N N . ARG A 1 179 ? -2.049 -16.875 -4.707 1 98.56 179 ARG A N 1
ATOM 1426 C CA . ARG A 1 179 ? -1.434 -17.875 -3.852 1 98.56 179 ARG A CA 1
ATOM 1427 C C . ARG A 1 179 ? -2.039 -19.25 -4.109 1 98.56 179 ARG A C 1
ATOM 1429 O O . ARG A 1 179 ? -1.312 -20.234 -4.277 1 98.56 179 ARG A O 1
ATOM 1436 N N . GLN A 1 180 ? -3.314 -19.344 -4.133 1 97.56 180 GLN A N 1
ATOM 1437 C CA . GLN A 1 180 ? -4 -20.594 -4.375 1 97.56 180 GLN A CA 1
ATOM 1438 C C . GLN A 1 180 ? -3.645 -21.172 -5.746 1 97.56 180 GLN A C 1
ATOM 1440 O O . GLN A 1 180 ? -3.402 -22.375 -5.883 1 97.56 180 GLN A O 1
ATOM 1445 N N . HIS A 1 181 ? -3.594 -20.297 -6.707 1 96.88 181 HIS A N 1
ATOM 1446 C CA . HIS A 1 181 ? -3.244 -20.703 -8.062 1 96.88 181 HIS A CA 1
ATOM 1447 C C . HIS A 1 181 ? -1.812 -21.219 -8.125 1 96.88 181 HIS A C 1
ATOM 1449 O O . HIS A 1 181 ? -1.468 -22 -9.023 1 96.88 181 HIS A O 1
ATOM 1455 N N . SER A 1 182 ? -0.949 -20.828 -7.184 1 96.75 182 SER A N 1
ATOM 1456 C CA . SER A 1 182 ? 0.47 -21.172 -7.215 1 96.75 182 SER A CA 1
ATOM 1457 C C . SER A 1 182 ? 0.712 -22.578 -6.703 1 96.75 182 SER A C 1
ATOM 1459 O O . SER A 1 182 ? 1.817 -23.109 -6.832 1 96.75 182 SER A O 1
ATOM 1461 N N . TRP A 1 183 ? -0.254 -23.203 -6.102 1 96.25 183 TRP A N 1
ATOM 1462 C CA . TRP A 1 183 ? -0.118 -24.562 -5.578 1 96.25 183 TRP A CA 1
ATOM 1463 C C . TRP A 1 183 ? -0.785 -25.578 -6.508 1 96.25 183 TRP A C 1
ATOM 1465 O O . TRP A 1 183 ? -1.769 -25.25 -7.176 1 96.25 183 TRP A O 1
ATOM 1475 N N . PRO A 1 184 ? -0.271 -26.844 -6.523 1 94.19 184 PRO A N 1
ATOM 1476 C CA . PRO A 1 184 ? -0.957 -27.875 -7.301 1 94.19 184 PRO A CA 1
ATOM 1477 C C . PRO A 1 184 ? -2.395 -28.094 -6.844 1 94.19 184 PRO A C 1
ATOM 1479 O O . PRO A 1 184 ? -2.66 -28.156 -5.641 1 94.19 184 PRO A O 1
ATOM 1482 N N . ILE A 1 185 ? -3.229 -28.234 -7.816 1 92.62 185 ILE A N 1
ATOM 1483 C CA . ILE A 1 185 ? -4.66 -28.359 -7.566 1 92.62 185 ILE A CA 1
ATOM 1484 C C . ILE A 1 185 ? -4.926 -29.562 -6.668 1 92.62 185 ILE A C 1
ATOM 1486 O O . ILE A 1 185 ? -5.859 -29.547 -5.859 1 92.62 185 ILE A O 1
ATOM 1490 N N . ALA A 1 186 ? -4.102 -30.594 -6.723 1 93.81 186 ALA A N 1
ATOM 1491 C CA . ALA A 1 186 ? -4.266 -31.828 -5.965 1 93.81 186 ALA A CA 1
ATOM 1492 C C . ALA A 1 186 ? -4.148 -31.578 -4.465 1 93.81 186 ALA A C 1
ATOM 1494 O O . ALA A 1 186 ? -4.551 -32.406 -3.656 1 93.81 186 ALA A O 1
ATOM 1495 N N . GLN A 1 187 ? -3.621 -30.438 -4.074 1 94.44 187 GLN A N 1
ATOM 1496 C CA . GLN A 1 187 ? -3.404 -30.141 -2.66 1 94.44 187 GLN A CA 1
ATOM 1497 C C . GLN A 1 187 ? -4.641 -29.5 -2.035 1 94.44 187 GLN A C 1
ATOM 1499 O O . GLN A 1 187 ? -4.672 -29.25 -0.829 1 94.44 187 GLN A O 1
ATOM 1504 N N . PHE A 1 188 ? -5.605 -29.203 -2.848 1 94.44 188 PHE A N 1
ATOM 1505 C CA . PHE A 1 188 ? -6.855 -28.641 -2.355 1 94.44 188 PHE A CA 1
ATOM 1506 C C . PHE A 1 188 ? -7.945 -29.703 -2.295 1 94.44 188 PHE A C 1
ATOM 1508 O O . PHE A 1 188 ? -7.848 -30.734 -2.959 1 94.44 188 PHE A O 1
ATOM 1515 N N . SER A 1 189 ? -8.906 -29.438 -1.437 1 93 189 SER A N 1
ATOM 1516 C CA . SER A 1 189 ? -10.055 -30.328 -1.326 1 93 189 SER A CA 1
ATOM 1517 C C . SER A 1 189 ? -11.352 -29.625 -1.707 1 93 189 SER A C 1
ATOM 1519 O O . SER A 1 189 ? -11.602 -28.5 -1.256 1 93 189 SER A O 1
ATOM 1521 N N . LYS A 1 190 ? -12.156 -30.266 -2.389 1 88.44 190 LYS A N 1
ATOM 1522 C CA . LYS A 1 190 ? -13.469 -29.719 -2.729 1 88.44 190 LYS A CA 1
ATOM 1523 C C . LYS A 1 190 ? -14.359 -29.625 -1.494 1 88.44 190 LYS A C 1
ATOM 1525 O O . LYS A 1 190 ? -15.305 -28.828 -1.468 1 88.44 190 LYS A O 1
ATOM 1530 N N . ASP A 1 191 ? -14.008 -30.328 -0.487 1 90.19 191 ASP A N 1
ATOM 1531 C CA . ASP A 1 191 ? -14.781 -30.359 0.747 1 90.19 191 ASP A CA 1
ATOM 1532 C C . ASP A 1 191 ? -14.617 -29.047 1.519 1 90.19 191 ASP A C 1
ATOM 1534 O O . ASP A 1 191 ? -15.375 -28.766 2.457 1 90.19 191 ASP A O 1
ATOM 1538 N N . TRP A 1 192 ? -13.648 -28.203 1.085 1 90.62 192 TRP A N 1
ATOM 1539 C CA . TRP A 1 192 ? -13.391 -26.953 1.802 1 90.62 192 TRP A CA 1
ATOM 1540 C C . TRP A 1 192 ? -14.383 -25.875 1.383 1 90.62 192 TRP A C 1
ATOM 1542 O O . TRP A 1 192 ? -14.344 -24.75 1.903 1 90.62 192 TRP A O 1
ATOM 1552 N N . GLY A 1 193 ? -15.281 -26.188 0.457 1 85.12 193 GLY A N 1
ATOM 1553 C CA . GLY A 1 193 ? -16.344 -25.297 0.056 1 85.12 193 GLY A CA 1
ATOM 1554 C C . GLY A 1 193 ? -15.844 -24.047 -0.65 1 85.12 193 GLY A C 1
ATOM 1555 O O . GLY A 1 193 ? -15.039 -24.141 -1.581 1 85.12 193 GLY A O 1
ATOM 1556 N N . ASP A 1 194 ? -16.266 -22.891 -0.125 1 82.5 194 ASP A N 1
ATOM 1557 C CA . ASP A 1 194 ? -16.016 -21.625 -0.823 1 82.5 194 ASP A CA 1
ATOM 1558 C C . ASP A 1 194 ? -14.633 -21.078 -0.512 1 82.5 194 ASP A C 1
ATOM 1560 O O . ASP A 1 194 ? -14.273 -20 -0.968 1 82.5 194 ASP A O 1
ATOM 1564 N N . LEU A 1 195 ? -13.875 -21.859 0.205 1 90 195 LEU A N 1
ATOM 1565 C CA . LEU A 1 195 ? -12.531 -21.406 0.546 1 90 195 LEU A CA 1
ATOM 1566 C C . LEU A 1 195 ? -11.602 -21.5 -0.663 1 90 195 LEU A C 1
ATOM 1568 O O . LEU A 1 195 ? -10.539 -20.875 -0.681 1 90 195 LEU A O 1
ATOM 1572 N N . TYR A 1 196 ? -12 -22.328 -1.634 1 89.06 196 TYR A N 1
ATOM 1573 C CA . TYR A 1 196 ? -11.297 -22.438 -2.904 1 89.06 196 TYR A CA 1
ATOM 1574 C C . TYR A 1 196 ? -12.25 -22.266 -4.078 1 89.06 196 TYR A C 1
ATOM 1576 O O . TYR A 1 196 ? -13.266 -22.969 -4.172 1 89.06 196 TYR A O 1
ATOM 1584 N N . PRO A 1 197 ? -11.914 -21.359 -4.969 1 86.81 197 PRO A N 1
ATOM 1585 C CA . PRO A 1 197 ? -12.875 -21.078 -6.035 1 86.81 197 PRO A CA 1
ATOM 1586 C C . PRO A 1 197 ? -13.023 -22.234 -7.02 1 86.81 197 PRO A C 1
ATOM 1588 O O . PRO A 1 197 ? -12.023 -22.766 -7.5 1 86.81 197 PRO A O 1
ATOM 1591 N N . ASP A 1 198 ? -14.211 -22.469 -7.434 1 83.5 198 ASP A N 1
ATOM 1592 C CA . ASP A 1 198 ? -14.531 -23.578 -8.336 1 83.5 198 ASP A CA 1
ATOM 1593 C C . ASP A 1 198 ? -13.859 -23.375 -9.695 1 83.5 198 ASP A C 1
ATOM 1595 O O . ASP A 1 198 ? -13.438 -24.344 -10.336 1 83.5 198 ASP A O 1
ATOM 1599 N N . PHE A 1 199 ? -13.836 -22.141 -10.07 1 84.06 199 PHE A N 1
ATOM 1600 C CA . PHE A 1 199 ? -13.344 -21.891 -11.422 1 84.06 199 PHE A CA 1
ATOM 1601 C C . PHE A 1 199 ? -11.859 -22.234 -11.531 1 84.06 199 PHE A C 1
ATOM 1603 O O . PHE A 1 199 ? -11.344 -22.438 -12.633 1 84.06 199 PHE A O 1
ATOM 1610 N N . LEU A 1 200 ? -11.172 -22.266 -10.422 1 86.06 200 LEU A N 1
ATOM 1611 C CA . LEU A 1 200 ? -9.781 -22.703 -10.469 1 86.06 200 LEU A CA 1
ATOM 1612 C C . LEU A 1 200 ? -9.688 -24.203 -10.727 1 86.06 200 LEU A C 1
ATOM 1614 O O . LEU A 1 200 ? -8.641 -24.688 -11.156 1 86.06 200 LEU A O 1
ATOM 1618 N N . TRP A 1 201 ? -10.812 -24.922 -10.523 1 84 201 TRP A N 1
ATOM 1619 C CA . TRP A 1 201 ? -10.891 -26.344 -10.805 1 84 201 TRP A CA 1
ATOM 1620 C C . TRP A 1 201 ? -11.312 -26.594 -12.258 1 84 201 TRP A C 1
ATOM 1622 O O . TRP A 1 201 ? -10.68 -27.375 -12.961 1 84 201 TRP A O 1
ATOM 1632 N N . ASP A 1 202 ? -12.32 -25.859 -12.602 1 87.5 202 ASP A N 1
ATOM 1633 C CA . ASP A 1 202 ? -13.102 -26.344 -13.734 1 87.5 202 ASP A CA 1
ATOM 1634 C C . ASP A 1 202 ? -12.906 -25.453 -14.961 1 87.5 202 ASP A C 1
ATOM 1636 O O . ASP A 1 202 ? -13.266 -25.828 -16.078 1 87.5 202 ASP A O 1
ATOM 1640 N N . ASN A 1 203 ? -12.359 -24.344 -14.82 1 91.5 203 ASN A N 1
ATOM 1641 C CA . ASN A 1 203 ? -12.211 -23.375 -15.906 1 91.5 203 ASN A CA 1
ATOM 1642 C C . ASN A 1 203 ? -10.852 -22.688 -15.859 1 91.5 203 ASN A C 1
ATOM 1644 O O . ASN A 1 203 ? -10.75 -21.531 -15.414 1 91.5 203 ASN A O 1
ATOM 1648 N N . PRO A 1 204 ? -9.844 -23.344 -16.391 1 90.38 204 PRO A N 1
ATOM 1649 C CA . PRO A 1 204 ? -8.484 -22.797 -16.297 1 90.38 204 PRO A CA 1
ATOM 1650 C C . PRO A 1 204 ? -8.352 -21.438 -16.984 1 90.38 204 PRO A C 1
ATOM 1652 O O . PRO A 1 204 ? -7.551 -20.594 -16.547 1 90.38 204 PRO A O 1
ATOM 1655 N N . VAL A 1 205 ? -9.109 -21.188 -18.016 1 92.56 205 VAL A N 1
ATOM 1656 C CA . VAL A 1 205 ? -9.047 -19.922 -18.719 1 92.56 205 VAL A CA 1
ATOM 1657 C C . VAL A 1 205 ? -9.57 -18.797 -17.828 1 92.56 205 VAL A C 1
ATOM 1659 O O . VAL A 1 205 ? -8.922 -17.75 -17.688 1 92.56 205 VAL A O 1
ATOM 1662 N N . LEU A 1 206 ? -10.695 -19.031 -17.219 1 91.88 206 LEU A N 1
ATOM 1663 C CA . LEU A 1 206 ? -11.25 -18.047 -16.281 1 91.88 206 LEU A CA 1
ATOM 1664 C C . LEU A 1 206 ? -10.32 -17.844 -15.086 1 91.88 206 LEU A C 1
ATOM 1666 O O . LEU A 1 206 ? -10.133 -16.719 -14.625 1 91.88 206 LEU A O 1
ATOM 1670 N N . GLY A 1 207 ? -9.734 -18.953 -14.648 1 93.44 207 GLY A N 1
ATOM 1671 C CA . GLY A 1 207 ? -8.758 -18.875 -13.57 1 93.44 207 GLY A CA 1
ATOM 1672 C C . GLY A 1 207 ? -7.582 -17.969 -13.891 1 93.44 207 GLY A C 1
ATOM 1673 O O . GLY A 1 207 ? -7.227 -17.094 -13.102 1 93.44 207 GLY A O 1
ATOM 1674 N N . ARG A 1 208 ? -7.039 -18.156 -15.078 1 95.25 208 ARG A N 1
ATOM 1675 C CA . ARG A 1 208 ? -5.906 -17.344 -15.523 1 95.25 208 ARG A CA 1
ATOM 1676 C C . ARG A 1 208 ? -6.301 -15.875 -15.656 1 95.25 208 ARG A C 1
ATOM 1678 O O . ARG A 1 208 ? -5.539 -14.984 -15.273 1 95.25 208 ARG A O 1
ATOM 1685 N N . MET A 1 209 ? -7.488 -15.625 -16.156 1 94.56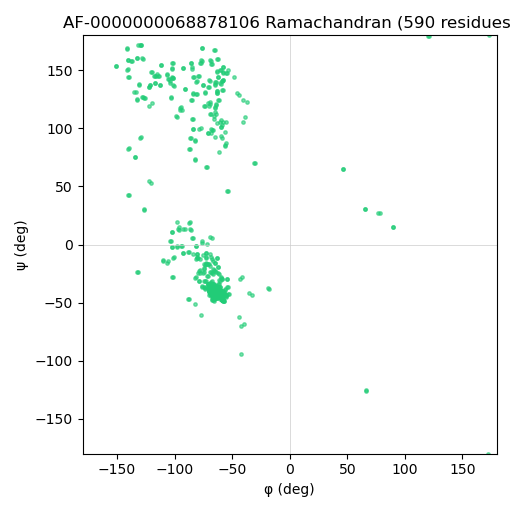 209 MET A 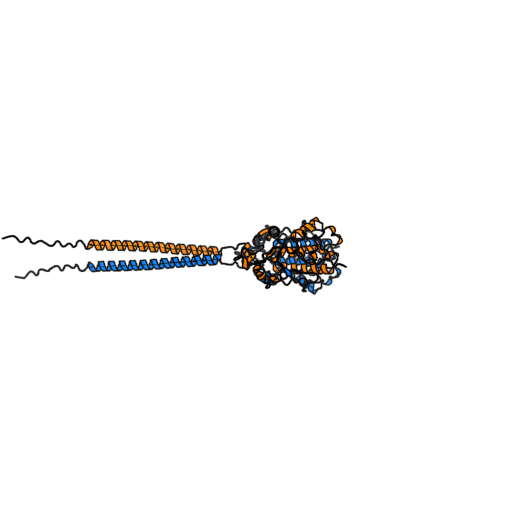N 1
ATOM 1686 C CA . MET A 1 209 ? -7.973 -14.258 -16.297 1 94.56 209 MET A CA 1
ATOM 1687 C C . MET A 1 209 ? -8.047 -13.555 -14.953 1 94.56 209 MET A C 1
ATOM 1689 O O . MET A 1 209 ? -7.637 -12.398 -14.82 1 94.56 209 MET A O 1
ATOM 1693 N N . HIS A 1 210 ? -8.555 -14.312 -13.953 1 95.25 210 HIS A N 1
ATOM 1694 C CA . HIS A 1 210 ? -8.641 -13.742 -12.609 1 95.25 210 HIS A CA 1
ATOM 1695 C C . HIS A 1 210 ? -7.254 -13.484 -12.031 1 95.25 210 HIS A C 1
ATOM 1697 O O . HIS A 1 210 ? -7 -12.422 -11.469 1 95.25 210 HIS A O 1
ATOM 1703 N N . VAL A 1 211 ? -6.395 -14.414 -12.211 1 97.25 211 VAL A N 1
ATOM 1704 C CA . VAL A 1 211 ? -5.035 -14.297 -11.695 1 97.25 211 VAL A CA 1
ATOM 1705 C C . VAL A 1 211 ? -4.34 -13.102 -12.344 1 97.25 211 VAL A C 1
ATOM 1707 O O . VAL A 1 211 ? -3.68 -12.312 -11.664 1 97.25 211 VAL A O 1
ATOM 1710 N N . ASP A 1 212 ? -4.535 -12.922 -13.648 1 97.44 212 ASP A N 1
ATOM 1711 C CA . ASP A 1 212 ? -3.93 -11.797 -14.352 1 97.44 212 ASP A CA 1
ATOM 1712 C C . ASP A 1 212 ? -4.516 -10.469 -13.867 1 97.44 212 ASP A C 1
ATOM 1714 O O . ASP A 1 212 ? -3.793 -9.484 -13.734 1 97.44 212 ASP A O 1
ATOM 1718 N N . HIS A 1 213 ? -5.809 -10.445 -13.68 1 97.31 213 HIS A N 1
ATOM 1719 C CA . HIS A 1 213 ? -6.43 -9.266 -13.078 1 97.31 213 HIS A CA 1
ATOM 1720 C C . HIS A 1 213 ? -5.797 -8.938 -11.734 1 97.31 213 HIS A C 1
ATOM 1722 O O . HIS A 1 213 ? -5.531 -7.77 -11.438 1 97.31 213 HIS A O 1
ATOM 1728 N N . CYS A 1 214 ? -5.566 -9.977 -10.938 1 98.44 214 CYS A N 1
ATOM 1729 C CA . CYS A 1 214 ? -5.008 -9.797 -9.602 1 98.44 214 CYS A CA 1
ATOM 1730 C C . CYS A 1 214 ? -3.592 -9.25 -9.672 1 98.44 214 CYS A C 1
ATOM 1732 O O . CYS A 1 214 ? -3.227 -8.359 -8.898 1 98.44 214 CYS A O 1
ATOM 1734 N N . PHE A 1 215 ? -2.75 -9.727 -10.648 1 98.69 215 PHE A N 1
ATOM 1735 C CA . PHE A 1 215 ? -1.406 -9.188 -10.812 1 98.69 215 PHE A CA 1
ATOM 1736 C C . PHE A 1 215 ? -1.462 -7.703 -11.164 1 98.69 215 PHE A C 1
ATOM 1738 O O . PHE A 1 215 ? -0.706 -6.902 -10.617 1 98.69 215 PHE A O 1
ATOM 1745 N N . GLU A 1 216 ? -2.369 -7.383 -12.062 1 98.5 216 GLU A N 1
ATOM 1746 C CA . GLU A 1 216 ? -2.531 -5.992 -12.477 1 98.5 216 GLU A CA 1
ATOM 1747 C C . GLU A 1 216 ? -2.982 -5.117 -11.312 1 98.5 216 GLU A C 1
ATOM 1749 O O . GLU A 1 216 ? -2.424 -4.043 -11.086 1 98.5 216 GLU A O 1
ATOM 1754 N N . THR A 1 217 ? -3.943 -5.57 -10.586 1 98.5 217 THR A N 1
ATOM 1755 C CA . THR A 1 217 ? -4.488 -4.84 -9.445 1 98.5 217 THR A CA 1
ATOM 1756 C C . THR A 1 217 ? -3.406 -4.566 -8.406 1 98.5 217 THR A C 1
ATOM 1758 O O . THR A 1 217 ? -3.25 -3.436 -7.949 1 98.5 217 THR A O 1
ATOM 1761 N N . LEU A 1 218 ? -2.623 -5.617 -8.07 1 98.88 218 LEU A N 1
ATOM 1762 C CA . LEU A 1 218 ? -1.595 -5.477 -7.047 1 98.88 218 LEU A CA 1
ATOM 1763 C C . LEU A 1 218 ? -0.445 -4.605 -7.543 1 98.88 218 LEU A C 1
ATOM 1765 O O . LEU A 1 218 ? 0.12 -3.818 -6.781 1 98.88 218 LEU A O 1
ATOM 1769 N N . ARG A 1 219 ? -0.079 -4.742 -8.852 1 98.88 219 ARG A N 1
ATOM 1770 C CA . ARG A 1 219 ? 0.95 -3.883 -9.422 1 98.88 219 ARG A CA 1
ATOM 1771 C C . ARG A 1 219 ? 0.57 -2.412 -9.297 1 98.88 219 ARG A C 1
ATOM 1773 O O . ARG A 1 219 ? 1.359 -1.604 -8.805 1 98.88 219 ARG A O 1
ATOM 1780 N N . LEU A 1 220 ? -0.669 -2.084 -9.672 1 98.56 220 LEU A N 1
ATOM 1781 C CA . LEU A 1 220 ? -1.159 -0.711 -9.617 1 98.56 220 LEU A CA 1
ATOM 1782 C C . LEU A 1 220 ? -1.191 -0.208 -8.172 1 98.56 220 LEU A C 1
ATOM 1784 O O . LEU A 1 220 ? -0.805 0.931 -7.902 1 98.56 220 LEU A O 1
ATOM 1788 N N . SER A 1 221 ? -1.604 -1.085 -7.27 1 98.38 221 SER A N 1
ATOM 1789 C CA . SER A 1 221 ? -1.704 -0.707 -5.867 1 98.38 221 SER A CA 1
ATOM 1790 C C . SER A 1 221 ? -0.33 -0.415 -5.273 1 98.38 221 SER A C 1
ATOM 1792 O O . SER A 1 221 ? -0.143 0.597 -4.594 1 98.38 221 SER A O 1
ATOM 1794 N N . LEU A 1 222 ? 0.658 -1.297 -5.523 1 98.75 222 LEU A N 1
ATOM 1795 C CA . LEU A 1 222 ? 2.004 -1.136 -4.988 1 98.75 222 LEU A CA 1
ATOM 1796 C C . LEU A 1 222 ? 2.67 0.114 -5.555 1 98.75 222 LEU A C 1
ATOM 1798 O O . LEU A 1 222 ? 3.332 0.854 -4.824 1 98.75 222 LEU A O 1
ATOM 1802 N N . MET A 1 223 ? 2.463 0.379 -6.844 1 98.56 223 MET A N 1
ATOM 1803 C CA . MET A 1 223 ? 3.016 1.574 -7.473 1 98.56 223 MET A CA 1
ATOM 1804 C C . MET A 1 223 ? 2.342 2.834 -6.938 1 98.56 223 MET A C 1
ATOM 1806 O O . MET A 1 223 ? 2.988 3.871 -6.785 1 98.56 223 MET A O 1
ATOM 1810 N N . CYS A 1 224 ? 1.029 2.719 -6.645 1 97.94 224 CYS A N 1
ATOM 1811 C CA . CYS A 1 224 ? 0.289 3.857 -6.113 1 97.94 224 CYS A CA 1
ATOM 1812 C C . CYS A 1 224 ? 0.777 4.223 -4.719 1 97.94 224 CYS A C 1
ATOM 1814 O O . CYS A 1 224 ? 0.958 5.402 -4.406 1 97.94 224 CYS A O 1
ATOM 1816 N N . TYR A 1 225 ? 0.951 3.223 -3.857 1 96.25 225 TYR A N 1
ATOM 1817 C CA . TYR A 1 225 ? 1.431 3.471 -2.502 1 96.25 225 TYR A CA 1
ATOM 1818 C C . TYR A 1 225 ? 2.885 3.928 -2.514 1 96.25 225 TYR A C 1
ATOM 1820 O O . TYR A 1 225 ? 3.264 4.832 -1.766 1 96.25 225 TYR A O 1
ATOM 1828 N N . ALA A 1 226 ? 3.719 3.287 -3.355 1 97.19 226 ALA A N 1
ATOM 1829 C CA . ALA A 1 226 ? 5.137 3.586 -3.553 1 97.19 226 ALA A CA 1
ATOM 1830 C C . ALA A 1 226 ? 5.852 3.764 -2.217 1 97.19 226 ALA A C 1
ATOM 1832 O O . ALA A 1 226 ? 6.391 4.836 -1.931 1 97.19 226 ALA A O 1
ATOM 1833 N N . ASP A 1 227 ? 5.93 2.709 -1.418 1 96.19 227 ASP A N 1
ATOM 1834 C CA . ASP A 1 227 ? 6.555 2.697 -0.099 1 96.19 227 ASP A CA 1
ATOM 1835 C C . ASP A 1 227 ? 8.055 2.963 -0.198 1 96.19 227 ASP A C 1
ATOM 1837 O O . ASP A 1 227 ? 8.797 2.148 -0.75 1 96.19 227 ASP A O 1
ATOM 1841 N N . ILE A 1 228 ? 8.547 4.02 0.379 1 94.56 228 ILE A N 1
ATOM 1842 C CA . ILE A 1 228 ? 9.945 4.402 0.213 1 94.56 228 ILE A CA 1
ATOM 1843 C C . ILE A 1 228 ? 10.742 4.004 1.454 1 94.56 228 ILE A C 1
ATOM 1845 O O . ILE A 1 228 ? 11.859 4.48 1.662 1 94.56 228 ILE A O 1
ATOM 1849 N N . THR A 1 229 ? 10.141 3.215 2.336 1 94.5 229 THR A N 1
ATOM 1850 C CA . THR A 1 229 ? 10.883 2.717 3.492 1 94.5 229 THR A CA 1
ATOM 1851 C C . THR A 1 229 ? 12.102 1.916 3.049 1 94.5 229 THR A C 1
ATOM 1853 O O . THR A 1 229 ? 12 1.058 2.17 1 94.5 229 THR A O 1
ATOM 1856 N N . PRO A 1 230 ? 13.258 2.164 3.627 1 93.94 230 PRO A N 1
ATOM 1857 C CA . PRO A 1 230 ? 14.477 1.459 3.211 1 93.94 230 PRO A CA 1
ATOM 1858 C C . PRO A 1 230 ? 14.5 0.006 3.682 1 93.94 230 PRO A C 1
ATOM 1860 O O . PRO A 1 230 ? 14.195 -0.277 4.844 1 93.94 230 PRO A O 1
ATOM 1863 N N . VAL A 1 231 ? 14.797 -0.853 2.783 1 95.56 231 VAL A N 1
ATOM 1864 C CA . VAL A 1 231 ? 15.18 -2.227 3.1 1 95.56 231 VAL A CA 1
ATOM 1865 C C . VAL A 1 231 ? 16.703 -2.363 3.074 1 95.56 231 VAL A C 1
ATOM 1867 O O . VAL A 1 231 ? 17.312 -2.361 2.004 1 95.56 231 VAL A O 1
ATOM 1870 N N . LEU A 1 232 ? 17.281 -2.547 4.215 1 94.81 232 LEU A N 1
ATOM 1871 C CA . LEU A 1 232 ? 18.719 -2.512 4.359 1 94.81 232 LEU A CA 1
ATOM 1872 C C . LEU A 1 232 ? 19.344 -3.877 4.062 1 94.81 232 LEU A C 1
ATOM 1874 O O . LEU A 1 232 ? 18.641 -4.895 4.109 1 94.81 232 LEU A O 1
ATOM 1878 N N . ASN A 1 233 ? 20.578 -3.85 3.701 1 93.25 233 ASN A N 1
ATOM 1879 C CA . ASN A 1 233 ? 21.375 -5.062 3.531 1 93.25 233 ASN A CA 1
ATOM 1880 C C . ASN A 1 233 ? 22.328 -5.273 4.703 1 93.25 233 ASN A C 1
ATOM 1882 O O . ASN A 1 233 ? 23.172 -4.418 4.988 1 93.25 233 ASN A O 1
ATOM 1886 N N . GLN A 1 234 ? 22.266 -6.387 5.262 1 93.25 234 GLN A N 1
ATOM 1887 C CA . GLN A 1 234 ? 23.031 -6.699 6.457 1 93.25 234 GLN A CA 1
ATOM 1888 C C . GLN A 1 234 ? 24.203 -7.633 6.129 1 93.25 234 GLN A C 1
ATOM 1890 O O . GLN A 1 234 ? 24.047 -8.562 5.332 1 93.25 234 GLN A O 1
ATOM 1895 N N . HIS A 1 235 ? 25.25 -7.324 6.836 1 91.94 235 HIS A N 1
ATOM 1896 C CA . HIS A 1 235 ?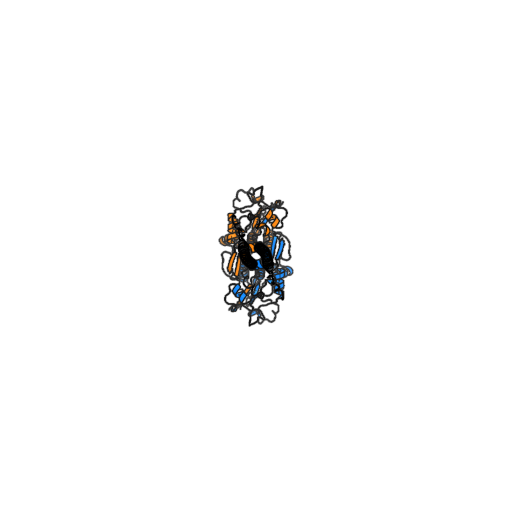 26.344 -8.281 6.781 1 91.94 235 HIS A CA 1
ATOM 1897 C C . HIS A 1 235 ? 25.922 -9.633 7.367 1 91.94 235 HIS A C 1
ATOM 1899 O O . HIS A 1 235 ? 25.234 -9.68 8.383 1 91.94 235 HIS A O 1
ATOM 1905 N N . PHE A 1 236 ? 26.234 -10.633 6.613 1 88.06 236 PHE A N 1
ATOM 1906 C CA . PHE A 1 236 ? 25.859 -11.977 7.031 1 88.06 236 PHE A CA 1
ATOM 1907 C C . PHE A 1 236 ? 27.047 -12.93 6.895 1 88.06 236 PHE A C 1
ATOM 1909 O O . PHE A 1 236 ? 27.703 -12.969 5.852 1 88.06 236 PHE A O 1
ATOM 1916 N N . ASP A 1 237 ? 27.344 -13.562 8.008 1 85.75 237 ASP A N 1
ATOM 1917 C CA . ASP A 1 237 ? 28.469 -14.492 8.023 1 85.75 237 ASP A CA 1
ATOM 1918 C C . ASP A 1 237 ? 28.031 -15.891 7.586 1 85.75 237 ASP A C 1
ATOM 1920 O O . ASP A 1 237 ? 27.688 -16.734 8.422 1 85.75 237 ASP A O 1
ATOM 1924 N N . ASP A 1 238 ? 27.953 -16.078 6.328 1 82.06 238 ASP A N 1
ATOM 1925 C CA . ASP A 1 238 ? 27.609 -17.359 5.719 1 82.06 238 ASP A CA 1
ATOM 1926 C C . ASP A 1 238 ? 28.609 -17.719 4.613 1 82.06 238 ASP A C 1
ATOM 1928 O O . ASP A 1 238 ? 29.094 -16.844 3.9 1 82.06 238 ASP A O 1
ATOM 1932 N N . PRO A 1 239 ? 28.969 -18.984 4.605 1 75.75 239 PRO A N 1
ATOM 1933 C CA . PRO A 1 239 ? 29.938 -19.406 3.602 1 75.75 239 PRO A CA 1
ATOM 1934 C C . PRO A 1 239 ? 29.516 -19.062 2.176 1 75.75 239 PRO A C 1
ATOM 1936 O O . PRO A 1 239 ? 30.359 -18.797 1.32 1 75.75 239 PRO A O 1
ATOM 1939 N N . ASP A 1 240 ? 28.219 -19.031 1.963 1 73.06 240 ASP A N 1
ATOM 1940 C CA . ASP A 1 240 ? 27.734 -18.859 0.596 1 73.06 240 ASP A CA 1
ATOM 1941 C C . ASP A 1 240 ? 27.266 -17.438 0.344 1 73.06 240 ASP A C 1
ATOM 1943 O O . ASP A 1 240 ? 27.266 -16.969 -0.798 1 73.06 240 ASP A O 1
ATOM 1947 N N . PHE A 1 241 ? 26.812 -16.781 1.418 1 77.81 241 PHE A N 1
ATOM 1948 C CA . PHE A 1 241 ? 26.312 -15.414 1.244 1 77.81 241 PHE A CA 1
ATOM 1949 C C . PHE A 1 241 ? 26.875 -14.492 2.322 1 77.81 241 PHE A C 1
ATOM 1951 O O . PHE A 1 241 ? 26.859 -14.836 3.506 1 77.81 241 PHE A O 1
ATOM 1958 N N . ASP A 1 242 ? 27.391 -13.352 1.817 1 83.25 242 ASP A N 1
ATOM 1959 C CA . ASP A 1 242 ? 28.016 -12.422 2.754 1 83.25 242 ASP A CA 1
ATOM 1960 C C . ASP A 1 242 ? 27.031 -11.367 3.223 1 83.25 242 ASP A C 1
ATOM 1962 O O . ASP A 1 242 ? 27.375 -10.492 4.016 1 83.25 242 ASP A O 1
ATOM 1966 N N . ARG A 1 243 ? 25.703 -11.469 2.648 1 88.69 243 ARG A N 1
ATOM 1967 C CA . ARG A 1 243 ? 24.719 -10.445 2.998 1 88.69 243 ARG A CA 1
ATOM 1968 C C . ARG A 1 243 ? 23.312 -11 2.953 1 88.69 243 ARG A C 1
ATOM 1970 O O . ARG A 1 243 ? 23.062 -12.031 2.326 1 88.69 243 ARG A O 1
ATOM 1977 N N . LYS A 1 244 ? 22.5 -10.391 3.723 1 89.88 244 LYS A N 1
ATOM 1978 C CA . LYS A 1 244 ? 21.062 -10.672 3.697 1 89.88 244 LYS A CA 1
ATOM 1979 C C . LYS A 1 244 ? 20.25 -9.391 3.824 1 89.88 244 LYS A C 1
ATOM 1981 O O . LYS A 1 244 ? 20.672 -8.445 4.496 1 89.88 244 LYS A O 1
ATOM 1986 N N . ALA A 1 245 ? 19.172 -9.414 3.129 1 92.94 245 ALA A N 1
ATOM 1987 C CA . ALA A 1 245 ? 18.266 -8.281 3.277 1 92.94 245 ALA A CA 1
ATOM 1988 C C . ALA A 1 245 ? 17.578 -8.297 4.645 1 92.94 245 ALA A C 1
ATOM 1990 O O . ALA A 1 245 ? 17.203 -9.352 5.148 1 92.94 245 ALA A O 1
ATOM 1991 N N . ASP A 1 246 ? 17.516 -7.152 5.281 1 94.62 246 ASP A N 1
ATOM 1992 C CA . ASP A 1 246 ? 16.734 -6.996 6.508 1 94.62 246 ASP A CA 1
ATOM 1993 C C . ASP A 1 246 ? 15.281 -6.668 6.203 1 94.62 246 ASP A C 1
ATOM 1995 O O . ASP A 1 246 ? 14.906 -5.496 6.129 1 94.62 246 ASP A O 1
ATOM 1999 N N . PHE A 1 247 ? 14.484 -7.707 6.102 1 96.12 247 PHE A N 1
ATOM 2000 C CA . PHE A 1 247 ? 13.109 -7.559 5.66 1 96.12 247 PHE A CA 1
ATOM 2001 C C . PHE A 1 247 ? 12.219 -7.09 6.805 1 96.12 247 PHE A C 1
ATOM 2003 O O . PHE A 1 247 ? 11.039 -6.793 6.602 1 96.12 247 PHE A O 1
ATOM 2010 N N . ASN A 1 248 ? 12.781 -7.059 8.016 1 95.75 248 ASN A N 1
ATOM 2011 C CA . ASN A 1 248 ? 12.016 -6.574 9.156 1 95.75 248 ASN A CA 1
ATOM 2012 C C . ASN A 1 248 ? 12.031 -5.051 9.242 1 95.75 248 ASN A C 1
ATOM 2014 O O . ASN A 1 248 ? 12.578 -4.48 10.188 1 95.75 248 ASN A O 1
ATOM 2018 N N . THR A 1 249 ? 11.312 -4.449 8.336 1 95.06 249 THR A N 1
ATOM 2019 C CA . THR A 1 249 ? 11.336 -2.996 8.211 1 95.06 249 THR A CA 1
ATOM 2020 C C . THR A 1 249 ? 10.375 -2.352 9.203 1 95.06 249 THR A C 1
ATOM 2022 O O . THR A 1 249 ? 9.305 -2.898 9.484 1 95.06 249 THR A O 1
ATOM 2025 N N . HIS A 1 250 ? 10.773 -1.229 9.711 1 94.31 250 HIS A N 1
ATOM 2026 C CA . HIS A 1 250 ? 9.953 -0.443 10.633 1 94.31 250 HIS A CA 1
ATOM 2027 C C . HIS A 1 250 ? 8.914 0.379 9.875 1 94.31 250 HIS A C 1
ATOM 2029 O O . HIS A 1 250 ? 9.234 1.039 8.891 1 94.31 250 HIS A O 1
ATOM 2035 N N . HIS A 1 251 ? 7.629 0.27 10.32 1 94.81 251 HIS A N 1
ATOM 2036 C CA . HIS A 1 251 ? 6.547 0.948 9.617 1 94.81 251 HIS A CA 1
ATOM 2037 C C . HIS A 1 251 ? 5.531 1.525 10.594 1 94.81 251 HIS A C 1
ATOM 2039 O O . HIS A 1 251 ? 5.43 1.065 11.734 1 94.81 251 HIS A O 1
ATOM 2045 N N . LYS A 1 252 ? 4.938 2.562 10.164 1 93.62 252 LYS A N 1
ATOM 2046 C CA . LYS A 1 252 ? 3.641 2.977 10.688 1 93.62 252 LYS A CA 1
ATOM 2047 C C . LYS A 1 252 ? 2.502 2.453 9.82 1 93.62 252 LYS A C 1
ATOM 2049 O O . LYS A 1 252 ? 2.453 2.732 8.617 1 93.62 252 LYS A O 1
ATOM 2054 N N . CYS A 1 253 ? 1.681 1.624 10.445 1 96.31 253 CYS A N 1
ATOM 2055 C CA . CYS A 1 253 ? 0.637 0.946 9.688 1 96.31 253 CYS A CA 1
ATOM 2056 C C . CYS A 1 253 ? -0.747 1.347 10.18 1 96.31 253 CYS A C 1
ATOM 2058 O O . CYS A 1 253 ? -0.929 1.633 11.367 1 96.31 253 CYS A O 1
ATOM 2060 N N . ARG A 1 254 ? -1.687 1.422 9.227 1 96.06 254 ARG A N 1
ATOM 2061 C CA . ARG A 1 254 ? -3.074 1.422 9.68 1 96.06 254 ARG A CA 1
ATOM 2062 C C . ARG A 1 254 ? -3.432 0.101 10.352 1 96.06 254 ARG A C 1
ATOM 2064 O O . ARG A 1 254 ? -3.002 -0.965 9.906 1 96.06 254 ARG A O 1
ATOM 2071 N N . ASP A 1 255 ? -4.195 0.183 11.445 1 97.25 255 ASP A N 1
ATOM 2072 C CA . ASP A 1 255 ? -4.605 -1.02 12.164 1 97.25 255 ASP A CA 1
ATOM 2073 C C . ASP A 1 255 ? -5.633 -1.814 11.359 1 97.25 255 ASP A C 1
ATOM 2075 O O . ASP A 1 255 ? -6.836 -1.564 11.453 1 97.25 255 ASP A O 1
ATOM 2079 N N . PHE A 1 256 ? -5.191 -2.773 10.641 1 98.25 256 PHE A N 1
ATOM 2080 C CA . PHE A 1 256 ? -6.008 -3.574 9.734 1 98.25 256 PHE A CA 1
ATOM 2081 C C . PHE A 1 256 ? -7.133 -4.27 10.492 1 98.25 256 PHE A C 1
ATOM 2083 O O . PHE A 1 256 ? -8.281 -4.281 10.039 1 98.25 256 PHE A O 1
ATOM 2090 N N . ASP A 1 257 ? -6.797 -4.902 11.609 1 97.75 257 ASP A N 1
ATOM 2091 C CA . ASP A 1 257 ? -7.777 -5.66 12.383 1 97.75 257 ASP A CA 1
ATOM 2092 C C . ASP A 1 257 ? -8.922 -4.762 12.852 1 97.75 257 ASP A C 1
ATOM 2094 O O . ASP A 1 257 ? -10.086 -5.16 12.828 1 97.75 257 ASP A O 1
ATOM 2098 N N . ARG A 1 258 ? -8.586 -3.617 13.234 1 97.31 258 ARG A N 1
ATOM 2099 C CA . ARG A 1 258 ? -9.602 -2.666 13.664 1 97.31 258 ARG A CA 1
ATOM 2100 C C . ARG A 1 258 ? -10.539 -2.301 12.516 1 97.31 258 ARG A C 1
ATOM 2102 O O . ARG A 1 258 ? -11.75 -2.209 12.695 1 97.31 258 ARG A O 1
ATOM 2109 N N . ILE A 1 259 ? -10 -2.082 11.359 1 96.62 259 ILE A N 1
ATOM 2110 C CA . ILE A 1 259 ? -10.789 -1.751 10.172 1 96.62 259 ILE A CA 1
ATOM 2111 C C . ILE A 1 259 ? -11.711 -2.914 9.828 1 96.62 259 ILE A C 1
ATOM 2113 O O . ILE A 1 259 ? -12.906 -2.715 9.594 1 96.62 259 ILE A O 1
ATOM 2117 N N . ALA A 1 260 ? -11.188 -4.121 9.852 1 96.56 260 ALA A N 1
ATOM 2118 C CA . ALA A 1 260 ? -11.984 -5.305 9.555 1 96.56 260 ALA A CA 1
ATOM 2119 C C . ALA A 1 260 ? -13.109 -5.48 10.578 1 96.56 260 ALA A C 1
ATOM 2121 O O . ALA A 1 260 ? -14.25 -5.754 10.211 1 96.56 260 ALA A O 1
ATOM 2122 N N . GLU A 1 261 ? -12.766 -5.281 11.812 1 95.75 261 GLU A N 1
ATOM 2123 C CA . GLU A 1 261 ? -13.758 -5.414 12.875 1 95.75 261 GLU A CA 1
ATOM 2124 C C . GLU A 1 261 ? -14.859 -4.363 12.734 1 95.75 261 GLU A C 1
ATOM 2126 O O . GLU A 1 261 ? -16.031 -4.648 12.992 1 95.75 261 GLU A O 1
ATOM 2131 N N . TYR A 1 262 ? -14.461 -3.168 12.445 1 95.19 262 TYR A N 1
ATOM 2132 C CA . TYR A 1 262 ? -15.43 -2.096 12.25 1 95.19 262 TYR A CA 1
ATOM 2133 C C . TYR A 1 262 ? -16.391 -2.43 11.117 1 95.19 262 TYR A C 1
ATOM 2135 O O . TYR A 1 262 ? -17.609 -2.244 11.258 1 95.19 262 TYR A O 1
ATOM 2143 N N . VAL A 1 263 ? -15.914 -2.961 9.992 1 94 263 VAL A N 1
ATOM 2144 C CA . VAL A 1 263 ? -16.75 -3.373 8.867 1 94 263 VAL A CA 1
ATOM 2145 C C . VAL A 1 263 ? -17.703 -4.469 9.312 1 94 263 VAL A C 1
ATOM 2147 O O . VAL A 1 263 ? -18.906 -4.418 9.008 1 94 263 VAL A O 1
ATOM 2150 N N . GLU A 1 264 ? -17.234 -5.453 10.039 1 92.94 264 GLU A N 1
ATOM 2151 C CA . GLU A 1 264 ? -18.062 -6.543 10.539 1 92.94 264 GLU A CA 1
ATOM 2152 C C . GLU A 1 264 ? -19.156 -6.023 11.469 1 92.94 264 GLU A C 1
ATOM 2154 O O . GLU A 1 264 ? -20.297 -6.496 11.422 1 92.94 264 GLU A O 1
ATOM 2159 N N . SER A 1 265 ? -18.828 -5.059 12.25 1 91.94 265 SER A N 1
ATOM 2160 C CA . SER A 1 265 ? -19.781 -4.531 13.227 1 91.94 265 SER A CA 1
ATOM 2161 C C . SER A 1 265 ? -20.891 -3.754 12.547 1 91.94 265 SER A C 1
ATOM 2163 O O . SER A 1 265 ? -22.031 -3.74 13.023 1 91.94 265 SER A O 1
ATOM 2165 N N . MET A 1 266 ? -20.578 -3.096 11.484 1 88.12 266 MET A N 1
ATOM 2166 C CA . MET A 1 266 ? -21.609 -2.383 10.742 1 88.12 266 MET A CA 1
ATOM 2167 C C . MET A 1 266 ? -22.578 -3.361 10.086 1 88.12 266 MET A C 1
ATOM 2169 O O . MET A 1 266 ? -23.797 -3.129 10.07 1 88.12 266 MET A O 1
ATOM 2173 N N . GLY A 1 267 ? -22.062 -4.445 9.453 1 88.12 267 GLY A N 1
ATOM 2174 C CA . GLY A 1 267 ? -22.875 -5.578 9.031 1 88.12 267 GLY A CA 1
ATOM 2175 C C . GLY A 1 267 ? -23.656 -5.309 7.762 1 88.12 267 GLY A C 1
ATOM 2176 O O . GLY A 1 267 ? -24.719 -5.906 7.543 1 88.12 267 GLY A O 1
ATOM 2177 N N . TYR A 1 268 ? -23.141 -4.414 6.926 1 90.25 268 TYR A N 1
ATOM 2178 C CA . TYR A 1 268 ? -23.859 -4.141 5.676 1 90.25 268 TYR A CA 1
ATOM 2179 C C . TYR A 1 268 ? -23.578 -5.23 4.648 1 90.25 268 TYR A C 1
ATOM 2181 O O . TYR A 1 268 ? -22.484 -5.773 4.586 1 90.25 268 TYR A O 1
ATOM 2189 N N . ASP A 1 269 ? -24.625 -5.523 3.854 1 90.06 269 ASP A N 1
ATOM 2190 C CA . ASP A 1 269 ? -24.484 -6.5 2.777 1 90.06 269 ASP A CA 1
ATOM 2191 C C . ASP A 1 269 ? -25.156 -6.012 1.498 1 90.06 269 ASP A C 1
ATOM 2193 O O . ASP A 1 269 ? -25.953 -5.078 1.532 1 90.06 269 ASP A O 1
ATOM 2197 N N . LEU A 1 270 ? -24.703 -6.586 0.43 1 90.75 270 LEU A N 1
ATOM 2198 C CA . LEU A 1 270 ? -25.375 -6.379 -0.851 1 90.75 270 LEU A CA 1
ATOM 2199 C C . LEU A 1 270 ? -26.406 -7.469 -1.104 1 90.75 270 LEU A C 1
ATOM 2201 O O . LEU A 1 270 ? -26.297 -8.57 -0.56 1 90.75 270 LEU A O 1
ATOM 2205 N N . PRO A 1 271 ? -27.453 -7.148 -1.872 1 87.12 271 PRO A N 1
ATOM 2206 C CA . PRO A 1 271 ? -28.375 -8.211 -2.25 1 87.12 271 PRO A CA 1
ATOM 2207 C C . PRO A 1 271 ? -27.703 -9.336 -3.039 1 87.12 271 PRO A C 1
ATOM 2209 O O . PRO A 1 271 ? -26.688 -9.102 -3.707 1 87.12 271 PRO A O 1
ATOM 2212 N N . PRO A 1 272 ? -28.219 -10.516 -2.908 1 81.94 272 PRO A N 1
ATOM 2213 C CA . PRO A 1 272 ? -27.625 -11.617 -3.668 1 81.94 272 PRO A CA 1
ATOM 2214 C C . PRO A 1 272 ? -27.734 -11.422 -5.18 1 81.94 272 PRO A C 1
ATOM 2216 O O . PRO A 1 272 ? -28.656 -10.75 -5.652 1 81.94 272 PRO A O 1
ATOM 2219 N N . PRO A 1 273 ? -26.688 -11.969 -5.832 1 80.69 273 PRO A N 1
ATOM 2220 C CA . PRO A 1 273 ? -26.828 -11.938 -7.289 1 80.69 273 PRO A CA 1
ATOM 2221 C C . PRO A 1 273 ? -28.078 -12.648 -7.789 1 80.69 273 PRO A C 1
ATOM 2223 O O . PRO A 1 273 ? -28.578 -13.555 -7.121 1 80.69 273 PRO A O 1
ATOM 2226 N N . LYS A 1 274 ? -28.547 -12.227 -8.891 1 74.38 274 LYS A N 1
ATOM 2227 C CA . LYS A 1 274 ? -29.781 -12.734 -9.469 1 74.38 274 LYS A CA 1
ATOM 2228 C C . LYS A 1 274 ? -29.719 -14.25 -9.641 1 74.38 274 LYS A C 1
ATOM 2230 O O . LYS A 1 274 ? -30.719 -14.945 -9.406 1 74.38 274 LYS A O 1
ATOM 2235 N N . PHE A 1 275 ? -28.547 -14.719 -10.039 1 69.06 275 PHE A N 1
ATOM 2236 C CA . PHE A 1 275 ? -28.438 -16.141 -10.328 1 69.06 275 PHE A CA 1
ATOM 2237 C C . PHE A 1 275 ? -28.547 -16.969 -9.047 1 69.06 275 PHE A C 1
ATOM 2239 O O . PHE A 1 275 ? -28.812 -18.172 -9.094 1 69.06 275 PHE A O 1
ATOM 2246 N N . LEU A 1 276 ? -28.234 -16.344 -7.922 1 65.44 276 LEU A N 1
ATOM 2247 C CA . LEU A 1 276 ? -28.344 -17.031 -6.645 1 65.44 276 LEU A CA 1
ATOM 2248 C C . LEU A 1 276 ? -29.656 -16.672 -5.949 1 65.44 276 LEU A C 1
ATOM 2250 O O . LEU A 1 276 ? -29.922 -17.141 -4.84 1 65.44 276 LEU A O 1
ATOM 2254 N N . ALA A 1 277 ? -30.484 -15.805 -6.52 1 58.78 277 ALA A N 1
ATOM 2255 C CA . ALA A 1 277 ? -31.703 -15.328 -5.852 1 58.78 277 ALA A CA 1
ATOM 2256 C C . ALA A 1 277 ? -32.656 -16.484 -5.547 1 58.78 277 ALA A C 1
ATOM 2258 O O . ALA A 1 277 ? -33.344 -16.469 -4.531 1 58.78 277 ALA A O 1
ATOM 2259 N N . ASP A 1 278 ? -32.75 -17.328 -6.375 1 53.66 278 ASP A N 1
ATOM 2260 C CA . ASP A 1 278 ? -33.719 -18.406 -6.16 1 53.66 278 ASP A CA 1
ATOM 2261 C C . ASP A 1 278 ? -33.188 -19.438 -5.188 1 53.66 278 ASP A C 1
ATOM 2263 O O . ASP A 1 278 ? -33.906 -20.312 -4.723 1 53.66 278 ASP A O 1
ATOM 2267 N N . GLU A 1 279 ? -31.859 -19.484 -5.07 1 49.06 279 GLU A N 1
ATOM 2268 C CA . GLU A 1 279 ? -31.375 -20.578 -4.25 1 49.06 279 GLU A CA 1
ATOM 2269 C C . GLU A 1 279 ? -31.406 -20.219 -2.768 1 49.06 279 GLU A C 1
ATOM 2271 O O . GLU A 1 279 ? -30.938 -19.156 -2.377 1 49.06 279 GLU A O 1
ATOM 2276 N N . HIS A 1 280 ? -32.406 -20.656 -2.025 1 45.09 280 HIS A N 1
ATOM 2277 C CA . HIS A 1 280 ? -32.656 -20.531 -0.589 1 45.09 280 HIS A CA 1
ATOM 2278 C C . HIS A 1 280 ? -31.344 -20.609 0.185 1 45.09 280 HIS A C 1
ATOM 2280 O O . HIS A 1 280 ? -31.297 -20.312 1.381 1 45.09 280 HIS A O 1
ATOM 2286 N N . ALA A 1 281 ? -30.438 -21.453 -0.126 1 41.44 281 ALA A N 1
ATOM 2287 C CA . ALA A 1 281 ? -29.359 -21.969 0.698 1 41.44 281 ALA A CA 1
ATOM 2288 C C . ALA A 1 281 ? -28.328 -20.875 1.002 1 41.44 281 ALA A C 1
ATOM 2290 O O . ALA A 1 281 ? -27.406 -21.078 1.79 1 41.44 281 ALA A O 1
ATOM 2291 N N . HIS A 1 282 ? -28.328 -19.703 0.387 1 42.72 282 HIS A N 1
ATOM 2292 C CA . HIS A 1 282 ? -27.125 -18.891 0.514 1 42.72 282 HIS A CA 1
ATOM 2293 C C . HIS A 1 282 ? -27.281 -17.828 1.6 1 42.72 282 HIS A C 1
ATOM 2295 O O . HIS A 1 282 ? -26.719 -16.734 1.493 1 42.72 282 HIS A O 1
ATOM 2301 N N . GLU A 1 283 ? -28.109 -17.984 2.398 1 43.62 283 GLU A N 1
ATOM 2302 C CA . GLU A 1 283 ? -28.344 -17.047 3.488 1 43.62 283 GLU A CA 1
ATOM 2303 C C . GLU A 1 283 ? -27.031 -16.562 4.086 1 43.62 283 GLU A C 1
ATOM 2305 O O . GLU A 1 283 ? -26.953 -15.438 4.602 1 43.62 283 GLU A O 1
ATOM 2310 N N . LYS A 1 284 ? -26 -17.422 3.992 1 48.31 284 LYS A N 1
ATOM 2311 C CA . LYS A 1 284 ? -24.828 -17.094 4.785 1 48.31 284 LYS A CA 1
ATOM 2312 C C . LYS A 1 284 ? -23.719 -16.516 3.906 1 48.31 284 LYS A C 1
ATOM 2314 O O . LYS A 1 284 ? -22.609 -16.281 4.375 1 48.31 284 LYS A O 1
ATOM 2319 N N . ARG A 1 285 ? -24.016 -16.344 2.535 1 50.62 285 ARG A N 1
ATOM 2320 C CA . ARG A 1 285 ? -22.891 -15.906 1.713 1 50.62 285 ARG A CA 1
ATOM 2321 C C . ARG A 1 285 ? -22.875 -14.383 1.587 1 50.62 285 ARG A C 1
ATOM 2323 O O . ARG A 1 285 ? -23.922 -13.758 1.46 1 50.62 285 ARG A O 1
ATOM 2330 N N . ARG A 1 286 ? -21.844 -13.883 2.113 1 51.41 286 ARG A N 1
ATOM 2331 C CA . ARG A 1 286 ? -21.609 -12.453 1.919 1 51.41 286 ARG A CA 1
ATOM 2332 C C . ARG A 1 286 ? -21.297 -12.148 0.462 1 51.41 286 ARG A C 1
ATOM 2334 O O . ARG A 1 286 ? -20.484 -12.836 -0.16 1 51.41 286 ARG A O 1
ATOM 2341 N N . PHE A 1 287 ? -22.375 -11.672 -0.29 1 48.22 287 PHE A N 1
ATOM 2342 C CA . PHE A 1 287 ? -22.172 -11.43 -1.715 1 48.22 287 PHE A CA 1
ATOM 2343 C C . PHE A 1 287 ? -21.312 -10.195 -1.943 1 48.22 287 PHE A C 1
ATOM 2345 O O . PHE A 1 287 ? -21.828 -9.086 -2.053 1 48.22 287 PHE A O 1
ATOM 2352 N N . LEU A 1 288 ? -20.094 -10.203 -1.592 1 49.5 288 LEU A N 1
ATOM 2353 C CA . LEU A 1 288 ? -19.203 -9.047 -1.767 1 49.5 288 LEU A CA 1
ATOM 2354 C C . LEU A 1 288 ? -18.75 -8.93 -3.217 1 49.5 288 LEU A C 1
ATOM 2356 O O . LEU A 1 288 ? -18.625 -7.82 -3.742 1 49.5 288 LEU A O 1
ATOM 2360 N N . THR A 1 289 ? -18.031 -9.852 -3.984 1 46.16 289 THR A N 1
ATOM 2361 C CA . THR A 1 289 ? -17.594 -9.812 -5.379 1 46.16 289 THR A CA 1
ATOM 2362 C C . THR A 1 289 ? -18.203 -10.977 -6.164 1 46.16 289 THR A C 1
ATOM 2364 O O . THR A 1 289 ? -18.203 -12.109 -5.688 1 46.16 289 THR A O 1
ATOM 2367 N N . PRO A 1 290 ? -19.047 -10.711 -7.348 1 38.16 290 PRO A N 1
ATOM 2368 C CA . PRO A 1 290 ? -19.594 -11.828 -8.125 1 38.16 290 PRO A CA 1
ATOM 2369 C C . PRO A 1 290 ? -18.516 -12.773 -8.641 1 38.16 290 PRO A C 1
ATOM 2371 O O . PRO A 1 290 ? -17.531 -12.336 -9.227 1 38.16 290 PRO A O 1
ATOM 2374 N N . VAL A 1 291 ? -18.266 -13.82 -7.992 1 37.53 291 VAL A N 1
ATOM 2375 C CA . VAL A 1 291 ? -17.547 -14.844 -8.75 1 37.53 291 VAL A CA 1
ATOM 2376 C C . VAL A 1 291 ? -18.484 -15.445 -9.805 1 37.53 291 VAL A C 1
ATOM 2378 O O . VAL A 1 291 ? -19.688 -15.602 -9.562 1 37.53 291 VAL A O 1
ATOM 2381 N N . LYS A 1 292 ? -18.078 -15.297 -11.164 1 39.16 292 LYS A N 1
ATOM 2382 C CA . LYS A 1 292 ? -18.812 -15.969 -12.242 1 39.16 292 LYS A CA 1
ATOM 2383 C C . LYS A 1 292 ? -19.281 -17.359 -11.805 1 39.16 292 LYS A C 1
ATOM 2385 O O . LYS A 1 292 ? -18.5 -18.141 -11.258 1 39.16 292 LYS A O 1
ATOM 2390 N N . PRO A 1 293 ? -20.609 -17.531 -11.906 1 32.69 293 PRO A N 1
ATOM 2391 C CA . PRO A 1 293 ? -21.062 -18.906 -11.695 1 32.69 293 PRO A CA 1
ATOM 2392 C C . PRO A 1 293 ? -20.438 -19.891 -12.672 1 32.69 293 PRO A C 1
ATOM 2394 O O . PRO A 1 293 ? -20 -19.5 -13.766 1 32.69 293 PRO A O 1
ATOM 2397 N N . GLY A 1 294 ? -20.078 -21.141 -12.133 1 29.31 294 GLY A N 1
ATOM 2398 C CA . GLY A 1 294 ? -19.719 -22.297 -12.938 1 29.31 294 GLY A CA 1
ATOM 2399 C C . GLY A 1 294 ? -20.672 -22.531 -14.102 1 29.31 294 GLY A C 1
ATOM 2400 O O . GLY A 1 294 ? -21.812 -22.047 -14.086 1 29.31 294 GLY A O 1
ATOM 2401 N N . GLY A 1 295 ? -20.125 -22.719 -15.359 1 26.58 295 GLY A N 1
ATOM 2402 C CA . GLY A 1 295 ? -20.828 -23.141 -16.547 1 26.58 295 GLY A CA 1
ATOM 2403 C C . GLY A 1 295 ? -21.875 -24.203 -16.266 1 26.58 295 GLY A C 1
ATOM 2404 O O . GLY A 1 295 ? -21.609 -25.172 -15.539 1 26.58 295 GLY A O 1
ATOM 2405 N N . ARG A 1 296 ? -23.172 -23.984 -16.328 1 23.45 296 ARG A N 1
ATOM 2406 C CA . ARG A 1 296 ? -23.984 -25.172 -16.594 1 23.45 296 ARG A CA 1
ATOM 2407 C C . ARG A 1 296 ? -23.422 -25.953 -17.766 1 23.45 296 ARG A C 1
ATOM 2409 O O . ARG A 1 296 ? -22.922 -25.375 -18.734 1 23.45 296 ARG A O 1
ATOM 2416 N N . LYS A 1 297 ? -23.516 -27.344 -17.688 1 20.23 297 LYS A N 1
ATOM 2417 C CA . LYS A 1 297 ? -23.641 -28.094 -18.922 1 20.23 297 LYS A CA 1
ATOM 2418 C C . LYS A 1 297 ? -24.734 -27.531 -19.812 1 20.23 297 LYS A C 1
ATOM 2420 O O . LYS A 1 297 ? -25.797 -27.141 -19.312 1 20.23 297 LYS A O 1
ATOM 2425 N N . MET B 1 1 ? 8.5 126.25 50.938 1 27.67 1 MET B N 1
ATOM 2426 C CA . MET B 1 1 ? 7.656 125.188 51.406 1 27.67 1 MET B CA 1
ATOM 2427 C C . MET B 1 1 ? 7.422 124.125 50.312 1 27.67 1 MET B C 1
ATOM 2429 O O . MET B 1 1 ? 6.668 124.438 49.375 1 27.67 1 MET B O 1
ATOM 2433 N N . ALA B 1 2 ? 8.523 123.375 49.938 1 39.84 2 ALA B N 1
ATOM 2434 C CA . ALA B 1 2 ? 8.617 122.375 48.844 1 39.84 2 ALA B CA 1
ATOM 2435 C C . ALA B 1 2 ? 7.648 121.25 49.031 1 39.84 2 ALA B C 1
ATOM 2437 O O . ALA B 1 2 ? 7.586 120.625 50.125 1 39.84 2 ALA B O 1
ATOM 2438 N N . LYS B 1 3 ? 6.566 121.188 48.219 1 41.16 3 LYS B N 1
ATOM 2439 C CA . LYS B 1 3 ? 5.43 120.25 48.125 1 41.16 3 LYS B CA 1
ATOM 2440 C C . LYS B 1 3 ? 5.891 118.812 47.875 1 41.16 3 LYS B C 1
ATOM 2442 O O . LYS B 1 3 ? 6.664 118.625 46.938 1 41.16 3 LYS B O 1
ATOM 2447 N N . ASP B 1 4 ? 5.848 117.938 48.844 1 35.12 4 ASP B N 1
ATOM 2448 C CA . ASP B 1 4 ? 6.098 116.5 49.031 1 35.12 4 ASP B CA 1
ATOM 2449 C C . ASP B 1 4 ? 5.227 115.688 48.062 1 35.12 4 ASP B C 1
ATOM 2451 O O . ASP B 1 4 ? 4 115.75 48.156 1 35.12 4 ASP B O 1
ATOM 2455 N N . ARG B 1 5 ? 5.648 115.438 46.781 1 38.16 5 ARG B N 1
ATOM 2456 C CA . ARG B 1 5 ? 4.914 114.688 45.781 1 38.16 5 ARG B CA 1
ATOM 2457 C C . ARG B 1 5 ? 4.801 113.188 46.219 1 38.16 5 ARG B C 1
ATOM 2459 O O . ARG B 1 5 ? 5.809 112.562 46.5 1 38.16 5 ARG B O 1
ATOM 2466 N N . LYS B 1 6 ? 3.676 112.75 46.812 1 41.06 6 LYS B N 1
ATOM 2467 C CA . LYS B 1 6 ? 3.311 111.375 47.25 1 41.06 6 LYS B CA 1
ATOM 2468 C C . LYS B 1 6 ? 3.178 110.438 46.062 1 41.06 6 LYS B C 1
ATOM 2470 O O . LYS B 1 6 ? 2.426 110.75 45.125 1 41.06 6 LYS B O 1
ATOM 2475 N N . TYR B 1 7 ? 4.297 109.688 45.656 1 40.44 7 TYR B N 1
ATOM 2476 C CA . TYR B 1 7 ? 4.277 108.688 44.625 1 40.44 7 TYR B CA 1
ATOM 2477 C C . TYR B 1 7 ? 3.336 107.5 45 1 40.44 7 TYR B C 1
ATOM 2479 O O . TYR B 1 7 ? 3.309 107.062 46.156 1 40.44 7 TYR B O 1
ATOM 2487 N N . GLU B 1 8 ? 2.121 107.375 44.406 1 37.94 8 GLU B N 1
ATOM 2488 C CA . GLU B 1 8 ? 1.107 106.375 44.531 1 37.94 8 GLU B CA 1
ATOM 2489 C C . GLU B 1 8 ? 1.614 105 43.969 1 37.94 8 GLU B C 1
ATOM 2491 O O . GLU B 1 8 ? 2.188 104.938 42.906 1 37.94 8 GLU B O 1
ATOM 2496 N N . PRO B 1 9 ? 1.898 104 44.812 1 47.41 9 PRO B N 1
ATOM 2497 C CA . PRO B 1 9 ? 2.344 102.625 44.344 1 47.41 9 PRO B CA 1
ATOM 2498 C C . PRO B 1 9 ? 1.358 102 43.375 1 47.41 9 PRO B C 1
ATOM 2500 O O . PRO B 1 9 ? 0.144 102.062 43.594 1 47.41 9 PRO B O 1
ATOM 2503 N N . VAL B 1 10 ? 1.63 101.938 42.125 1 46.28 10 VAL B N 1
ATOM 2504 C CA . VAL B 1 10 ? 0.911 101.188 41.094 1 46.28 10 VAL B CA 1
ATOM 2505 C C . VAL B 1 10 ? 0.924 99.688 41.469 1 46.28 10 VAL B C 1
ATOM 2507 O O . VAL B 1 10 ? 1.988 99.125 41.688 1 46.28 10 VAL B O 1
ATOM 2510 N N . ASP B 1 11 ? -0.138 99.062 42.031 1 40.38 11 ASP B N 1
ATOM 2511 C CA . ASP B 1 11 ? -0.395 97.688 42.312 1 40.38 11 ASP B CA 1
ATOM 2512 C C . ASP B 1 11 ? -0.295 96.812 41.062 1 40.38 11 ASP B C 1
ATOM 2514 O O . ASP B 1 11 ? -1.013 97.062 40.062 1 40.38 11 ASP B O 1
ATOM 2518 N N . ASN B 1 12 ? 0.854 96.312 40.594 1 43.19 12 ASN B N 1
ATOM 2519 C CA . ASN B 1 12 ? 1.148 95.375 39.562 1 43.19 12 ASN B CA 1
ATOM 2520 C C . ASN B 1 12 ? 0.374 94.062 39.75 1 43.19 12 ASN B C 1
ATOM 2522 O O . ASN B 1 12 ? 0.88 93.125 40.344 1 43.19 12 ASN B O 1
ATOM 2526 N N . ASP B 1 13 ? -0.916 94.062 40.031 1 43.53 13 ASP B N 1
ATOM 2527 C CA . ASP B 1 13 ? -1.67 92.812 40.188 1 43.53 13 ASP B CA 1
ATOM 2528 C C . ASP B 1 13 ? -1.794 92.125 38.844 1 43.53 13 ASP B C 1
ATOM 2530 O O . ASP B 1 13 ? -2.592 91.188 38.688 1 43.53 13 ASP B O 1
ATOM 2534 N N . GLY B 1 14 ? -1.171 92.562 37.719 1 47.66 14 GLY B N 1
ATOM 2535 C CA . GLY B 1 14 ? -1.453 92 36.438 1 47.66 14 GLY B CA 1
ATOM 2536 C C . GLY B 1 14 ? -0.833 90.625 36.25 1 47.66 14 GLY B C 1
ATOM 2537 O O . GLY B 1 14 ? -1.043 89.938 35.219 1 47.66 14 GLY B O 1
ATOM 2538 N N . ASP B 1 15 ? 0.156 90.188 37.062 1 51.16 15 ASP B N 1
ATOM 2539 C CA . ASP B 1 15 ? 0.941 89.062 36.656 1 51.16 15 ASP B CA 1
ATOM 2540 C C . ASP B 1 15 ? 0.242 87.75 37.031 1 51.16 15 ASP B C 1
ATOM 2542 O O . ASP B 1 15 ? 0.734 86.688 36.75 1 51.16 15 ASP B O 1
ATOM 2546 N N . GLY B 1 16 ? -0.851 87.75 37.781 1 57.94 16 GLY B N 1
ATOM 2547 C CA . GLY B 1 16 ? -1.438 86.562 38.281 1 57.94 16 GLY B CA 1
ATOM 2548 C C . GLY B 1 16 ? -2.334 85.875 37.281 1 57.94 16 GLY B C 1
ATOM 2549 O O . GLY B 1 16 ? -2.447 84.625 37.281 1 57.94 16 GLY B O 1
ATOM 2550 N N . ASP B 1 17 ? -2.955 86.625 36.344 1 61.53 17 ASP B N 1
ATOM 2551 C CA . ASP B 1 17 ? -3.934 86.062 35.438 1 61.53 17 ASP B CA 1
ATOM 2552 C C . ASP B 1 17 ? -3.246 85.312 34.281 1 61.53 17 ASP B C 1
ATOM 2554 O O . ASP B 1 17 ? -3.764 84.312 33.812 1 61.53 17 ASP B O 1
ATOM 2558 N N . GLY B 1 18 ? -2.053 85.688 34 1 62.59 18 GLY B N 1
ATOM 2559 C CA . GLY B 1 18 ? -1.322 85.062 32.906 1 62.59 18 GLY B CA 1
ATOM 2560 C C . GLY B 1 18 ? -0.839 83.625 33.219 1 62.59 18 GLY B C 1
ATOM 2561 O O . GLY B 1 18 ? -0.875 82.75 32.375 1 62.59 18 GLY B O 1
ATOM 2562 N N . ASP B 1 19 ? -0.47 83.5 34.469 1 65.19 19 ASP B N 1
ATOM 2563 C CA . ASP B 1 19 ? 0.071 82.25 34.906 1 65.19 19 ASP B CA 1
ATOM 2564 C C . ASP B 1 19 ? -1.034 81.188 35.031 1 65.19 19 ASP B C 1
ATOM 2566 O O . ASP B 1 19 ? -0.832 80 34.688 1 65.19 19 ASP B O 1
ATOM 2570 N N . GLU B 1 20 ? -2.201 81.688 35.375 1 68.94 20 GLU B N 1
ATOM 2571 C CA . GLU B 1 20 ? -3.324 80.812 35.531 1 68.94 20 GLU B CA 1
ATOM 2572 C C . GLU B 1 20 ? -3.85 80.312 34.188 1 68.94 20 GLU B C 1
ATOM 2574 O O . GLU B 1 20 ? -4.203 79.188 34 1 68.94 20 GLU B O 1
ATOM 2579 N N . HIS B 1 21 ? -3.828 81.188 33.25 1 71.38 21 HIS B N 1
ATOM 2580 C CA . HIS B 1 21 ? -4.262 80.875 31.875 1 71.38 21 HIS B CA 1
ATOM 2581 C C . HIS B 1 21 ? -3.291 79.938 31.203 1 71.38 21 HIS B C 1
ATOM 2583 O O . HIS B 1 21 ? -3.711 79 30.516 1 71.38 21 HIS B O 1
ATOM 2589 N N . ALA B 1 22 ? -2.041 80.125 31.469 1 69.06 22 ALA B N 1
ATOM 2590 C CA . ALA B 1 22 ? -1.008 79.25 30.906 1 69.06 22 ALA B CA 1
ATOM 2591 C C . ALA B 1 22 ? -1.07 77.875 31.5 1 69.06 22 ALA B C 1
ATOM 2593 O O . ALA B 1 22 ? -0.934 76.875 30.781 1 69.06 22 ALA B O 1
ATOM 2594 N N . ALA B 1 23 ? -1.388 77.875 32.75 1 70.56 23 ALA B N 1
ATOM 2595 C CA . ALA B 1 23 ? -1.511 76.562 33.438 1 70.56 23 ALA B CA 1
ATOM 2596 C C . ALA B 1 23 ? -2.732 75.812 32.938 1 70.56 23 ALA B C 1
ATOM 2598 O O . ALA B 1 23 ? -2.668 74.625 32.75 1 70.56 23 ALA B O 1
ATOM 2599 N N . SER B 1 24 ? -3.773 76.562 32.625 1 73.62 24 SER B N 1
ATOM 2600 C CA . SER B 1 24 ? -5.004 75.938 32.125 1 73.62 24 SER B CA 1
ATOM 2601 C C . SER B 1 24 ? -4.824 75.438 30.719 1 73.62 24 SER B C 1
ATOM 2603 O O . SER B 1 24 ? -5.312 74.375 30.391 1 73.62 24 SER B O 1
ATOM 2605 N N . MET B 1 25 ? -4.004 76.125 30 1 72.88 25 MET B N 1
ATOM 2606 C CA . MET B 1 25 ? -3.748 75.688 28.625 1 72.88 25 MET B CA 1
ATOM 2607 C C . MET B 1 25 ? -2.861 74.438 28.578 1 72.88 25 MET B C 1
ATOM 2609 O O . MET B 1 25 ? -3.074 73.562 27.75 1 72.88 25 MET B O 1
ATOM 2613 N N . ARG B 1 26 ? -1.929 74.375 29.453 1 71.25 26 ARG B N 1
ATOM 2614 C CA . ARG B 1 26 ? -1.045 73.188 29.547 1 71.25 26 ARG B CA 1
ATOM 2615 C C . ARG B 1 26 ? -1.808 71.938 30 1 71.25 26 ARG B C 1
ATOM 2617 O O . ARG B 1 26 ? -1.573 70.875 29.5 1 71.25 26 ARG B O 1
ATOM 2624 N N . LEU B 1 27 ? -2.756 72.25 30.844 1 72.31 27 LEU B N 1
ATOM 2625 C CA . LEU B 1 27 ? -3.576 71.188 31.344 1 72.31 27 LEU B CA 1
ATOM 2626 C C . LEU B 1 27 ? -4.488 70.625 30.25 1 72.31 27 LEU B C 1
ATOM 2628 O O . LEU B 1 27 ? -4.641 69.438 30.109 1 72.31 27 LEU B O 1
ATOM 2632 N N . ARG B 1 28 ? -4.988 71.562 29.5 1 75.38 28 ARG B N 1
ATOM 2633 C CA . ARG B 1 28 ? -5.855 71.188 28.391 1 75.38 28 ARG B CA 1
ATOM 2634 C C . ARG B 1 28 ? -5.066 70.438 27.328 1 75.38 28 ARG B C 1
ATOM 2636 O O . ARG B 1 28 ? -5.547 69.438 26.781 1 75.38 28 ARG B O 1
ATOM 2643 N N . ALA B 1 29 ? -3.871 70.812 27.094 1 73.69 29 ALA B N 1
ATOM 2644 C CA . ALA B 1 29 ? -2.998 70.125 26.125 1 73.69 29 ALA B CA 1
ATOM 2645 C C . ALA B 1 29 ? -2.607 68.75 26.609 1 73.69 29 ALA B C 1
ATOM 2647 O O . ALA B 1 29 ? -2.586 67.812 25.812 1 73.69 29 ALA B O 1
ATOM 2648 N N . ALA B 1 30 ? -2.387 68.688 27.859 1 70 30 ALA B N 1
ATOM 2649 C CA . ALA B 1 30 ? -2.021 67.375 28.438 1 70 30 ALA B CA 1
ATOM 2650 C C . ALA B 1 30 ? -3.188 66.375 28.391 1 70 30 ALA B C 1
ATOM 2652 O O . ALA B 1 30 ? -3 65.188 28.078 1 70 30 ALA B O 1
ATOM 2653 N N . GLN B 1 31 ? -4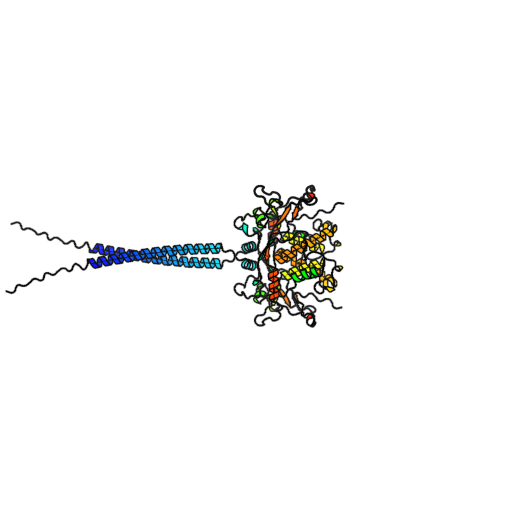.316 66.938 28.609 1 74.12 31 GLN B N 1
ATOM 2654 C CA . GLN B 1 31 ? -5.52 66.062 28.547 1 74.12 31 GLN B CA 1
ATOM 2655 C C . GLN B 1 31 ? -5.805 65.625 27.125 1 74.12 31 GLN B C 1
ATOM 2657 O O . GLN B 1 31 ? -6.199 64.5 26.906 1 74.12 31 GLN B O 1
ATOM 2662 N N . LYS B 1 32 ? -5.547 66.5 26.203 1 74.06 32 LYS B N 1
ATOM 2663 C CA . LYS B 1 32 ? -5.723 66.188 24.797 1 74.06 32 LYS B CA 1
ATOM 2664 C C . LYS B 1 32 ? -4.73 65.062 24.359 1 74.06 32 LYS B C 1
ATOM 2666 O O . LYS B 1 32 ? -5.094 64.125 23.641 1 74.06 32 LYS B O 1
ATOM 2671 N N . LEU B 1 33 ? -3.543 65.188 24.812 1 72.25 33 LEU B N 1
ATOM 2672 C CA . LEU B 1 33 ? -2.506 64.188 24.5 1 72.25 33 LEU B CA 1
ATOM 2673 C C . LEU B 1 33 ? -2.828 62.844 25.125 1 72.25 33 LEU B C 1
ATOM 2675 O O . LEU B 1 33 ? -2.619 61.812 24.5 1 72.25 33 LEU B O 1
ATOM 2679 N N . GLU B 1 34 ? -3.346 62.969 26.281 1 73.75 34 GLU B N 1
ATOM 2680 C CA . GLU B 1 34 ? -3.738 61.75 26.969 1 73.75 34 GLU B CA 1
ATOM 2681 C C . GLU B 1 34 ? -4.891 61.031 26.25 1 73.75 34 GLU B C 1
ATOM 2683 O O . GLU B 1 34 ? -4.891 59.812 26.109 1 73.75 34 GLU B O 1
ATOM 2688 N N . ARG B 1 35 ? -5.816 61.812 25.812 1 75.31 35 ARG B N 1
ATOM 2689 C CA . ARG B 1 35 ? -6.945 61.25 25.078 1 75.31 35 ARG B CA 1
ATOM 2690 C C . ARG B 1 35 ? -6.492 60.625 23.75 1 75.31 35 ARG B C 1
ATOM 2692 O O . ARG B 1 35 ? -6.945 59.562 23.375 1 75.31 35 ARG B O 1
ATOM 2699 N N . ARG B 1 36 ? -5.555 61.25 23.172 1 74.94 36 ARG B N 1
ATOM 2700 C CA . ARG B 1 36 ? -5 60.719 21.922 1 74.94 36 ARG B CA 1
ATOM 2701 C C . ARG B 1 36 ? -4.207 59.438 22.156 1 74.94 36 ARG B C 1
ATOM 2703 O O . ARG B 1 36 ? -4.316 58.5 21.391 1 74.94 36 ARG B O 1
ATOM 2710 N N . ALA B 1 37 ? -3.51 59.5 23.219 1 71.19 37 ALA B N 1
ATOM 2711 C CA . ALA B 1 37 ? -2.723 58.312 23.578 1 71.19 37 ALA B CA 1
ATOM 2712 C C . ALA B 1 37 ? -3.625 57.125 23.891 1 71.19 37 ALA B C 1
ATOM 2714 O O . ALA B 1 37 ? -3.344 56 23.484 1 71.19 37 ALA B O 1
ATOM 2715 N N . ARG B 1 38 ? -4.691 57.438 24.578 1 74.5 38 ARG B N 1
ATOM 2716 C CA . ARG B 1 38 ? -5.656 56.375 24.906 1 74.5 38 ARG B CA 1
ATOM 2717 C C . ARG B 1 38 ? -6.309 55.812 23.656 1 74.5 38 ARG B C 1
ATOM 2719 O O . ARG B 1 38 ? -6.488 54.625 23.531 1 74.5 38 ARG B O 1
ATOM 2726 N N . ARG B 1 39 ? -6.613 56.719 22.75 1 77.38 39 ARG B N 1
ATOM 2727 C CA . ARG B 1 39 ? -7.211 56.281 21.5 1 77.38 39 ARG B CA 1
ATOM 2728 C C . ARG B 1 39 ? -6.242 55.406 20.703 1 77.38 39 ARG B C 1
ATOM 2730 O O . ARG B 1 39 ? -6.633 54.375 20.156 1 77.38 39 ARG B O 1
ATOM 2737 N N . PHE B 1 40 ? -5.012 55.781 20.688 1 73.88 40 PHE B N 1
ATOM 2738 C CA . PHE B 1 40 ? -3.994 55.031 19.984 1 73.88 40 PHE B CA 1
ATOM 2739 C C . PHE B 1 40 ? -3.805 53.656 20.641 1 73.88 40 PHE B C 1
ATOM 2741 O O . PHE B 1 40 ? -3.635 52.656 19.953 1 73.88 40 PHE B O 1
ATOM 2748 N N . MET B 1 41 ? -3.912 53.688 21.938 1 73.81 41 MET B N 1
ATOM 2749 C CA . MET B 1 41 ? -3.781 52.438 22.672 1 73.81 41 MET B CA 1
ATOM 2750 C C . MET B 1 41 ? -4.945 51.5 22.359 1 73.81 41 MET B C 1
ATOM 2752 O O . MET B 1 41 ? -4.746 50.312 22.156 1 73.81 41 MET B O 1
ATOM 2756 N N . TYR B 1 42 ? -6.152 52.062 22.344 1 76.94 42 TYR B N 1
ATOM 2757 C CA . TYR B 1 42 ? -7.312 51.25 22.016 1 76.94 42 TYR B CA 1
ATOM 2758 C C . TYR B 1 42 ? -7.199 50.688 20.594 1 76.94 42 TYR B C 1
ATOM 2760 O O . TYR B 1 42 ? -7.52 49.531 20.344 1 76.94 42 TYR B O 1
ATOM 2768 N N . VAL B 1 43 ? -6.691 51.469 19.641 1 76.25 43 VAL B N 1
ATOM 2769 C CA . VAL B 1 43 ? -6.508 51.031 18.266 1 76.25 43 VAL B CA 1
ATOM 2770 C C . VAL B 1 43 ? -5.438 49.938 18.203 1 76.25 43 VAL B C 1
ATOM 2772 O O . VAL B 1 43 ? -5.602 48.938 17.516 1 76.25 43 VAL B O 1
ATOM 2775 N N . ALA B 1 44 ? -4.406 50.094 19.016 1 70.25 44 ALA B N 1
ATOM 2776 C CA . ALA B 1 44 ? -3.326 49.094 19.047 1 70.25 44 ALA B CA 1
ATOM 2777 C C . ALA B 1 44 ? -3.812 47.781 19.609 1 70.25 44 ALA B C 1
ATOM 2779 O O . ALA B 1 44 ? -3.498 46.719 19.078 1 70.25 44 ALA B O 1
ATOM 2780 N N . VAL B 1 45 ? -4.602 47.844 20.703 1 71.81 45 VAL B N 1
ATOM 2781 C CA . VAL B 1 45 ? -5.168 46.625 21.297 1 71.81 45 VAL B CA 1
ATOM 2782 C C . VAL B 1 45 ? -6.129 45.969 20.312 1 71.81 45 VAL B C 1
ATOM 2784 O O . VAL B 1 45 ? -6.125 44.75 20.172 1 71.81 45 VAL B O 1
ATOM 2787 N N . GLY B 1 46 ? -6.965 46.844 19.672 1 75.38 46 GLY B N 1
ATOM 2788 C CA . GLY B 1 46 ? -7.852 46.312 18.656 1 75.38 46 GLY B CA 1
ATOM 2789 C C . GLY B 1 46 ? -7.117 45.594 17.516 1 75.38 46 GLY B C 1
ATOM 2790 O O . GLY B 1 46 ? -7.484 44.5 17.125 1 75.38 46 GLY B O 1
ATOM 2791 N N . LEU B 1 47 ? -6.062 46.188 17.047 1 75.75 47 LEU B N 1
ATOM 2792 C CA . LEU B 1 47 ? -5.258 45.594 15.969 1 75.75 47 LEU B CA 1
ATOM 2793 C C . LEU B 1 47 ? -4.582 44.312 16.438 1 75.75 47 LEU B C 1
ATOM 2795 O O . LEU B 1 47 ? -4.469 43.375 15.664 1 75.75 47 LEU B O 1
ATOM 2799 N N . LEU B 1 48 ? -4.203 44.312 17.656 1 73.38 48 LEU B N 1
ATOM 2800 C CA . LEU B 1 48 ? -3.592 43.094 18.219 1 73.38 48 LEU B CA 1
ATOM 2801 C C . LEU B 1 48 ? -4.602 41.969 18.281 1 73.38 48 LEU B C 1
ATOM 2803 O O . LEU B 1 48 ? -4.281 40.812 17.953 1 73.38 48 LEU B O 1
ATOM 2807 N N . VAL B 1 49 ? -5.836 42.281 18.734 1 75 49 VAL B N 1
ATOM 2808 C CA . VAL B 1 49 ? -6.883 41.25 18.844 1 75 49 VAL B CA 1
ATOM 2809 C C . VAL B 1 49 ? -7.234 40.719 17.453 1 75 49 VAL B C 1
ATOM 2811 O O . VAL B 1 49 ? -7.387 39.531 17.266 1 75 49 VAL B O 1
ATOM 2814 N N . VAL B 1 50 ? -7.301 41.562 16.469 1 76.06 50 VAL B N 1
ATOM 2815 C CA . VAL B 1 50 ? -7.621 41.188 15.109 1 76.06 50 VAL B CA 1
ATOM 2816 C C . VAL B 1 50 ? -6.488 40.312 14.539 1 76.06 50 VAL B C 1
ATOM 2818 O O . VAL B 1 50 ? -6.738 39.281 13.914 1 76.06 50 VAL B O 1
ATOM 2821 N N . SER B 1 51 ? -5.309 40.719 14.844 1 72.69 51 SER B N 1
ATOM 2822 C CA . SER B 1 51 ? -4.16 39.969 14.352 1 72.69 51 SER B CA 1
ATOM 2823 C C . SER B 1 51 ? -4.078 38.594 15 1 72.69 51 SER B C 1
ATOM 2825 O O . SER B 1 51 ? -3.803 37.594 14.328 1 72.69 51 SER B O 1
ATOM 2827 N N . LEU B 1 52 ? -4.348 38.562 16.312 1 71.38 52 LEU B N 1
ATOM 2828 C CA . LEU B 1 52 ? -4.344 37.312 17.016 1 71.38 52 LEU B CA 1
ATOM 2829 C C . LEU B 1 52 ? -5.469 36.406 16.516 1 71.38 52 LEU B C 1
ATOM 2831 O O . LEU B 1 52 ? -5.273 35.188 16.344 1 71.38 52 LEU B O 1
ATOM 2835 N N . SER B 1 53 ? -6.582 36.906 16.281 1 73.62 53 SER B N 1
ATOM 2836 C CA . SER B 1 53 ? -7.707 36.125 15.758 1 73.62 53 SER B CA 1
ATOM 2837 C C . SER B 1 53 ? -7.41 35.594 14.359 1 73.62 53 SER B C 1
ATOM 2839 O O . SER B 1 53 ? -7.77 34.469 14.031 1 73.62 53 SER B O 1
ATOM 2841 N N . ALA B 1 54 ? -6.727 36.406 13.609 1 72.62 54 ALA B N 1
ATOM 2842 C CA . ALA B 1 54 ? -6.355 36 12.266 1 72.62 54 ALA B CA 1
ATOM 2843 C C . ALA B 1 54 ? -5.34 34.844 12.305 1 72.62 54 ALA B C 1
ATOM 2845 O O . ALA B 1 54 ? -5.438 33.906 11.523 1 72.62 54 ALA B O 1
ATOM 2846 N N . LEU B 1 55 ? -4.469 35.031 13.195 1 70.12 55 LEU B N 1
ATOM 2847 C CA . LEU B 1 55 ? -3.447 34 13.328 1 70.12 55 LEU B CA 1
ATOM 2848 C C . LEU B 1 55 ? -4.059 32.688 13.812 1 70.12 55 LEU B C 1
ATOM 2850 O O . LEU B 1 55 ? -3.709 31.625 13.32 1 70.12 55 LEU B O 1
ATOM 2854 N N . VAL B 1 56 ? -4.891 32.781 14.836 1 68.81 56 VAL B N 1
ATOM 2855 C CA . VAL B 1 56 ? -5.602 31.594 15.32 1 68.81 56 VAL B CA 1
ATOM 2856 C C . VAL B 1 56 ? -6.438 31 14.188 1 68.81 56 VAL B C 1
ATOM 2858 O O . VAL B 1 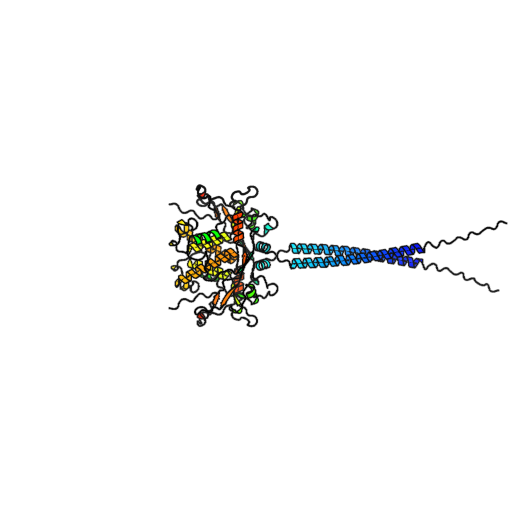56 ? -6.473 29.781 14.016 1 68.81 56 VAL B O 1
ATOM 2861 N N . GLY B 1 57 ? -7.027 31.828 13.445 1 68.38 57 GLY B N 1
ATOM 2862 C CA . GLY B 1 57 ? -7.805 31.375 12.305 1 68.38 57 GLY B CA 1
ATOM 2863 C C . GLY B 1 57 ? -6.973 30.625 11.281 1 68.38 57 GLY B C 1
ATOM 2864 O O . GLY B 1 57 ? -7.371 29.562 10.805 1 68.38 57 GLY B O 1
ATOM 2865 N N . THR B 1 58 ? -5.812 31.172 11.023 1 68.12 58 THR B N 1
ATOM 2866 C CA . THR B 1 58 ? -4.941 30.531 10.047 1 68.12 58 THR B CA 1
ATOM 2867 C C . THR B 1 58 ? -4.418 29.203 10.578 1 68.12 58 THR B C 1
ATOM 2869 O O . THR B 1 58 ? -4.305 28.234 9.82 1 68.12 58 THR B O 1
ATOM 2872 N N . ALA B 1 59 ? -4.059 29.25 11.836 1 64.06 59 ALA B N 1
ATOM 2873 C CA . ALA B 1 59 ? -3.547 28.016 12.438 1 64.06 59 ALA B CA 1
ATOM 2874 C C . ALA B 1 59 ? -4.605 26.922 12.414 1 64.06 59 ALA B C 1
ATOM 2876 O O . ALA B 1 59 ? -4.281 25.734 12.234 1 64.06 59 ALA B O 1
ATOM 2877 N N . VAL B 1 60 ? -5.758 27.344 12.672 1 62.94 60 VAL B N 1
ATOM 2878 C CA . VAL B 1 60 ? -6.867 26.391 12.703 1 62.94 60 VAL B CA 1
ATOM 2879 C C . VAL B 1 60 ? -7.199 25.938 11.289 1 62.94 60 VAL B C 1
ATOM 2881 O O . VAL B 1 60 ? -7.578 24.781 11.07 1 62.94 60 VAL B O 1
ATOM 2884 N N . VAL B 1 61 ? -6.879 26.844 10.445 1 64.88 61 VAL B N 1
ATOM 2885 C CA . VAL B 1 61 ? -7.348 26.531 9.102 1 64.88 61 VAL B CA 1
ATOM 2886 C C . VAL B 1 61 ? -6.199 25.969 8.266 1 64.88 61 VAL B C 1
ATOM 2888 O O . VAL B 1 61 ? -6.422 25.391 7.203 1 64.88 61 VAL B O 1
ATOM 2891 N N . ARG B 1 62 ? -4.992 26.125 8.906 1 70 62 ARG B N 1
ATOM 2892 C CA . ARG B 1 62 ? -3.895 25.703 8.047 1 70 62 ARG B CA 1
ATOM 2893 C C . ARG B 1 62 ? -3.984 24.203 7.746 1 70 62 ARG B C 1
ATOM 2895 O O . ARG B 1 62 ? -4.113 23.391 8.664 1 70 62 ARG B O 1
ATOM 2902 N N . LYS B 1 63 ? -4.098 23.875 6.438 1 74.94 63 LYS B N 1
ATOM 2903 C CA . LYS B 1 63 ? -4.062 22.484 5.973 1 74.94 63 LYS B CA 1
ATOM 2904 C C . LYS B 1 63 ? -2.623 22.016 5.781 1 74.94 63 LYS B C 1
ATOM 2906 O O . LYS B 1 63 ? -1.791 22.734 5.23 1 74.94 63 LYS B O 1
ATOM 2911 N N . PRO B 1 64 ? -2.303 20.922 6.445 1 81.5 64 PRO B N 1
ATOM 2912 C CA . PRO B 1 64 ? -0.957 20.391 6.215 1 81.5 64 PRO B CA 1
ATOM 2913 C C . PRO B 1 64 ? -0.692 20.062 4.746 1 81.5 64 PRO B C 1
ATOM 2915 O O . PRO B 1 64 ? -1.633 19.828 3.984 1 81.5 64 PRO B O 1
ATOM 2918 N N . SER B 1 65 ? 0.591 20.25 4.359 1 83.06 65 SER B N 1
ATOM 2919 C CA . SER B 1 65 ? 0.96 19.844 3.006 1 83.06 65 SER B CA 1
ATOM 2920 C C . SER B 1 65 ? 0.917 18.328 2.85 1 83.06 65 SER B C 1
ATOM 2922 O O . SER B 1 65 ? 0.98 17.594 3.838 1 83.06 65 SER B O 1
ATOM 2924 N N . MET B 1 66 ? 0.796 17.875 1.657 1 85.69 66 MET B N 1
ATOM 2925 C CA . MET B 1 66 ? 0.784 16.453 1.378 1 85.69 66 MET B CA 1
ATOM 2926 C C . MET B 1 66 ? 2.088 15.797 1.827 1 85.69 66 MET B C 1
ATOM 2928 O O . MET B 1 66 ? 2.078 14.703 2.387 1 85.69 66 MET B O 1
ATOM 2932 N N . LEU B 1 67 ? 3.166 16.5 1.571 1 84.94 67 LEU B N 1
ATOM 2933 C CA . LEU B 1 67 ? 4.465 15.969 1.972 1 84.94 67 LEU B CA 1
ATOM 2934 C C . LEU B 1 67 ? 4.551 15.828 3.488 1 84.94 67 LEU B C 1
ATOM 2936 O O . LEU B 1 67 ? 5.051 14.82 3.996 1 84.94 67 LEU B O 1
ATOM 2940 N N . GLU B 1 68 ? 4.098 16.844 4.176 1 84 68 GLU B N 1
ATOM 2941 C CA . GLU B 1 68 ? 4.055 16.781 5.633 1 84 68 GLU B CA 1
ATOM 2942 C C . GLU B 1 68 ? 3.23 15.594 6.113 1 84 68 GLU B C 1
ATOM 2944 O O . GLU B 1 68 ? 3.623 14.891 7.047 1 84 68 GLU B O 1
ATOM 2949 N N . CYS B 1 69 ? 2.158 15.375 5.465 1 87.19 69 CYS B N 1
ATOM 2950 C CA . CYS B 1 69 ? 1.28 14.273 5.852 1 87.19 69 CYS B CA 1
ATOM 2951 C C . CYS B 1 69 ? 1.915 12.93 5.527 1 87.19 69 CYS B C 1
ATOM 2953 O O . CYS B 1 69 ? 1.804 11.977 6.309 1 87.19 69 CYS B O 1
ATOM 2955 N N . ASP B 1 70 ? 2.568 12.836 4.383 1 87.81 70 ASP B N 1
ATOM 2956 C CA . ASP B 1 70 ? 3.287 11.617 4.039 1 87.81 70 ASP B CA 1
ATOM 2957 C C . ASP B 1 70 ? 4.328 11.273 5.102 1 87.81 70 ASP B C 1
ATOM 2959 O O . ASP B 1 70 ? 4.484 10.109 5.477 1 87.81 70 ASP B O 1
ATOM 2963 N N . GLN B 1 71 ? 4.996 12.258 5.539 1 84.69 71 GLN B N 1
ATOM 2964 C CA . GLN B 1 71 ? 6.051 12.062 6.527 1 84.69 71 GLN B CA 1
ATOM 2965 C C . GLN B 1 71 ? 5.469 11.664 7.883 1 84.69 71 GLN B C 1
ATOM 2967 O O . GLN B 1 71 ? 6.062 10.867 8.609 1 84.69 71 GLN B O 1
ATOM 2972 N N . MET B 1 72 ? 4.297 12.242 8.172 1 83.19 72 MET B N 1
ATOM 2973 C CA . MET B 1 72 ? 3.658 11.977 9.453 1 83.19 72 MET B CA 1
ATOM 2974 C C . MET B 1 72 ? 3.221 10.516 9.555 1 83.19 72 MET B C 1
ATOM 2976 O O . MET B 1 72 ? 3.293 9.914 10.625 1 83.19 72 MET B O 1
ATOM 2980 N N . VAL B 1 73 ? 2.824 9.992 8.43 1 83.69 73 VAL B N 1
ATOM 2981 C CA . VAL B 1 73 ? 2.297 8.633 8.477 1 83.69 73 VAL B CA 1
ATOM 2982 C C . VAL B 1 73 ? 3.396 7.641 8.109 1 83.69 73 VAL B C 1
ATOM 2984 O O . VAL B 1 73 ? 3.117 6.473 7.824 1 83.69 73 VAL B O 1
ATOM 2987 N N . SER B 1 74 ? 4.586 8.078 8.078 1 82.12 74 SER B N 1
ATOM 2988 C CA . SER B 1 74 ? 5.766 7.25 7.863 1 82.12 74 SER B CA 1
ATOM 2989 C C . SER B 1 74 ? 6.668 7.246 9.094 1 82.12 74 SER B C 1
ATOM 2991 O O . SER B 1 74 ? 6.668 8.195 9.875 1 82.12 74 SER B O 1
ATOM 2993 N N . PRO B 1 75 ? 7.309 6.137 9.328 1 72.88 75 PRO B N 1
ATOM 2994 C CA . PRO B 1 75 ? 8.195 6.125 10.492 1 72.88 75 PRO B CA 1
ATOM 2995 C C . PRO B 1 75 ? 9.406 7.039 10.328 1 72.88 75 PRO B C 1
ATOM 2997 O O . PRO B 1 75 ? 10.078 7.367 11.305 1 72.88 75 PRO B O 1
ATOM 3000 N N . TRP B 1 76 ? 9.562 7.449 9.094 1 63.78 76 TRP B N 1
ATOM 3001 C CA . TRP B 1 76 ? 10.766 8.188 8.719 1 63.78 76 TRP B CA 1
ATOM 3002 C C . TRP B 1 76 ? 10.578 9.688 8.969 1 63.78 76 TRP B C 1
ATOM 3004 O O . TRP B 1 76 ? 11.258 10.508 8.352 1 63.78 76 TRP B O 1
ATOM 3014 N N . TYR B 1 77 ? 9.531 10.102 9.844 1 58.25 77 TYR B N 1
ATOM 3015 C CA . TYR B 1 77 ? 9.156 11.508 9.992 1 58.25 77 TYR B CA 1
ATOM 3016 C C . TYR B 1 77 ? 10.273 12.297 10.672 1 58.25 77 TYR B C 1
ATOM 3018 O O . TYR B 1 77 ? 10.469 13.477 10.375 1 58.25 77 TYR B O 1
ATOM 3026 N N . LEU B 1 78 ? 10.766 11.766 11.703 1 50.75 78 LEU B N 1
ATOM 3027 C CA . LEU B 1 78 ? 11.453 12.656 12.633 1 50.75 78 LEU B CA 1
ATOM 3028 C C . LEU B 1 78 ? 12.352 13.633 11.883 1 50.75 78 LEU B C 1
ATOM 3030 O O . LEU B 1 78 ? 12.43 14.812 12.242 1 50.75 78 LEU B O 1
ATOM 3034 N N . LEU B 1 79 ? 13.289 13.023 11.219 1 46.97 79 LEU B N 1
ATOM 3035 C CA . LEU B 1 79 ? 14.555 13.719 11.086 1 46.97 79 LEU B CA 1
ATOM 3036 C C . LEU B 1 79 ? 14.453 14.844 10.062 1 46.97 79 LEU B C 1
ATOM 3038 O O . LEU B 1 79 ? 15.438 15.531 9.781 1 46.97 79 LEU B O 1
ATOM 3042 N N . THR B 1 80 ? 13.328 14.844 9.375 1 45.09 80 THR B N 1
ATOM 3043 C CA . THR B 1 80 ? 13.414 15.773 8.258 1 45.09 80 THR B CA 1
ATOM 3044 C C . THR B 1 80 ? 13.508 17.219 8.75 1 45.09 80 THR B C 1
ATOM 3046 O O . THR B 1 80 ? 13.875 18.109 7.988 1 45.09 80 THR B O 1
ATOM 3049 N N . PHE B 1 81 ? 12.688 17.562 9.711 1 44.62 81 PHE B N 1
ATOM 3050 C CA . PHE B 1 81 ? 12.898 18.969 9.992 1 44.62 81 PHE B CA 1
ATOM 3051 C C . PHE B 1 81 ? 14.391 19.297 10.008 1 44.62 81 PHE B C 1
ATOM 3053 O O . PHE B 1 81 ? 14.797 20.359 9.516 1 44.62 81 PHE B O 1
ATOM 3060 N N . MET B 1 82 ? 15.023 18.797 11.039 1 43.12 82 MET B N 1
ATOM 3061 C CA . MET B 1 82 ? 16.344 19.375 11.297 1 43.12 82 MET B CA 1
ATOM 3062 C C . MET B 1 82 ? 17.312 19.016 10.18 1 43.12 82 MET B C 1
ATOM 3064 O O . MET B 1 82 ? 18.312 19.719 9.977 1 43.12 82 MET B O 1
ATOM 3068 N N . LEU B 1 83 ? 17.281 17.797 9.555 1 45.75 83 LEU B N 1
ATOM 3069 C CA . LEU B 1 83 ? 18.375 17.422 8.68 1 45.75 83 LEU B CA 1
ATOM 3070 C C . LEU B 1 83 ? 17.859 17.109 7.273 1 45.75 83 LEU B C 1
ATOM 3072 O O . LEU B 1 83 ? 17.484 15.969 6.984 1 45.75 83 LEU B O 1
ATOM 3076 N N . PHE B 1 84 ? 17.109 18.141 6.707 1 46.75 84 PHE B N 1
ATOM 3077 C CA . PHE B 1 84 ? 16.75 18.125 5.297 1 46.75 84 PHE B CA 1
ATOM 3078 C C . PHE B 1 84 ? 17.641 17.172 4.516 1 46.75 84 PHE B C 1
ATOM 3080 O O . PHE B 1 84 ? 17.266 16.688 3.451 1 46.75 84 PHE B O 1
ATOM 3087 N N . PHE B 1 85 ? 18.906 17.203 4.965 1 47.41 85 PHE B N 1
ATOM 3088 C CA . PHE B 1 85 ? 19.938 16.531 4.164 1 47.41 85 PHE B CA 1
ATOM 3089 C C . PHE B 1 85 ? 19.859 15.023 4.348 1 47.41 85 PHE B C 1
ATOM 3091 O O . PHE B 1 85 ? 20.734 14.297 3.854 1 47.41 85 PHE B O 1
ATOM 3098 N N . VAL B 1 86 ? 18.844 14.719 5.176 1 51.56 86 VAL B N 1
ATOM 3099 C CA . VAL B 1 86 ? 19 13.281 5.34 1 51.56 86 VAL B CA 1
ATOM 3100 C C . VAL B 1 86 ? 18.672 12.57 4.02 1 51.56 86 VAL B C 1
ATOM 3102 O O . VAL B 1 86 ? 17.75 12.961 3.311 1 51.56 86 VAL B O 1
ATOM 3105 N N . ALA B 1 87 ? 19.703 11.977 3.395 1 58.44 87 ALA B N 1
ATOM 3106 C CA . ALA B 1 87 ? 19.75 11.016 2.295 1 58.44 87 ALA B CA 1
ATOM 3107 C C . ALA B 1 87 ? 18.5 10.133 2.299 1 58.44 87 ALA B C 1
ATOM 3109 O O . ALA B 1 87 ? 18.516 9.039 2.871 1 58.44 87 ALA B O 1
ATOM 3110 N N . SER B 1 88 ? 17.344 10.82 1.927 1 78.88 88 SER B N 1
ATOM 3111 C CA . SER B 1 88 ? 16.094 10.086 1.837 1 78.88 88 SER B CA 1
ATOM 3112 C C . SER B 1 88 ? 15.398 10.344 0.499 1 78.88 88 SER B C 1
ATOM 3114 O O . SER B 1 88 ? 15.891 11.117 -0.323 1 78.88 88 SER B O 1
ATOM 3116 N N . LEU B 1 89 ? 14.367 9.648 0.206 1 89.69 89 LEU B N 1
ATOM 3117 C CA . LEU B 1 89 ? 13.633 9.758 -1.052 1 89.69 89 LEU B CA 1
ATOM 3118 C C . LEU B 1 89 ? 12.5 10.773 -0.932 1 89.69 89 LEU B C 1
ATOM 3120 O O . LEU B 1 89 ? 11.727 10.961 -1.872 1 89.69 89 LEU B O 1
ATOM 3124 N N . TRP B 1 90 ? 12.453 11.602 0.097 1 89.06 90 TRP B N 1
ATOM 3125 C CA . TRP B 1 90 ? 11.344 12.516 0.361 1 89.06 90 TRP B CA 1
ATOM 3126 C C . TRP B 1 90 ? 11.273 13.602 -0.704 1 89.06 90 TRP B C 1
ATOM 3128 O O . TRP B 1 90 ? 10.188 14.008 -1.116 1 89.06 90 TRP B O 1
ATOM 3138 N N . PRO B 1 91 ? 12.469 14.062 -1.2 1 88.44 91 PRO B N 1
ATOM 3139 C CA . PRO B 1 91 ? 12.383 15.102 -2.232 1 88.44 91 PRO B CA 1
ATOM 3140 C C . PRO B 1 91 ? 11.672 14.617 -3.494 1 88.44 91 PRO B C 1
ATOM 3142 O O . PRO B 1 91 ? 11.188 15.43 -4.289 1 88.44 91 PRO B O 1
ATOM 3145 N N . ALA B 1 92 ? 11.602 13.32 -3.641 1 92.69 92 ALA B N 1
ATOM 3146 C CA . ALA B 1 92 ? 11.016 12.766 -4.855 1 92.69 92 ALA B CA 1
ATOM 3147 C C . ALA B 1 92 ? 9.531 12.492 -4.668 1 92.69 92 ALA B C 1
ATOM 3149 O O . ALA B 1 92 ? 8.82 12.18 -5.633 1 92.69 92 ALA B O 1
ATOM 3150 N N . VAL B 1 93 ? 8.984 12.617 -3.48 1 93.25 93 VAL B N 1
ATOM 3151 C CA . VAL B 1 93 ? 7.613 12.211 -3.199 1 93.25 93 VAL B CA 1
ATOM 3152 C C . VAL B 1 93 ? 6.648 13.336 -3.572 1 93.25 93 VAL B C 1
ATOM 3154 O O . VAL B 1 93 ? 6.691 14.422 -2.979 1 93.25 93 VAL B O 1
ATOM 3157 N N . GLU B 1 94 ? 5.926 13.148 -4.613 1 94.62 94 GLU B N 1
ATOM 3158 C CA . GLU B 1 94 ? 4.797 13.953 -5.07 1 94.62 94 GLU B CA 1
ATOM 3159 C C . GLU B 1 94 ? 3.566 13.094 -5.328 1 94.62 94 GLU B C 1
ATOM 3161 O O . GLU B 1 94 ? 3.674 11.867 -5.445 1 94.62 94 GLU B O 1
ATOM 3166 N N . HIS B 1 95 ? 2.396 13.742 -5.34 1 94.38 95 HIS B N 1
ATOM 3167 C CA . HIS B 1 95 ? 1.168 12.969 -5.5 1 94.38 95 HIS B CA 1
ATOM 3168 C C . HIS B 1 95 ? 0.484 13.297 -6.824 1 94.38 95 HIS B C 1
ATOM 3170 O O . HIS B 1 95 ? 0.598 14.414 -7.328 1 94.38 95 HIS B O 1
ATOM 3176 N N . THR B 1 96 ? -0.067 12.328 -7.332 1 93.94 96 THR B N 1
ATOM 3177 C CA . THR B 1 96 ? -1.001 12.438 -8.445 1 93.94 96 THR B CA 1
ATOM 3178 C C . THR B 1 96 ? -2.373 11.891 -8.062 1 93.94 96 THR B C 1
ATOM 3180 O O . THR B 1 96 ? -2.48 11.039 -7.176 1 93.94 96 THR B O 1
ATOM 3183 N N . GLU B 1 97 ? -3.385 12.453 -8.633 1 93.06 97 GLU B N 1
ATOM 3184 C CA . GLU B 1 97 ? -4.746 12 -8.359 1 93.06 97 GLU B CA 1
ATOM 3185 C C . GLU B 1 97 ? -5.457 11.578 -9.648 1 93.06 97 GLU B C 1
ATOM 3187 O O . GLU B 1 97 ? -5.332 12.242 -10.672 1 93.06 97 GLU B O 1
ATOM 3192 N N . GLY B 1 98 ? -6.133 10.461 -9.594 1 94.31 98 GLY B N 1
ATOM 3193 C CA . GLY B 1 98 ? -6.867 9.953 -10.742 1 94.31 98 GLY B CA 1
ATOM 3194 C C . GLY B 1 98 ? -7.438 8.562 -10.516 1 94.31 98 GLY B C 1
ATOM 3195 O O . GLY B 1 98 ? -7.285 7.992 -9.438 1 94.31 98 GLY B O 1
ATOM 3196 N N . ASP B 1 99 ? -8.109 8.094 -11.555 1 95.38 99 ASP B N 1
ATOM 3197 C CA . ASP B 1 99 ? -8.633 6.734 -11.508 1 95.38 99 ASP B CA 1
ATOM 3198 C C . ASP B 1 99 ? -7.566 5.723 -11.914 1 95.38 99 ASP B C 1
ATOM 3200 O O . ASP B 1 99 ? -6.824 5.945 -12.875 1 95.38 99 ASP B O 1
ATOM 3204 N N . LEU B 1 100 ? -7.406 4.695 -11.078 1 96 100 LEU B N 1
ATOM 3205 C CA . LEU B 1 100 ? -6.602 3.564 -11.531 1 96 100 LEU B CA 1
ATOM 3206 C C . LEU B 1 100 ? -7.312 2.791 -12.633 1 96 100 LEU B C 1
ATOM 3208 O O . LEU B 1 100 ? -8.438 2.326 -12.445 1 96 100 LEU B O 1
ATOM 3212 N N . VAL B 1 101 ? -6.719 2.662 -13.805 1 95.75 101 VAL B N 1
ATOM 3213 C CA . VAL B 1 101 ? -7.301 1.89 -14.898 1 95.75 101 VAL B CA 1
ATOM 3214 C C . VAL B 1 101 ? -7.098 0.398 -14.648 1 95.75 101 VAL B C 1
ATOM 3216 O O . VAL B 1 101 ? -6.008 -0.134 -14.867 1 95.75 101 VAL B O 1
ATOM 3219 N N . ASN B 1 102 ? -8.125 -0.263 -14.172 1 97.06 102 ASN B N 1
ATOM 3220 C CA . ASN B 1 102 ? -8.016 -1.642 -13.711 1 97.06 102 ASN B CA 1
ATOM 3221 C C . ASN B 1 102 ? -9.234 -2.471 -14.109 1 97.06 102 ASN B C 1
ATOM 3223 O O . ASN B 1 102 ? -9.727 -3.273 -13.32 1 97.06 102 ASN B O 1
ATOM 3227 N N . TYR B 1 103 ? -9.703 -2.277 -15.375 1 94.19 103 TYR B N 1
ATOM 3228 C CA . TYR B 1 103 ? -10.789 -3.121 -15.867 1 94.19 103 TYR B CA 1
ATOM 3229 C C . TYR B 1 103 ? -10.422 -4.598 -15.75 1 94.19 103 TYR B C 1
ATOM 3231 O O . TYR B 1 103 ? -9.266 -4.977 -15.938 1 94.19 103 TYR B O 1
ATOM 3239 N N . PHE B 1 104 ? -11.391 -5.367 -15.531 1 92.62 104 PHE B N 1
ATOM 3240 C CA . PHE B 1 104 ? -11.18 -6.773 -15.211 1 92.62 104 PHE B CA 1
ATOM 3241 C C . PHE B 1 104 ? -10.305 -7.441 -16.266 1 92.62 104 PHE B C 1
ATOM 3243 O O . PHE B 1 104 ? -9.367 -8.172 -15.922 1 92.62 104 PHE B O 1
ATOM 3250 N N . ASN B 1 105 ? -10.539 -7.16 -17.484 1 90.75 105 ASN B N 1
ATOM 3251 C CA . ASN B 1 105 ? -9.844 -7.887 -18.547 1 90.75 105 ASN B CA 1
ATOM 3252 C C . ASN B 1 105 ? -9.148 -6.938 -19.516 1 90.75 105 ASN B C 1
ATOM 3254 O O . ASN B 1 105 ? -9 -7.254 -20.703 1 90.75 105 ASN B O 1
ATOM 3258 N N . HIS B 1 106 ? -8.719 -5.793 -19.047 1 92.5 106 HIS B N 1
ATOM 3259 C CA . HIS B 1 106 ? -8.039 -4.879 -19.953 1 92.5 106 HIS B CA 1
ATOM 3260 C C . HIS B 1 106 ? -6.605 -5.336 -20.219 1 92.5 106 HIS B C 1
ATOM 3262 O O . HIS B 1 106 ? -6.043 -6.113 -19.438 1 92.5 106 HIS B O 1
ATOM 3268 N N . SER B 1 107 ? -6.059 -4.863 -21.328 1 94.25 107 SER B N 1
ATOM 3269 C CA . SER B 1 107 ? -4.711 -5.254 -21.719 1 94.25 107 SER B CA 1
ATOM 3270 C C . SER B 1 107 ? -3.695 -4.172 -21.375 1 94.25 107 SER B C 1
ATOM 3272 O O . SER B 1 107 ? -3.975 -2.98 -21.531 1 94.25 107 SER B O 1
ATOM 3274 N N . THR B 1 108 ? -2.562 -4.637 -20.844 1 97.12 108 THR B N 1
ATOM 3275 C CA . THR B 1 108 ? -1.396 -3.789 -20.609 1 97.12 108 THR B CA 1
ATOM 3276 C C . THR B 1 108 ? -0.109 -4.543 -20.922 1 97.12 108 THR B C 1
ATOM 3278 O O . THR B 1 108 ? -0.134 -5.754 -21.172 1 97.12 108 THR B O 1
ATOM 3281 N N . ILE B 1 109 ? 1.015 -3.854 -20.984 1 98 109 ILE B N 1
ATOM 3282 C CA . ILE B 1 109 ? 2.318 -4.469 -21.203 1 98 109 ILE B CA 1
ATOM 3283 C C . ILE B 1 109 ? 2.65 -5.406 -20.047 1 98 109 ILE B C 1
ATOM 3285 O O . ILE B 1 109 ? 3.512 -6.281 -20.172 1 98 109 ILE B O 1
ATOM 3289 N N . TYR B 1 110 ? 1.897 -5.367 -18.953 1 98.25 110 TYR B N 1
ATOM 3290 C CA . TYR B 1 110 ? 2.232 -6.121 -17.75 1 98.25 110 TYR B CA 1
ATOM 3291 C C . TYR B 1 110 ? 1.368 -7.367 -17.625 1 98.25 110 TYR B C 1
ATOM 3293 O O . TYR B 1 110 ? 1.546 -8.164 -16.703 1 98.25 110 TYR B O 1
ATOM 3301 N N . ARG B 1 111 ? 0.433 -7.555 -18.562 1 97.12 111 ARG B N 1
ATOM 3302 C CA . ARG B 1 111 ? -0.496 -8.68 -18.516 1 97.12 111 ARG B CA 1
ATOM 3303 C C . ARG B 1 111 ? -0.239 -9.656 -19.656 1 97.12 111 ARG B C 1
ATOM 3305 O O . ARG B 1 111 ? 0.028 -9.234 -20.797 1 97.12 111 ARG B O 1
ATOM 3312 N N . GLY B 1 112 ? -0.27 -10.945 -19.344 1 95.94 112 GLY B N 1
ATOM 3313 C CA . GLY B 1 112 ? -0.15 -11.953 -20.391 1 95.94 112 GLY B CA 1
ATOM 3314 C C . GLY B 1 112 ? 1.04 -12.875 -20.188 1 95.94 112 GLY B C 1
ATOM 3315 O O . GLY B 1 112 ? 1.771 -12.75 -19.203 1 95.94 112 GLY B O 1
ATOM 3316 N N . PRO B 1 113 ? 1.194 -13.789 -21.062 1 96.88 113 PRO B N 1
ATOM 3317 C CA . PRO B 1 113 ? 2.32 -14.727 -20.953 1 96.88 113 PRO B CA 1
ATOM 3318 C C . PRO B 1 113 ? 3.674 -14.023 -21.062 1 96.88 113 PRO B C 1
ATOM 3320 O O . PRO B 1 113 ? 3.768 -12.93 -21.625 1 96.88 113 PRO B O 1
ATOM 3323 N N . PRO B 1 114 ? 4.676 -14.695 -20.578 1 96.94 114 PRO B N 1
ATOM 3324 C CA . PRO B 1 114 ? 6.008 -14.086 -20.625 1 96.94 114 PRO B CA 1
ATOM 3325 C C . PRO B 1 114 ? 6.504 -13.836 -22.047 1 96.94 114 PRO B C 1
ATOM 3327 O O . PRO B 1 114 ? 6.297 -14.664 -22.922 1 96.94 114 PRO B O 1
ATOM 3330 N N . THR B 1 115 ? 6.938 -12.766 -22.328 1 96.94 115 THR B N 1
ATOM 3331 C CA . THR B 1 115 ? 7.703 -12.336 -23.5 1 96.94 115 THR B CA 1
ATOM 3332 C C . THR B 1 115 ? 8.914 -11.508 -23.078 1 96.94 115 THR B C 1
ATOM 3334 O O . THR B 1 115 ? 8.961 -11.008 -21.953 1 96.94 115 THR B O 1
ATOM 3337 N N . LEU B 1 116 ? 9.867 -11.398 -23.938 1 96.62 116 LEU B N 1
ATOM 3338 C CA . LEU B 1 116 ? 11.031 -10.578 -23.625 1 96.62 116 LEU B CA 1
ATOM 3339 C C . LEU B 1 116 ? 10.617 -9.156 -23.266 1 96.62 116 LEU B C 1
ATOM 3341 O O . LEU B 1 116 ? 11.125 -8.586 -22.297 1 96.62 116 LEU B O 1
ATOM 3345 N N . GLU B 1 117 ? 9.719 -8.617 -24.031 1 97 117 GLU B N 1
ATOM 3346 C CA . GLU B 1 117 ? 9.227 -7.258 -23.797 1 97 117 GLU B CA 1
ATOM 3347 C C . GLU B 1 117 ? 8.555 -7.137 -22.438 1 97 117 GLU B C 1
ATOM 3349 O O . GLU B 1 117 ? 8.82 -6.199 -21.688 1 97 117 GLU B O 1
ATOM 3354 N N . ARG B 1 118 ? 7.734 -8.062 -22.078 1 98 118 ARG B N 1
ATOM 3355 C CA . ARG B 1 118 ? 6.992 -8.039 -20.828 1 98 118 ARG B CA 1
ATOM 3356 C C . ARG B 1 118 ? 7.926 -8.25 -19.641 1 98 118 ARG B C 1
ATOM 3358 O O . ARG B 1 118 ? 7.805 -7.57 -18.625 1 98 118 ARG B O 1
ATOM 3365 N N . GLU B 1 119 ? 8.883 -9.195 -19.781 1 97.44 119 GLU B N 1
ATOM 3366 C CA . GLU B 1 119 ? 9.852 -9.422 -18.703 1 97.44 119 GLU B CA 1
ATOM 3367 C C . GLU B 1 119 ? 10.719 -8.188 -18.484 1 97.44 119 GLU B C 1
ATOM 3369 O O . GLU B 1 119 ? 11.062 -7.863 -17.344 1 97.44 119 GLU B O 1
ATOM 3374 N N . THR B 1 120 ? 11.039 -7.492 -19.531 1 96.56 120 THR B N 1
ATOM 3375 C CA . THR B 1 120 ? 11.805 -6.258 -19.422 1 96.56 120 THR B CA 1
ATOM 3376 C C . THR B 1 120 ? 10.984 -5.176 -18.719 1 96.56 120 THR B C 1
ATOM 3378 O O . THR B 1 120 ? 11.508 -4.457 -17.859 1 96.56 120 THR B O 1
ATOM 3381 N N . ALA B 1 121 ? 9.695 -5.098 -19.078 1 97.62 121 ALA B N 1
ATOM 3382 C CA . ALA B 1 121 ? 8.812 -4.113 -18.469 1 97.62 121 ALA B CA 1
ATOM 3383 C C . ALA B 1 121 ? 8.688 -4.359 -16.969 1 97.62 121 ALA B C 1
ATOM 3385 O O . ALA B 1 121 ? 8.812 -3.43 -16.156 1 97.62 121 ALA B O 1
ATOM 3386 N N . TRP B 1 122 ? 8.5 -5.609 -16.578 1 98.06 122 TRP B N 1
ATOM 3387 C CA . TRP B 1 122 ? 8.375 -5.953 -15.172 1 98.06 122 TRP B CA 1
ATOM 3388 C C . TRP B 1 122 ? 9.688 -5.703 -14.438 1 98.06 122 TRP B C 1
ATOM 3390 O O . TRP B 1 122 ? 9.695 -5.18 -13.32 1 98.06 122 TRP B O 1
ATOM 3400 N N . ASN B 1 123 ? 10.812 -6.066 -15.062 1 95.94 123 ASN B N 1
ATOM 3401 C CA . ASN B 1 123 ? 12.117 -5.867 -14.438 1 95.94 123 ASN B CA 1
ATOM 3402 C C . ASN B 1 123 ? 12.391 -4.391 -14.18 1 95.94 123 ASN B C 1
ATOM 3404 O O . ASN B 1 123 ? 12.984 -4.039 -13.156 1 95.94 123 ASN B O 1
ATOM 3408 N N . SER B 1 124 ? 11.93 -3.562 -15.008 1 95.94 124 SER B N 1
ATOM 3409 C CA . SER B 1 124 ? 12.18 -2.129 -14.906 1 95.94 124 SER B CA 1
ATOM 3410 C C . SER B 1 124 ? 11.391 -1.513 -13.75 1 95.94 124 SER B C 1
ATOM 3412 O O . SER B 1 124 ? 11.672 -0.388 -13.336 1 95.94 124 SER B O 1
ATOM 3414 N N . LEU B 1 125 ? 10.383 -2.197 -13.234 1 97.69 125 LEU B N 1
ATOM 3415 C CA . LEU B 1 125 ? 9.578 -1.677 -12.133 1 97.69 125 LEU B CA 1
ATOM 3416 C C . LEU B 1 125 ? 10.344 -1.751 -10.812 1 97.69 125 LEU B C 1
ATOM 3418 O O . LEU B 1 125 ? 10.086 -0.966 -9.898 1 97.69 125 LEU B O 1
ATOM 3422 N N . TRP B 1 126 ? 11.305 -2.662 -10.766 1 96.81 126 TRP B N 1
ATOM 3423 C CA . TRP B 1 126 ? 11.828 -2.898 -9.43 1 96.81 126 TRP B CA 1
ATOM 3424 C C . TRP B 1 126 ? 13.359 -2.893 -9.438 1 96.81 126 TRP B C 1
ATOM 3426 O O . TRP B 1 126 ? 13.992 -2.74 -8.391 1 96.81 126 TRP B O 1
ATOM 3436 N N . TYR B 1 127 ? 13.961 -3.16 -10.578 1 94.44 127 TYR B N 1
ATOM 3437 C CA . TYR B 1 127 ? 15.414 -3.254 -10.648 1 94.44 127 TYR B CA 1
ATOM 3438 C C . TYR B 1 127 ? 16.047 -1.872 -10.773 1 94.44 127 TYR B C 1
ATOM 3440 O O . TYR B 1 127 ? 16.281 -1.394 -11.883 1 94.44 127 TYR B O 1
ATOM 3448 N N . HIS B 1 128 ? 16.328 -1.249 -9.641 1 94.06 128 HIS B N 1
ATOM 3449 C CA . HIS B 1 128 ? 16.875 0.102 -9.562 1 94.06 128 HIS B CA 1
ATOM 3450 C C . HIS B 1 128 ? 18.094 0.154 -8.641 1 94.06 128 HIS B C 1
ATOM 3452 O O . HIS B 1 128 ? 18.406 -0.831 -7.973 1 94.06 128 HIS B O 1
ATOM 3458 N N . HIS B 1 129 ? 18.75 1.295 -8.656 1 92.62 129 HIS B N 1
ATOM 3459 C CA . HIS B 1 129 ? 19.875 1.551 -7.777 1 92.62 129 HIS B CA 1
ATOM 3460 C C . HIS B 1 129 ? 19.453 1.58 -6.316 1 92.62 129 HIS B C 1
ATOM 3462 O O . HIS B 1 129 ? 18.266 1.538 -6.012 1 92.62 129 HIS B O 1
ATOM 3468 N N . ALA B 1 130 ? 20.453 1.545 -5.473 1 93.31 130 ALA B N 1
ATOM 3469 C CA . ALA B 1 130 ? 20.203 1.648 -4.035 1 93.31 130 ALA B CA 1
ATOM 3470 C C . ALA B 1 130 ? 19.922 3.092 -3.631 1 93.31 130 ALA B C 1
ATOM 3472 O O . ALA B 1 130 ? 20.219 4.023 -4.383 1 93.31 130 ALA B O 1
ATOM 3473 N N . MET B 1 131 ? 19.234 3.232 -2.527 1 91.69 131 MET B N 1
ATOM 3474 C CA . MET B 1 131 ? 19.094 4.539 -1.887 1 91.69 131 MET B CA 1
ATOM 3475 C C . MET B 1 131 ? 20.016 4.652 -0.68 1 91.69 131 MET B C 1
ATOM 3477 O O . MET B 1 131 ? 20.266 3.664 0.011 1 91.69 131 MET B O 1
ATOM 3481 N N . PRO B 1 132 ? 20.547 5.887 -0.479 1 90.75 132 PRO B N 1
ATOM 3482 C CA . PRO B 1 132 ? 21.391 6.09 0.698 1 90.75 132 PRO B CA 1
ATOM 3483 C C . PRO B 1 132 ? 20.594 6.328 1.973 1 90.75 132 PRO B C 1
ATOM 3485 O O . PRO B 1 132 ? 19.547 6.984 1.935 1 90.75 132 PRO B O 1
ATOM 3488 N N . VAL B 1 133 ? 21.062 5.746 3.051 1 91.88 133 VAL B N 1
ATOM 3489 C CA . VAL B 1 133 ? 20.469 5.949 4.371 1 91.88 133 VAL B CA 1
ATOM 3490 C C . VAL B 1 133 ? 21.547 6.402 5.355 1 91.88 133 VAL B C 1
ATOM 3492 O O . VAL B 1 133 ? 22.578 5.746 5.504 1 91.88 133 VAL B O 1
ATOM 3495 N N . SER B 1 134 ? 21.328 7.465 5.992 1 88.94 134 SER B N 1
ATOM 3496 C CA . SER B 1 134 ? 22.297 7.969 6.969 1 88.94 134 SER B CA 1
ATOM 3497 C C . SER B 1 134 ? 22.234 7.164 8.266 1 88.94 134 SER B C 1
ATOM 3499 O O . SER B 1 134 ? 21.312 6.379 8.477 1 88.94 134 SER B O 1
ATOM 3501 N N . ARG B 1 135 ? 23.25 7.43 9.109 1 89.81 135 ARG B N 1
ATOM 3502 C CA . ARG B 1 135 ? 23.25 6.809 10.43 1 89.81 135 ARG B CA 1
ATOM 3503 C C . ARG B 1 135 ? 22 7.172 11.211 1 89.81 135 ARG B C 1
ATOM 3505 O O . ARG B 1 135 ? 21.391 6.312 11.852 1 89.81 135 ARG B O 1
ATOM 3512 N N . ALA B 1 136 ? 21.641 8.383 11.141 1 85.5 136 ALA B N 1
ATOM 3513 C CA . ALA B 1 136 ? 20.422 8.828 11.797 1 85.5 136 ALA B CA 1
ATOM 3514 C C . ALA B 1 136 ? 19.203 8.102 11.242 1 85.5 136 ALA B C 1
ATOM 3516 O O . ALA B 1 136 ? 18.266 7.777 11.984 1 85.5 136 ALA B O 1
ATOM 3517 N N . GLY B 1 137 ? 19.266 7.922 9.938 1 87.25 137 GLY B N 1
ATOM 3518 C CA . GLY B 1 137 ? 18.172 7.184 9.305 1 87.25 137 GLY B CA 1
ATOM 3519 C C . GLY B 1 137 ? 18.062 5.754 9.797 1 87.25 137 GLY B C 1
ATOM 3520 O O . GLY B 1 137 ? 16.953 5.234 9.969 1 87.25 137 GLY B O 1
ATOM 3521 N N . ILE B 1 138 ? 19.188 5.125 10.078 1 91.38 138 ILE B N 1
ATOM 3522 C CA . ILE B 1 138 ? 19.203 3.756 10.586 1 91.38 138 ILE B CA 1
ATOM 3523 C C . ILE B 1 138 ? 18.531 3.701 11.945 1 91.38 138 ILE B C 1
ATOM 3525 O O . ILE B 1 138 ? 17.703 2.811 12.211 1 91.38 138 ILE B O 1
ATOM 3529 N N . TYR B 1 139 ? 18.781 4.645 12.766 1 89.5 139 TYR B N 1
ATOM 3530 C CA . TYR B 1 139 ? 18.156 4.703 14.086 1 89.5 139 TYR B CA 1
ATOM 3531 C C . TYR B 1 139 ? 16.656 4.969 13.977 1 89.5 139 TYR B C 1
ATOM 3533 O O . TYR B 1 139 ? 15.867 4.414 14.742 1 89.5 139 TYR B O 1
ATOM 3541 N N . ALA B 1 140 ? 16.312 5.777 12.977 1 85.69 140 ALA B N 1
ATOM 3542 C CA . ALA B 1 140 ? 14.906 6.098 12.766 1 85.69 140 ALA B CA 1
ATOM 3543 C C . ALA B 1 140 ? 14.125 4.863 12.336 1 85.69 140 ALA B C 1
ATOM 3545 O O . ALA B 1 140 ? 12.906 4.797 12.516 1 85.69 140 ALA B O 1
ATOM 3546 N N . LEU B 1 141 ? 14.805 3.947 11.758 1 89.81 141 LEU B N 1
ATOM 3547 C CA . LEU B 1 141 ? 14.188 2.695 11.336 1 89.81 141 LEU B CA 1
ATOM 3548 C C . LEU B 1 141 ? 14.172 1.684 12.477 1 89.81 141 LEU B C 1
ATOM 3550 O O . LEU B 1 141 ? 13.93 0.495 12.25 1 89.81 141 LEU B O 1
ATOM 3554 N N . ASN B 1 142 ? 14.453 2.137 13.672 1 91.31 142 ASN B N 1
ATOM 3555 C CA . ASN B 1 142 ? 14.445 1.319 14.883 1 91.31 142 ASN B CA 1
ATOM 3556 C C . ASN B 1 142 ? 15.539 0.253 14.844 1 91.31 142 ASN B C 1
ATOM 3558 O O . ASN B 1 142 ? 15.328 -0.874 15.297 1 91.31 142 ASN B O 1
ATOM 3562 N N . LYS B 1 143 ? 16.625 0.64 14.148 1 92.81 143 LYS B N 1
ATOM 3563 C CA . LYS B 1 143 ? 17.812 -0.207 14.156 1 92.81 143 LYS B CA 1
ATOM 3564 C C . LYS B 1 143 ? 18.906 0.371 15.062 1 92.81 143 LYS B C 1
ATOM 3566 O O . LYS B 1 143 ? 19.125 1.583 15.07 1 92.81 143 LYS B O 1
ATOM 3571 N N . THR B 1 144 ? 19.609 -0.474 15.805 1 90.31 144 THR B N 1
ATOM 3572 C CA . THR B 1 144 ? 20.453 0.039 16.875 1 90.31 144 THR B CA 1
ATOM 3573 C C . THR B 1 144 ? 21.922 -0.056 16.484 1 90.31 144 THR B C 1
ATOM 3575 O O . THR B 1 144 ? 22.781 0.58 17.109 1 90.31 144 THR B O 1
ATOM 3578 N N . ASP B 1 145 ? 22.281 -0.811 15.477 1 93.94 145 ASP B N 1
ATOM 3579 C CA . ASP B 1 145 ? 23.688 -0.992 15.117 1 93.94 145 ASP B CA 1
ATOM 3580 C C . ASP B 1 145 ? 23.906 -0.722 13.633 1 93.94 145 ASP B C 1
ATOM 3582 O O . ASP B 1 145 ? 23.891 -1.646 12.82 1 93.94 145 ASP B O 1
ATOM 3586 N N . PRO B 1 146 ? 24.25 0.5 13.312 1 93.75 146 PRO B N 1
ATOM 3587 C CA . PRO B 1 146 ? 24.453 0.845 11.906 1 93.75 146 PRO B CA 1
ATOM 3588 C C . PRO B 1 146 ? 25.594 0.047 11.266 1 93.75 146 PRO B C 1
ATOM 3590 O O . PRO B 1 146 ? 25.578 -0.18 10.055 1 93.75 146 PRO B O 1
ATOM 3593 N N . ASP B 1 147 ? 26.531 -0.429 12.023 1 92.56 147 ASP B N 1
ATOM 3594 C CA . ASP B 1 147 ? 27.703 -1.113 11.484 1 92.56 147 ASP B CA 1
ATOM 3595 C C . ASP B 1 147 ? 27.344 -2.502 10.961 1 92.56 147 ASP B C 1
ATOM 3597 O O . ASP B 1 147 ? 28.141 -3.145 10.281 1 92.56 147 ASP B O 1
ATOM 3601 N N . LEU B 1 148 ? 26.156 -2.9 11.195 1 95.31 148 LEU B N 1
ATOM 3602 C CA . LEU B 1 148 ? 25.672 -4.184 10.703 1 95.31 148 LEU B CA 1
ATOM 3603 C C . LEU B 1 148 ? 25.312 -4.098 9.219 1 95.31 148 LEU B C 1
ATOM 3605 O O . LEU B 1 148 ? 25.125 -5.121 8.562 1 95.31 148 LEU B O 1
ATOM 3609 N N . TYR B 1 149 ? 25.25 -2.896 8.719 1 95.25 149 TYR B N 1
ATOM 3610 C CA . TYR B 1 149 ? 24.688 -2.736 7.383 1 95.25 149 TYR B CA 1
ATOM 3611 C C . TYR B 1 149 ? 25.766 -2.309 6.391 1 95.25 149 TYR B C 1
ATOM 3613 O O . TYR B 1 149 ? 26.75 -1.667 6.77 1 95.25 149 TYR B O 1
ATOM 3621 N N . TYR B 1 150 ? 25.5 -2.658 5.152 1 94 150 TYR B N 1
ATOM 3622 C CA . TYR B 1 150 ? 26.438 -2.33 4.086 1 94 150 TYR B CA 1
ATOM 3623 C C . TYR B 1 150 ? 26.359 -0.852 3.721 1 94 150 TYR B C 1
ATOM 3625 O O . TYR B 1 150 ? 25.266 -0.309 3.553 1 94 150 TYR B O 1
ATOM 3633 N N . GLU B 1 151 ? 27.547 -0.349 3.549 1 93.12 151 GLU B N 1
ATOM 3634 C CA . GLU B 1 151 ? 27.641 1.023 3.061 1 93.12 151 GLU B CA 1
ATOM 3635 C C . GLU B 1 151 ? 27.562 1.074 1.537 1 93.12 151 GLU B C 1
ATOM 3637 O O . GLU B 1 151 ? 27.922 0.108 0.859 1 93.12 151 GLU B O 1
ATOM 3642 N N . VAL B 1 152 ? 27.047 2.215 1.062 1 92.19 152 VAL B N 1
ATOM 3643 C CA . VAL B 1 152 ? 27.047 2.4 -0.384 1 92.19 152 VAL B CA 1
ATOM 3644 C C . VAL B 1 152 ? 28.484 2.555 -0.888 1 92.19 152 VAL B C 1
ATOM 3646 O O . VAL B 1 152 ? 29.375 2.938 -0.129 1 92.19 152 VAL B O 1
ATOM 3649 N N . VAL B 1 153 ? 28.625 2.201 -2.197 1 90.81 153 VAL B N 1
ATOM 3650 C CA . VAL B 1 153 ? 29.922 2.43 -2.824 1 90.81 153 VAL B CA 1
ATOM 3651 C C . VAL B 1 153 ? 30.25 3.922 -2.811 1 90.81 153 VAL B C 1
ATOM 3653 O O . VAL B 1 153 ? 29.422 4.746 -3.197 1 90.81 153 VAL B O 1
ATOM 3656 N N . GLY B 1 154 ? 31.422 4.281 -2.23 1 89.56 154 GLY B N 1
ATOM 3657 C CA . GLY B 1 154 ? 31.859 5.668 -2.189 1 89.56 154 GLY B CA 1
ATOM 3658 C C . GLY B 1 154 ? 31.375 6.41 -0.958 1 89.56 154 GLY B C 1
ATOM 3659 O O . GLY B 1 154 ? 31.422 7.641 -0.908 1 89.56 154 GLY B O 1
ATOM 3660 N N . SER B 1 155 ? 30.938 5.734 -0.008 1 90 155 SER B N 1
ATOM 3661 C CA . SER B 1 155 ? 30.469 6.324 1.243 1 90 155 SER B CA 1
ATOM 3662 C C . SER B 1 155 ? 31.562 7.156 1.905 1 90 155 SER B C 1
ATOM 3664 O O . SER B 1 155 ? 32.75 6.793 1.865 1 90 155 SER B O 1
ATOM 3666 N N . ASP B 1 156 ? 31.156 8.281 2.494 1 89.56 156 ASP B N 1
ATOM 3667 C CA . ASP B 1 156 ? 32.062 9.102 3.289 1 89.56 156 ASP B CA 1
ATOM 3668 C C . ASP B 1 156 ? 32.344 8.461 4.645 1 89.56 156 ASP B C 1
ATOM 3670 O O . ASP B 1 156 ? 31.438 8.289 5.461 1 89.56 156 ASP B O 1
ATOM 3674 N N . PRO B 1 157 ? 33.594 8.156 4.898 1 90.88 157 PRO B N 1
ATOM 3675 C CA . PRO B 1 157 ? 33.938 7.508 6.168 1 90.88 157 PRO B CA 1
ATOM 3676 C C . PRO B 1 157 ? 33.562 8.359 7.379 1 90.88 157 PRO B C 1
ATOM 3678 O O . PRO B 1 157 ? 33.281 7.824 8.461 1 90.88 157 PRO B O 1
ATOM 3681 N N . GLU B 1 158 ? 33.531 9.648 7.238 1 91.56 158 GLU B N 1
ATOM 3682 C CA . GLU B 1 158 ? 33.188 10.539 8.344 1 91.56 158 GLU B CA 1
ATOM 3683 C C . GLU B 1 158 ? 31.672 10.594 8.562 1 91.56 158 GLU B C 1
ATOM 3685 O O . GLU B 1 158 ? 31.219 10.812 9.688 1 91.56 158 GLU B O 1
ATOM 3690 N N . GLU B 1 159 ? 31 10.438 7.516 1 88.69 159 GLU B N 1
ATOM 3691 C CA . GLU B 1 159 ? 29.531 10.398 7.543 1 88.69 159 GLU B CA 1
ATOM 3692 C C . GLU B 1 159 ? 29 9.25 6.695 1 88.69 159 GLU B C 1
ATOM 3694 O O . GLU B 1 159 ? 28.422 9.477 5.629 1 88.69 159 GLU B O 1
ATOM 3699 N N . PRO B 1 160 ? 29.125 8.109 7.223 1 91.62 160 PRO B N 1
ATOM 3700 C CA . PRO B 1 160 ? 28.781 6.938 6.41 1 91.62 160 PRO B CA 1
ATOM 3701 C C . PRO B 1 160 ? 27.312 6.926 5.988 1 91.62 160 PRO B C 1
ATOM 3703 O O . PRO B 1 160 ? 26.453 7.375 6.742 1 91.62 160 PRO B O 1
ATOM 3706 N N . THR B 1 161 ? 27.094 6.445 4.793 1 92.19 161 THR 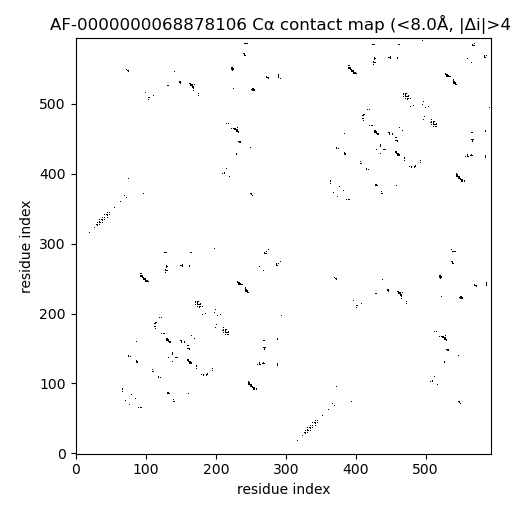B N 1
ATOM 3707 C CA . THR B 1 161 ? 25.766 6.211 4.262 1 92.19 161 THR B CA 1
ATOM 3708 C C . THR B 1 161 ? 25.578 4.746 3.883 1 92.19 161 THR B C 1
ATOM 3710 O O . THR B 1 161 ? 26.5 4.117 3.35 1 92.19 161 THR B O 1
ATOM 3713 N N . TYR B 1 162 ? 24.484 4.262 4.211 1 93.94 162 TYR B N 1
ATOM 3714 C CA . TYR B 1 162 ? 24.203 2.844 4.043 1 93.94 162 TYR B CA 1
ATOM 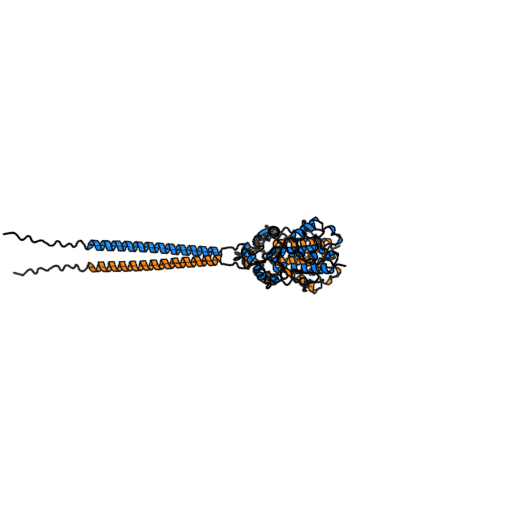3715 C C . TYR B 1 162 ? 23.234 2.613 2.883 1 93.94 162 TYR B C 1
ATOM 3717 O O . TYR B 1 162 ? 22.375 3.445 2.611 1 93.94 162 TYR B O 1
ATOM 3725 N N . GLY B 1 163 ? 23.453 1.47 2.234 1 93.5 163 GLY B N 1
ATOM 3726 C CA . GLY B 1 163 ? 22.641 1.183 1.056 1 93.5 163 GLY B CA 1
ATOM 3727 C C . GLY B 1 163 ? 21.375 0.409 1.369 1 93.5 163 GLY B C 1
ATOM 3728 O O . GLY B 1 163 ? 21.406 -0.543 2.152 1 93.5 163 GLY B O 1
ATOM 3729 N N . ALA B 1 164 ? 20.25 0.84 0.809 1 94.56 164 ALA B N 1
ATOM 3730 C CA . ALA B 1 164 ? 18.969 0.161 0.945 1 94.56 164 ALA B CA 1
ATOM 3731 C C . ALA B 1 164 ? 18.188 0.187 -0.369 1 94.56 164 ALA B C 1
ATOM 3733 O O . ALA B 1 164 ? 18.531 0.945 -1.281 1 94.56 164 ALA B O 1
ATOM 3734 N N . ILE B 1 165 ? 17.281 -0.694 -0.515 1 95.06 165 ILE B N 1
ATOM 3735 C CA . ILE B 1 165 ? 16.312 -0.598 -1.594 1 95.06 165 ILE B CA 1
ATOM 3736 C C . ILE B 1 165 ? 14.984 -0.067 -1.046 1 95.06 165 ILE B C 1
ATOM 3738 O O . ILE B 1 165 ? 14.609 -0.364 0.092 1 95.06 165 ILE B O 1
ATOM 3742 N N . ALA B 1 166 ? 14.359 0.74 -1.865 1 95.19 166 ALA B N 1
ATOM 3743 C CA . ALA B 1 166 ? 13.031 1.175 -1.438 1 95.19 166 ALA B CA 1
ATOM 3744 C C . ALA B 1 166 ? 12.062 -0.002 -1.378 1 95.19 166 ALA B C 1
ATOM 3746 O O . ALA B 1 166 ? 12.062 -0.859 -2.264 1 95.19 166 ALA B O 1
ATOM 3747 N N . GLU B 1 167 ? 11.273 -0.042 -0.375 1 96.75 167 GLU B N 1
ATOM 3748 C CA . GLU B 1 167 ? 10.367 -1.159 -0.126 1 96.75 167 GLU B CA 1
ATOM 3749 C C . GLU B 1 167 ? 9.484 -1.431 -1.336 1 96.75 167 GLU B C 1
ATOM 3751 O O . GLU B 1 167 ? 9.172 -2.584 -1.64 1 96.75 167 GLU B O 1
ATOM 3756 N N . VAL B 1 168 ? 9.055 -0.401 -2.053 1 97.94 168 VAL B N 1
ATOM 3757 C CA . VAL B 1 168 ? 8.188 -0.595 -3.209 1 97.94 168 VAL B CA 1
ATOM 3758 C C . VAL B 1 168 ? 8.898 -1.456 -4.25 1 97.94 168 VAL B C 1
ATOM 3760 O O . VAL B 1 168 ? 8.273 -2.275 -4.926 1 97.94 168 VAL B O 1
ATOM 3763 N N . PHE B 1 169 ? 10.195 -1.279 -4.398 1 97.88 169 PHE B N 1
ATOM 3764 C CA . PHE B 1 169 ? 10.938 -2.08 -5.363 1 97.88 169 PHE B CA 1
ATOM 3765 C C . PHE B 1 169 ? 11 -3.537 -4.922 1 97.88 169 PHE B C 1
ATOM 3767 O O . PHE B 1 169 ? 10.852 -4.445 -5.742 1 97.88 169 PHE B O 1
ATOM 3774 N N . HIS B 1 170 ? 11.227 -3.732 -3.65 1 97.62 170 HIS B N 1
ATOM 3775 C CA . HIS B 1 170 ? 11.172 -5.09 -3.119 1 97.62 170 HIS B CA 1
ATOM 3776 C C . HIS B 1 170 ? 9.805 -5.719 -3.342 1 97.62 170 HIS B C 1
ATOM 3778 O O . HIS B 1 170 ? 9.711 -6.871 -3.775 1 97.62 170 HIS B O 1
ATOM 3784 N N . GLN B 1 171 ? 8.781 -5.008 -3.062 1 98.56 171 GLN B N 1
ATOM 3785 C CA . GLN B 1 171 ? 7.41 -5.492 -3.209 1 98.56 171 GLN B CA 1
ATOM 3786 C C . GLN B 1 171 ? 7.105 -5.852 -4.66 1 98.56 171 GLN B C 1
ATOM 3788 O O . GLN B 1 171 ? 6.516 -6.898 -4.938 1 98.56 171 GLN B O 1
ATOM 3793 N N . LEU B 1 172 ? 7.527 -5 -5.555 1 98.75 172 LEU B N 1
ATOM 3794 C CA . LEU B 1 172 ? 7.293 -5.25 -6.973 1 98.75 172 LEU B CA 1
ATOM 3795 C C . LEU B 1 172 ? 8.148 -6.41 -7.469 1 98.75 172 LEU B C 1
ATOM 3797 O O . LEU B 1 172 ? 7.73 -7.168 -8.344 1 98.75 172 LEU B O 1
ATOM 3801 N N . HIS B 1 173 ? 9.352 -6.555 -6.926 1 97.69 173 HIS B N 1
ATOM 3802 C CA . HIS B 1 173 ? 10.164 -7.734 -7.191 1 97.69 173 HIS B CA 1
ATOM 3803 C C . HIS B 1 173 ? 9.445 -9.008 -6.762 1 97.69 173 HIS B C 1
ATOM 3805 O O . HIS B 1 173 ? 9.398 -9.984 -7.512 1 97.69 173 HIS B O 1
ATOM 3811 N N . CYS B 1 174 ? 8.914 -8.945 -5.555 1 98.38 174 CYS B N 1
ATOM 3812 C CA . CYS B 1 174 ? 8.156 -10.086 -5.035 1 98.38 174 CYS B CA 1
ATOM 3813 C C . CYS B 1 174 ? 6.988 -10.422 -5.949 1 98.38 174 CYS B C 1
ATOM 3815 O O . CYS B 1 174 ? 6.781 -11.586 -6.301 1 98.38 174 CYS B O 1
ATOM 3817 N N . LEU B 1 175 ? 6.219 -9.391 -6.324 1 98.88 175 LEU B N 1
ATOM 3818 C CA . LEU B 1 175 ? 5.059 -9.625 -7.176 1 98.88 175 LEU B CA 1
ATOM 3819 C C . LEU B 1 175 ? 5.477 -10.219 -8.516 1 98.88 175 LEU B C 1
ATOM 3821 O O . LEU B 1 175 ? 4.824 -11.133 -9.031 1 98.88 175 LEU B O 1
ATOM 3825 N N . ASN B 1 176 ? 6.562 -9.688 -9.07 1 98.5 176 ASN B N 1
ATOM 3826 C CA . ASN B 1 176 ? 7.078 -10.203 -10.336 1 98.5 176 ASN B CA 1
ATOM 3827 C C . ASN B 1 176 ? 7.5 -11.664 -10.211 1 98.5 176 ASN B C 1
ATOM 3829 O O . ASN B 1 176 ? 7.258 -12.461 -11.117 1 98.5 176 ASN B O 1
ATOM 3833 N N . LEU B 1 177 ? 8.148 -11.984 -9.109 1 97.81 177 LEU B N 1
ATOM 3834 C CA . LEU B 1 177 ? 8.602 -13.359 -8.906 1 97.81 177 LEU B CA 1
ATOM 3835 C C . LEU B 1 177 ? 7.422 -14.32 -8.828 1 97.81 177 LEU B C 1
ATOM 3837 O O . LEU B 1 177 ? 7.449 -15.391 -9.43 1 97.81 177 LEU B O 1
ATOM 3841 N N . ILE B 1 178 ? 6.402 -13.938 -8.109 1 98.44 178 ILE B N 1
ATOM 3842 C CA . ILE B 1 178 ? 5.195 -14.75 -8.031 1 98.44 178 ILE B CA 1
ATOM 3843 C C . ILE B 1 178 ? 4.586 -14.906 -9.422 1 98.44 178 ILE B C 1
ATOM 3845 O O . ILE B 1 178 ? 4.16 -16 -9.805 1 98.44 178 ILE B O 1
ATOM 3849 N N . ARG B 1 179 ? 4.508 -13.789 -10.148 1 98.56 179 ARG B N 1
ATOM 3850 C CA . ARG B 1 179 ? 3.969 -13.82 -11.508 1 98.56 179 ARG B CA 1
ATOM 3851 C C . ARG B 1 179 ? 4.742 -14.797 -12.383 1 98.56 179 ARG B C 1
ATOM 3853 O O . ARG B 1 179 ? 4.145 -15.617 -13.078 1 98.56 179 ARG B O 1
ATOM 3860 N N . GLN B 1 180 ? 6.016 -14.719 -12.359 1 97.56 180 GLN B N 1
ATOM 3861 C CA . GLN B 1 180 ? 6.855 -15.602 -13.156 1 97.56 180 GLN B CA 1
ATOM 3862 C C . GLN B 1 180 ? 6.648 -17.062 -12.758 1 97.56 180 GLN B C 1
ATOM 3864 O O . GLN B 1 180 ? 6.559 -17.938 -13.625 1 97.56 180 GLN B O 1
ATOM 3869 N N . HIS B 1 181 ? 6.547 -17.281 -11.477 1 96.94 181 HIS B N 1
ATOM 3870 C CA . HIS B 1 181 ? 6.32 -18.625 -10.969 1 96.94 181 HIS B CA 1
ATOM 3871 C C . HIS B 1 181 ? 4.965 -19.172 -11.414 1 96.94 181 HIS B C 1
ATOM 3873 O O . HIS B 1 181 ? 4.766 -20.375 -11.469 1 96.94 181 HIS B O 1
ATOM 3879 N N . SER B 1 182 ? 4.012 -18.281 -11.742 1 96.81 182 SER B N 1
ATOM 3880 C CA . SER B 1 182 ? 2.646 -18.688 -12.062 1 96.81 182 SER B CA 1
ATOM 3881 C C . SER B 1 182 ? 2.539 -19.188 -13.5 1 96.81 182 SER B C 1
ATOM 3883 O O . SER B 1 182 ? 1.51 -19.734 -13.891 1 96.81 182 SER B O 1
ATOM 3885 N N . TRP B 1 183 ? 3.543 -19 -14.312 1 96.31 183 TRP B N 1
ATOM 3886 C CA . TRP B 1 183 ? 3.537 -19.453 -15.703 1 96.31 183 TRP B CA 1
ATOM 3887 C C . TRP B 1 183 ? 4.363 -20.719 -15.867 1 96.31 183 TRP B C 1
ATOM 3889 O O . TRP B 1 183 ? 5.34 -20.922 -15.148 1 96.31 183 TRP B O 1
ATOM 3899 N N . PRO B 1 184 ? 4 -21.547 -16.875 1 94.19 184 PRO B N 1
ATOM 3900 C CA . PRO B 1 184 ? 4.848 -22.719 -17.156 1 94.19 184 PRO B CA 1
ATOM 3901 C C . PRO B 1 184 ? 6.273 -22.328 -17.531 1 94.19 184 PRO B C 1
ATOM 3903 O O . PRO B 1 184 ? 6.48 -21.406 -18.312 1 94.19 184 PRO B O 1
ATOM 3906 N N . ILE B 1 185 ? 7.168 -23.094 -17 1 92.56 185 ILE B N 1
ATOM 3907 C CA . ILE B 1 185 ? 8.594 -22.812 -17.172 1 92.56 185 ILE B CA 1
ATOM 3908 C C . ILE B 1 185 ? 8.945 -22.812 -18.656 1 92.56 185 ILE B C 1
ATOM 3910 O O . ILE B 1 185 ? 9.828 -22.078 -19.094 1 92.56 185 ILE B O 1
ATOM 3914 N N . ALA B 1 186 ? 8.25 -23.578 -19.469 1 93.81 186 ALA B N 1
ATOM 3915 C CA . ALA B 1 186 ? 8.523 -23.734 -20.891 1 93.81 186 ALA B CA 1
ATOM 3916 C C . ALA B 1 186 ? 8.297 -22.422 -21.641 1 93.81 186 ALA B C 1
ATOM 3918 O O . ALA B 1 186 ? 8.75 -22.266 -22.766 1 93.81 186 ALA B O 1
ATOM 3919 N N . GLN B 1 187 ? 7.609 -21.469 -21.016 1 94.44 187 GLN B N 1
ATOM 3920 C CA . GLN B 1 187 ? 7.285 -20.219 -21.672 1 94.44 187 GLN B CA 1
ATOM 3921 C C . GLN B 1 187 ? 8.398 -19.188 -21.5 1 94.44 187 GLN B C 1
ATOM 3923 O O . GLN B 1 187 ? 8.336 -18.094 -22.047 1 94.44 187 GLN B O 1
ATOM 3928 N N . PHE B 1 188 ? 9.367 -19.547 -20.703 1 94.44 188 PHE B N 1
ATOM 3929 C CA . PHE B 1 188 ? 10.516 -18.656 -20.5 1 94.44 188 PHE B CA 1
ATOM 3930 C C . PHE B 1 188 ? 11.711 -19.141 -21.312 1 94.44 188 PHE B C 1
ATOM 3932 O O . PHE B 1 188 ? 11.773 -20.312 -21.703 1 94.44 188 PHE B O 1
ATOM 3939 N N . SER B 1 189 ? 12.586 -18.188 -21.594 1 92.88 189 SER B N 1
ATOM 3940 C CA . SER B 1 189 ? 13.82 -18.516 -22.297 1 92.88 189 SER B CA 1
ATOM 3941 C C . SER B 1 189 ? 15.039 -18.219 -21.422 1 92.88 189 SER B C 1
ATOM 3943 O O . SER B 1 189 ? 15.141 -17.141 -20.828 1 92.88 189 SER B O 1
ATOM 3945 N N . LYS B 1 190 ? 15.961 -19.078 -21.469 1 88.19 190 LYS B N 1
ATOM 3946 C CA . LYS B 1 190 ? 17.203 -18.844 -20.75 1 88.19 190 LYS B CA 1
ATOM 3947 C C . LYS B 1 190 ? 18.016 -17.719 -21.391 1 88.19 190 LYS B C 1
ATOM 3949 O O . LYS B 1 190 ? 18.859 -17.109 -20.734 1 88.19 190 LYS B O 1
ATOM 3954 N N . ASP B 1 191 ? 17.688 -17.406 -22.594 1 90.06 191 ASP B N 1
ATOM 3955 C CA . ASP B 1 191 ? 18.391 -16.375 -23.344 1 90.06 191 ASP B CA 1
ATOM 3956 C C . ASP B 1 191 ? 18.047 -14.984 -22.812 1 90.06 191 ASP B C 1
ATOM 3958 O O . ASP B 1 191 ? 18.703 -14 -23.141 1 90.06 191 ASP B O 1
ATOM 3962 N N . TRP B 1 192 ? 17 -14.914 -21.938 1 90.56 192 TRP B N 1
ATOM 3963 C CA . TRP B 1 192 ? 16.562 -13.617 -21.422 1 90.56 192 TRP B CA 1
ATOM 3964 C C . TRP B 1 192 ? 17.453 -13.164 -20.266 1 90.56 192 TRP B C 1
ATOM 3966 O O . TRP B 1 192 ? 17.25 -12.078 -19.719 1 90.56 192 TRP B O 1
ATOM 3976 N N . GLY B 1 193 ? 18.422 -13.969 -19.891 1 85.31 193 GLY B N 1
ATOM 3977 C CA . GLY B 1 193 ? 19.391 -13.609 -18.875 1 85.31 193 GLY B CA 1
ATOM 3978 C C . GLY B 1 193 ? 18.797 -13.445 -17.484 1 85.31 193 GLY B C 1
ATOM 3979 O O . GLY B 1 193 ? 18.047 -14.312 -17.016 1 85.31 193 GLY B O 1
ATOM 3980 N N . ASP B 1 194 ? 19.047 -12.266 -16.891 1 82.69 194 ASP B N 1
ATOM 3981 C CA . ASP B 1 194 ? 18.703 -12.062 -15.477 1 82.69 194 ASP B CA 1
ATOM 3982 C C . ASP B 1 194 ? 17.234 -11.641 -15.328 1 82.69 194 ASP B C 1
ATOM 3984 O O . ASP B 1 194 ? 16.781 -11.352 -14.219 1 82.69 194 ASP B O 1
ATOM 3988 N N . LEU B 1 195 ? 16.547 -11.664 -16.438 1 90.12 195 LEU B N 1
ATOM 3989 C CA . LEU B 1 195 ? 15.141 -11.281 -16.375 1 90.12 195 LEU B CA 1
ATOM 3990 C C . LEU B 1 195 ? 14.297 -12.375 -15.734 1 90.12 195 LEU B C 1
ATOM 3992 O O . LEU B 1 195 ? 13.172 -12.133 -15.297 1 90.12 195 LEU B O 1
ATOM 3996 N N . TYR B 1 196 ? 14.844 -13.602 -15.75 1 89.19 196 TYR B N 1
ATOM 3997 C CA . TYR B 1 196 ? 14.227 -14.742 -15.086 1 89.19 196 TYR B CA 1
ATOM 3998 C C . TYR B 1 196 ? 15.219 -15.445 -14.164 1 89.19 196 TYR B C 1
ATOM 4000 O O . TYR B 1 196 ? 16.312 -15.828 -14.602 1 89.19 196 TYR B O 1
ATOM 4008 N N . PRO B 1 197 ? 14.82 -15.617 -12.922 1 87 197 PRO B N 1
ATOM 4009 C CA . PRO B 1 197 ? 15.805 -16.156 -11.984 1 87 197 PRO B CA 1
ATOM 4010 C C . PRO B 1 197 ? 16.125 -17.625 -12.266 1 87 197 PRO B C 1
ATOM 4012 O O . PRO B 1 197 ? 15.227 -18.438 -12.445 1 87 197 PRO B O 1
ATOM 4015 N N . ASP B 1 198 ? 17.359 -17.969 -12.117 1 83.62 198 ASP B N 1
ATOM 4016 C CA . ASP B 1 198 ? 17.844 -19.312 -12.398 1 83.62 198 ASP B CA 1
ATOM 4017 C C . ASP B 1 198 ? 17.234 -20.328 -11.43 1 83.62 198 ASP B C 1
ATOM 4019 O O . ASP B 1 198 ? 16.969 -21.469 -11.812 1 83.62 198 ASP B O 1
ATOM 4023 N N . PHE B 1 199 ? 17.094 -19.859 -10.242 1 84.31 199 PHE B N 1
ATOM 4024 C CA . PHE B 1 199 ? 16.641 -20.812 -9.234 1 84.31 199 PHE B CA 1
ATOM 4025 C C . PHE B 1 199 ? 15.227 -21.281 -9.516 1 84.31 199 PHE B C 1
ATOM 4027 O O . PHE B 1 199 ? 14.797 -22.312 -9.008 1 84.31 199 PHE B O 1
ATOM 4034 N N . LEU B 1 200 ? 14.492 -20.516 -10.266 1 86.44 200 LEU B N 1
ATOM 4035 C CA . LEU B 1 200 ? 13.164 -20.984 -10.648 1 86.44 200 LEU B CA 1
ATOM 4036 C C . LEU B 1 200 ? 13.25 -22.125 -11.664 1 86.44 200 LEU B C 1
ATOM 4038 O O . LEU B 1 200 ? 12.297 -22.875 -11.836 1 86.44 200 LEU B O 1
ATOM 4042 N N . TRP B 1 201 ? 14.445 -22.266 -12.297 1 84.06 201 TRP B N 1
ATOM 4043 C CA . TRP B 1 201 ? 14.703 -23.359 -13.227 1 84.06 201 TRP B CA 1
ATOM 4044 C C . TRP B 1 201 ? 15.227 -24.594 -12.484 1 84.06 201 TRP B C 1
ATOM 4046 O O . TRP B 1 201 ? 14.727 -25.703 -12.688 1 84.06 201 TRP B O 1
ATOM 4056 N N . ASP B 1 202 ? 16.156 -24.297 -11.641 1 87.56 202 ASP B N 1
ATOM 4057 C CA . ASP B 1 202 ? 17.062 -25.391 -11.266 1 87.56 202 ASP B CA 1
ATOM 4058 C C . ASP B 1 202 ? 16.828 -25.812 -9.812 1 87.56 202 ASP B C 1
ATOM 4060 O O . ASP B 1 202 ? 17.297 -26.859 -9.391 1 87.56 202 ASP B O 1
ATOM 4064 N N . ASN B 1 203 ? 16.156 -25.062 -9.055 1 91.44 203 ASN B N 1
ATOM 4065 C CA . ASN B 1 203 ? 15.953 -25.344 -7.637 1 91.44 203 ASN B CA 1
ATOM 4066 C C . ASN B 1 203 ? 14.523 -25.031 -7.203 1 91.44 203 ASN B C 1
ATOM 4068 O O . ASN B 1 203 ? 14.266 -23.984 -6.594 1 91.44 203 ASN B O 1
ATOM 4072 N N . PRO B 1 204 ? 13.633 -25.953 -7.43 1 90.38 204 PRO B N 1
ATOM 4073 C CA . PRO B 1 204 ? 12.219 -25.703 -7.133 1 90.38 204 PRO B CA 1
ATOM 4074 C C . PRO B 1 204 ? 11.969 -25.406 -5.656 1 90.38 204 PRO B C 1
ATOM 4076 O O . PRO B 1 204 ? 11.055 -24.656 -5.32 1 90.38 204 PRO B O 1
ATOM 4079 N N . VAL B 1 205 ? 12.75 -25.984 -4.777 1 92.56 205 VAL B N 1
ATOM 4080 C CA . VAL B 1 205 ? 12.586 -25.75 -3.346 1 92.56 205 VAL B CA 1
ATOM 4081 C C . VAL B 1 205 ? 12.922 -24.297 -3.01 1 92.56 205 VAL B C 1
ATOM 4083 O O . VAL B 1 205 ? 12.148 -23.625 -2.324 1 92.56 205 VAL B O 1
ATOM 4086 N N . LEU B 1 206 ? 14.031 -23.844 -3.512 1 91.88 206 LEU B N 1
ATOM 4087 C CA . LEU B 1 206 ? 14.414 -22.438 -3.307 1 91.88 206 LEU B CA 1
ATOM 4088 C C . LEU B 1 206 ? 13.398 -21.5 -3.947 1 91.88 206 LEU B C 1
ATOM 4090 O O . LEU B 1 206 ? 13.062 -20.469 -3.375 1 91.88 206 LEU B O 1
ATOM 4094 N N . GLY B 1 207 ? 12.922 -21.922 -5.117 1 93.38 207 GLY B N 1
ATOM 4095 C CA . GLY B 1 207 ? 11.891 -21.141 -5.777 1 93.38 207 GLY B CA 1
ATOM 4096 C C . GLY B 1 207 ? 10.633 -20.969 -4.938 1 93.38 207 GLY B C 1
ATOM 4097 O O . GLY B 1 207 ? 10.133 -19.859 -4.773 1 93.38 207 GLY B O 1
ATOM 4098 N N . ARG B 1 208 ? 10.188 -22.062 -4.367 1 95.19 208 ARG B N 1
ATOM 4099 C CA . ARG B 1 208 ? 8.992 -22.031 -3.525 1 95.19 208 ARG B CA 1
ATOM 4100 C C . ARG B 1 208 ? 9.219 -21.188 -2.275 1 95.19 208 ARG B C 1
ATOM 4102 O O . ARG B 1 208 ? 8.344 -20.438 -1.864 1 95.19 208 ARG B O 1
ATOM 4109 N N . MET B 1 209 ? 10.398 -21.281 -1.708 1 94.56 209 MET B N 1
ATOM 4110 C CA . MET B 1 209 ? 10.727 -20.5 -0.519 1 94.56 209 MET B CA 1
ATOM 4111 C C . MET B 1 209 ? 10.641 -19.016 -0.812 1 94.56 209 MET B C 1
ATOM 4113 O O . MET B 1 209 ? 10.086 -18.25 -0.02 1 94.56 209 MET B O 1
ATOM 4117 N N . HIS B 1 210 ? 11.188 -18.641 -1.998 1 95.31 210 HIS B N 1
ATOM 4118 C CA . HIS B 1 210 ? 11.133 -17.234 -2.385 1 95.31 210 HIS B CA 1
ATOM 4119 C C . HIS B 1 210 ? 9.695 -16.797 -2.629 1 95.31 210 HIS B C 1
ATOM 4121 O O . HIS B 1 210 ? 9.281 -15.727 -2.17 1 95.31 210 HIS B O 1
ATOM 4127 N N . VAL B 1 211 ? 8.953 -17.609 -3.287 1 97.25 211 VAL B N 1
ATOM 4128 C CA . VAL B 1 211 ? 7.559 -17.297 -3.594 1 97.25 211 VAL B CA 1
ATOM 4129 C C . VAL B 1 211 ? 6.766 -17.141 -2.297 1 97.25 211 VAL B C 1
ATOM 4131 O O . VAL B 1 211 ? 5.98 -16.203 -2.145 1 97.25 211 VAL B O 1
ATOM 4134 N N . ASP B 1 212 ? 7.016 -18.016 -1.342 1 97.44 212 ASP B N 1
ATOM 4135 C CA . ASP B 1 212 ? 6.32 -17.938 -0.061 1 97.44 212 ASP B CA 1
ATOM 4136 C C . ASP B 1 212 ? 6.719 -16.688 0.703 1 97.44 212 ASP B C 1
ATOM 4138 O O . ASP B 1 212 ? 5.879 -16.047 1.347 1 97.44 212 ASP B O 1
ATOM 4142 N N . HIS B 1 213 ? 7.984 -16.375 0.679 1 97.25 213 HIS B N 1
ATOM 4143 C CA . HIS B 1 213 ? 8.43 -15.109 1.256 1 97.25 213 HIS B CA 1
ATOM 4144 C C . HIS B 1 213 ? 7.688 -13.93 0.635 1 97.25 213 HIS B C 1
ATOM 4146 O O . HIS B 1 213 ? 7.273 -13.008 1.344 1 97.25 213 HIS B O 1
ATOM 4152 N N . CYS B 1 214 ? 7.547 -13.977 -0.685 1 98.44 214 CYS B N 1
ATOM 4153 C CA . CYS B 1 214 ? 6.898 -12.891 -1.414 1 98.44 214 CYS B CA 1
ATOM 4154 C C . CYS B 1 214 ? 5.434 -12.766 -1.021 1 98.44 214 CYS B C 1
ATOM 4156 O O . CYS B 1 214 ? 4.926 -11.656 -0.842 1 98.44 214 CYS B O 1
ATOM 4158 N N . PHE B 1 215 ? 4.703 -13.914 -0.834 1 98.69 215 PHE B N 1
ATOM 4159 C CA . PHE B 1 215 ? 3.316 -13.867 -0.384 1 98.69 215 PHE B CA 1
ATOM 4160 C C . PHE B 1 215 ? 3.219 -13.227 0.995 1 98.69 215 PHE B C 1
ATOM 4162 O O . PHE B 1 215 ? 2.344 -12.391 1.236 1 98.69 215 PHE B O 1
ATOM 4169 N N . GLU B 1 216 ? 4.137 -13.625 1.857 1 98.5 216 GLU B N 1
ATOM 4170 C CA . GLU B 1 216 ? 4.156 -13.07 3.209 1 98.5 216 GLU B CA 1
ATOM 4171 C C . GLU B 1 216 ? 4.438 -11.57 3.188 1 98.5 216 GLU B C 1
ATOM 4173 O O . GLU B 1 216 ? 3.744 -10.797 3.85 1 98.5 216 GLU B O 1
ATOM 4178 N N . THR B 1 217 ? 5.41 -11.164 2.438 1 98.5 217 THR B N 1
ATOM 4179 C CA . THR B 1 217 ? 5.801 -9.766 2.328 1 98.5 217 THR B CA 1
ATOM 4180 C C . THR B 1 217 ? 4.641 -8.914 1.827 1 98.5 217 THR B C 1
ATOM 4182 O O . THR B 1 217 ? 4.328 -7.871 2.412 1 98.5 217 THR B O 1
ATOM 4185 N N . LEU B 1 218 ? 3.959 -9.391 0.752 1 98.88 218 LEU B N 1
ATOM 4186 C CA . LEU B 1 218 ? 2.867 -8.625 0.161 1 98.88 218 LEU B CA 1
ATOM 4187 C C . LEU B 1 218 ? 1.653 -8.609 1.083 1 98.88 218 LEU B C 1
ATOM 4189 O O . LEU B 1 218 ? 0.956 -7.594 1.182 1 98.88 218 LEU B O 1
ATOM 4193 N N . ARG B 1 219 ? 1.377 -9.75 1.777 1 98.88 219 ARG B N 1
ATOM 4194 C CA . ARG B 1 219 ? 0.288 -9.789 2.748 1 98.88 219 ARG B CA 1
ATOM 4195 C C . ARG B 1 219 ? 0.484 -8.734 3.834 1 98.88 219 ARG B C 1
ATOM 4197 O O . ARG B 1 219 ? -0.419 -7.941 4.105 1 98.88 219 ARG B O 1
ATOM 4204 N N . LEU B 1 220 ? 1.695 -8.688 4.387 1 98.5 220 LEU B N 1
ATOM 4205 C CA . LEU B 1 220 ? 2.018 -7.73 5.445 1 98.5 220 LEU B CA 1
ATOM 4206 C C . LEU B 1 220 ? 1.912 -6.297 4.934 1 98.5 220 LEU B C 1
ATOM 4208 O O . LEU B 1 220 ? 1.384 -5.426 5.625 1 98.5 220 LEU B O 1
ATOM 4212 N N . SER B 1 221 ? 2.379 -6.09 3.717 1 98.38 221 SER B N 1
ATOM 4213 C CA . SER B 1 221 ? 2.357 -4.75 3.137 1 98.38 221 SER B CA 1
ATOM 4214 C C . SER B 1 221 ? 0.928 -4.266 2.916 1 98.38 221 SER B C 1
ATOM 4216 O O . SER B 1 221 ? 0.589 -3.135 3.27 1 98.38 221 SER B O 1
ATOM 4218 N N . LEU B 1 222 ? 0.061 -5.125 2.324 1 98.75 222 LEU B N 1
ATOM 4219 C CA . LEU B 1 222 ? -1.322 -4.762 2.039 1 98.75 222 LEU B CA 1
ATOM 4220 C C . LEU B 1 222 ? -2.096 -4.508 3.328 1 98.75 222 LEU B C 1
ATOM 4222 O O . LEU B 1 222 ? -2.877 -3.557 3.41 1 98.75 222 LEU B O 1
ATOM 4226 N N . MET B 1 223 ? -1.849 -5.32 4.344 1 98.5 223 MET B N 1
ATOM 4227 C CA . MET B 1 223 ? -2.5 -5.137 5.637 1 98.5 223 MET B CA 1
ATOM 4228 C C . MET B 1 223 ? -2.006 -3.863 6.32 1 98.5 223 MET B C 1
ATOM 4230 O O . MET B 1 223 ? -2.777 -3.178 6.992 1 98.5 223 MET B O 1
ATOM 4234 N N . CYS B 1 224 ? -0.706 -3.561 6.129 1 97.94 224 CYS B N 1
ATOM 4235 C CA . CYS B 1 224 ? -0.13 -2.361 6.727 1 97.94 224 CYS B CA 1
ATOM 4236 C C . CYS B 1 224 ? -0.732 -1.104 6.109 1 97.94 224 CYS B C 1
ATOM 4238 O O . CYS B 1 224 ? -1.061 -0.154 6.824 1 97.94 224 CYS B O 1
ATOM 4240 N N . TYR B 1 225 ? -0.839 -1.062 4.781 1 96.31 225 TYR B N 1
ATOM 4241 C CA . TYR B 1 225 ? -1.418 0.093 4.105 1 96.31 225 TYR B CA 1
ATOM 4242 C C . TYR B 1 225 ? -2.912 0.198 4.387 1 96.31 225 TYR B C 1
ATOM 4244 O O . TYR B 1 225 ? -3.436 1.296 4.598 1 96.31 225 TYR B O 1
ATOM 4252 N N . ALA B 1 226 ? -3.623 -0.954 4.367 1 97.19 226 ALA B N 1
ATOM 4253 C CA . ALA B 1 226 ? -5.051 -1.088 4.645 1 97.19 226 ALA B CA 1
ATOM 4254 C C . ALA B 1 226 ? -5.855 -0.02 3.906 1 97.19 226 ALA B C 1
ATOM 4256 O O . ALA B 1 226 ? -6.523 0.804 4.531 1 97.19 226 ALA B O 1
ATOM 4257 N N . ASP B 1 227 ? -5.859 -0.061 2.582 1 96.19 227 ASP B N 1
ATOM 4258 C CA . ASP B 1 227 ? -6.551 0.885 1.713 1 96.19 227 ASP B CA 1
ATOM 4259 C C . ASP B 1 227 ? -8.062 0.796 1.899 1 96.19 227 ASP B C 1
ATOM 4261 O O . ASP B 1 227 ? -8.68 -0.225 1.575 1 96.19 227 ASP B O 1
ATOM 4265 N N . ILE B 1 228 ? -8.703 1.842 2.33 1 94.56 228 ILE B N 1
ATOM 4266 C CA . ILE B 1 228 ? -10.125 1.786 2.654 1 94.56 228 ILE B CA 1
ATOM 4267 C C . ILE B 1 228 ? -10.938 2.408 1.522 1 94.56 228 ILE B C 1
ATOM 4269 O O . ILE B 1 228 ? -12.117 2.732 1.699 1 94.56 228 ILE B O 1
ATOM 4273 N N . THR B 1 229 ? -10.305 2.684 0.387 1 94.5 229 THR B N 1
ATOM 4274 C CA . THR B 1 229 ? -11.047 3.186 -0.766 1 94.5 229 THR B CA 1
ATOM 4275 C C . THR B 1 229 ? -12.141 2.203 -1.178 1 94.5 229 THR B C 1
ATOM 4277 O O . THR B 1 229 ? -11.891 1.002 -1.29 1 94.5 229 THR B O 1
ATOM 4280 N N . PRO B 1 230 ? -13.344 2.668 -1.405 1 94 230 PRO B N 1
ATOM 4281 C CA . PRO B 1 230 ? -14.445 1.768 -1.76 1 94 230 PRO B CA 1
ATOM 4282 C C . PRO B 1 230 ? -14.336 1.233 -3.186 1 94 230 PRO B C 1
ATOM 4284 O O . PRO B 1 230 ? -14.062 1.997 -4.117 1 94 230 PRO B O 1
ATOM 4287 N N . VAL B 1 231 ? -14.469 -0.037 -3.311 1 95.56 231 VAL B N 1
ATOM 4288 C CA . VAL B 1 231 ? -14.703 -0.683 -4.598 1 95.56 231 VAL B CA 1
ATOM 4289 C C . VAL B 1 231 ? -16.188 -0.966 -4.773 1 95.56 231 VAL B C 1
ATOM 4291 O O . VAL B 1 231 ? -16.734 -1.869 -4.133 1 95.56 231 VAL B O 1
ATOM 4294 N N . LEU B 1 232 ? -16.812 -0.258 -5.652 1 94.88 232 LEU B N 1
ATOM 4295 C CA . LEU B 1 232 ? -18.266 -0.289 -5.797 1 94.88 232 LEU B CA 1
ATOM 4296 C C . LEU B 1 232 ? -18.688 -1.435 -6.707 1 94.88 232 LEU B C 1
ATOM 4298 O O . LEU B 1 232 ? -17.891 -1.945 -7.492 1 94.88 232 LEU B O 1
ATOM 4302 N N . ASN B 1 233 ? -19.906 -1.854 -6.531 1 93.38 233 ASN B N 1
ATOM 4303 C CA . ASN B 1 233 ? -20.547 -2.826 -7.41 1 93.38 233 ASN B CA 1
ATOM 4304 C C . ASN B 1 233 ? -21.531 -2.158 -8.367 1 93.38 233 ASN B C 1
ATOM 4306 O O . ASN B 1 233 ? -22.484 -1.51 -7.926 1 93.38 233 ASN B O 1
ATOM 4310 N N . GLN B 1 234 ? -21.359 -2.389 -9.578 1 93.31 234 GLN B N 1
ATOM 4311 C CA . GLN B 1 234 ? -22.156 -1.74 -10.609 1 93.31 234 GLN B CA 1
ATOM 4312 C C . GLN B 1 234 ? -23.188 -2.703 -11.195 1 93.31 234 GLN B C 1
ATOM 4314 O O . GLN B 1 234 ? -22.891 -3.881 -11.414 1 93.31 234 GLN B O 1
ATOM 4319 N N . HIS B 1 235 ? -24.312 -2.098 -11.453 1 92.06 235 HIS B N 1
ATOM 4320 C CA . HIS B 1 235 ? -25.297 -2.857 -12.227 1 92.06 235 HIS B CA 1
ATOM 4321 C C . HIS B 1 235 ? -24.75 -3.182 -13.617 1 92.06 235 HIS B C 1
ATOM 4323 O O . HIS B 1 235 ? -24.125 -2.342 -14.258 1 92.06 235 HIS B O 1
ATOM 4329 N N . PHE B 1 236 ? -24.906 -4.414 -13.938 1 88.12 236 PHE B N 1
ATOM 4330 C CA . PHE B 1 236 ? -24.406 -4.875 -15.227 1 88.12 236 PHE B CA 1
ATOM 4331 C C . PHE B 1 236 ? -25.469 -5.707 -15.945 1 88.12 236 PHE B C 1
ATOM 4333 O O . PHE B 1 236 ? -26.047 -6.621 -15.359 1 88.12 236 PHE B O 1
ATOM 4340 N N . ASP B 1 237 ? -25.75 -5.262 -17.156 1 85.75 237 ASP B N 1
ATOM 4341 C CA . ASP B 1 237 ? -26.766 -5.953 -17.938 1 85.75 237 ASP B CA 1
ATOM 4342 C C . ASP B 1 237 ? -26.141 -7.109 -18.734 1 85.75 237 ASP B C 1
ATOM 4344 O O . ASP B 1 237 ? -25.734 -6.934 -19.891 1 85.75 237 ASP B O 1
ATOM 4348 N N . ASP B 1 238 ? -25.969 -8.195 -18.094 1 82 238 ASP B N 1
ATOM 4349 C CA . ASP B 1 238 ? -25.438 -9.422 -18.688 1 82 238 ASP B CA 1
ATOM 4350 C C . ASP B 1 238 ? -26.312 -10.625 -18.344 1 82 238 ASP B C 1
ATOM 4352 O O . ASP B 1 238 ? -26.859 -10.695 -17.234 1 82 238 ASP B O 1
ATOM 4356 N N . PRO B 1 239 ? -26.531 -11.445 -19.359 1 75.81 239 PRO B N 1
ATOM 4357 C CA . PRO B 1 239 ? -27.391 -12.602 -19.109 1 75.81 239 PRO B CA 1
ATOM 4358 C C . PRO B 1 239 ? -26.922 -13.453 -17.938 1 75.81 239 PRO B C 1
ATOM 4360 O O . PRO B 1 239 ? -27.75 -14.047 -17.234 1 75.81 239 PRO B O 1
ATOM 4363 N N . ASP B 1 240 ? -25.625 -13.461 -17.703 1 73.06 240 ASP B N 1
ATOM 4364 C CA . ASP B 1 240 ? -25.094 -14.367 -16.688 1 73.06 240 ASP B CA 1
ATOM 4365 C C . ASP B 1 240 ? -24.797 -13.633 -15.383 1 73.06 240 ASP B C 1
ATOM 4367 O O . ASP B 1 240 ? -24.797 -14.234 -14.312 1 73.06 240 ASP B O 1
ATOM 4371 N N . PHE B 1 241 ? -24.5 -12.328 -15.516 1 78.06 241 PHE B N 1
ATOM 4372 C CA . PHE B 1 241 ? -24.156 -11.578 -14.32 1 78.06 241 PHE B CA 1
ATOM 4373 C C . PHE B 1 241 ? -24.859 -10.227 -14.305 1 78.06 241 PHE B C 1
ATOM 4375 O O . PHE B 1 241 ? -24.891 -9.523 -15.32 1 78.06 241 PHE B O 1
ATOM 4382 N N . ASP B 1 242 ? -25.469 -9.969 -13.125 1 83.88 242 ASP B N 1
ATOM 4383 C CA . ASP B 1 242 ? -26.25 -8.742 -13.023 1 83.88 242 ASP B CA 1
ATOM 4384 C C . ASP B 1 242 ? -25.406 -7.609 -12.438 1 83.88 242 ASP B C 1
ATOM 4386 O O . ASP B 1 242 ? -25.891 -6.484 -12.281 1 83.88 242 ASP B O 1
ATOM 4390 N N . ARG B 1 243 ? -24.047 -7.965 -12.086 1 88.88 243 ARG B N 1
ATOM 4391 C CA . ARG B 1 243 ? -23.219 -6.945 -11.453 1 88.88 243 ARG B CA 1
ATOM 4392 C C . ARG B 1 243 ? -21.75 -7.16 -11.781 1 88.88 243 ARG B C 1
ATOM 4394 O O . ARG B 1 243 ? -21.344 -8.258 -12.18 1 88.88 243 ARG B O 1
ATOM 4401 N N . LYS B 1 244 ? -21.062 -6.09 -11.734 1 90 244 LYS B N 1
ATOM 4402 C CA . LYS B 1 244 ? -19.609 -6.121 -11.867 1 90 244 LYS B CA 1
ATOM 4403 C C . LYS B 1 244 ? -18.953 -5.133 -10.906 1 90 244 LYS B C 1
ATOM 4405 O O . LYS B 1 244 ? -19.516 -4.074 -10.617 1 90 244 LYS B O 1
ATOM 4410 N N . ALA B 1 245 ? -17.844 -5.555 -10.43 1 93 245 ALA B N 1
ATOM 4411 C CA . ALA B 1 245 ? -17.078 -4.633 -9.594 1 93 245 ALA B CA 1
ATOM 4412 C C . ALA B 1 245 ? -16.484 -3.496 -10.422 1 93 245 ALA B C 1
ATOM 4414 O O . ALA B 1 245 ? -16.031 -3.713 -11.547 1 93 245 ALA B O 1
ATOM 4415 N N . ASP B 1 246 ? -16.578 -2.293 -9.93 1 94.69 246 ASP B N 1
ATOM 4416 C CA . ASP B 1 246 ? -15.906 -1.151 -10.531 1 94.69 246 ASP B CA 1
ATOM 4417 C C . ASP B 1 246 ? -14.477 -1.021 -10 1 94.69 246 ASP B C 1
ATOM 4419 O O . ASP B 1 246 ? -14.234 -0.315 -9.023 1 94.69 246 ASP B O 1
ATOM 4423 N N . PHE B 1 247 ? -13.562 -1.644 -10.703 1 96.19 247 PHE B N 1
ATOM 4424 C CA . PHE B 1 247 ? -12.188 -1.735 -10.234 1 96.19 247 PHE B CA 1
ATOM 4425 C C . PHE B 1 247 ? -11.422 -0.451 -10.539 1 96.19 247 PHE B C 1
ATOM 4427 O O . PHE B 1 247 ? -10.281 -0.287 -10.109 1 96.19 247 PHE B O 1
ATOM 4434 N N . ASN B 1 248 ? -12.047 0.441 -11.305 1 95.88 248 ASN B N 1
ATOM 4435 C CA . ASN B 1 248 ? -11.406 1.718 -11.594 1 95.88 248 ASN B CA 1
ATOM 4436 C C . ASN B 1 248 ? -11.609 2.719 -10.461 1 95.88 248 ASN B C 1
ATOM 4438 O O . ASN B 1 248 ? -12.281 3.738 -10.641 1 95.88 248 ASN B O 1
ATOM 4442 N N . THR B 1 249 ? -10.906 2.475 -9.391 1 95.06 249 THR B N 1
ATOM 4443 C CA . THR B 1 249 ? -11.086 3.271 -8.188 1 95.06 249 THR B CA 1
ATOM 4444 C C . THR B 1 249 ? -10.266 4.555 -8.258 1 95.06 249 THR B C 1
ATOM 4446 O O . THR B 1 249 ? -9.164 4.562 -8.805 1 95.06 249 THR B O 1
ATOM 4449 N N . HIS B 1 250 ? -10.82 5.598 -7.715 1 94.38 250 HIS B N 1
ATOM 4450 C CA . HIS B 1 250 ? -10.148 6.895 -7.637 1 94.38 250 HIS B CA 1
ATOM 4451 C C . HIS B 1 250 ? -9.172 6.938 -6.465 1 94.38 250 HIS B C 1
ATOM 4453 O O . HIS B 1 250 ? -9.516 6.543 -5.348 1 94.38 250 HIS B O 1
ATOM 4459 N N . HIS B 1 251 ? -7.91 7.363 -6.75 1 94.81 251 HIS B N 1
ATOM 4460 C CA . HIS B 1 251 ? -6.875 7.363 -5.723 1 94.81 251 HIS B CA 1
ATOM 4461 C C . HIS B 1 251 ? -5.988 8.594 -5.832 1 94.81 251 HIS B C 1
ATOM 4463 O O . HIS B 1 251 ? -5.891 9.203 -6.902 1 94.81 251 HIS B O 1
ATOM 4469 N N . LYS B 1 252 ? -5.504 8.977 -4.719 1 93.62 252 LYS B N 1
ATOM 4470 C CA . LYS B 1 252 ? -4.293 9.789 -4.656 1 93.62 252 LYS B CA 1
ATOM 4471 C C . LYS B 1 252 ? -3.055 8.922 -4.461 1 93.62 252 LYS B C 1
ATOM 4473 O O . LYS B 1 252 ? -2.969 8.156 -3.494 1 93.62 252 LYS B O 1
ATOM 4478 N N . CYS B 1 253 ? -2.176 8.992 -5.445 1 96.31 253 CYS B N 1
ATOM 4479 C CA . CYS B 1 253 ? -1.018 8.109 -5.445 1 96.31 253 CYS B CA 1
ATOM 4480 C C . CYS B 1 253 ? 0.28 8.906 -5.363 1 96.31 253 CYS B C 1
ATOM 4482 O O . CYS B 1 253 ? 0.359 10.023 -5.871 1 96.31 253 CYS B O 1
ATOM 4484 N N . ARG B 1 254 ? 1.255 8.32 -4.656 1 96.12 254 ARG B N 1
ATOM 4485 C CA . ARG B 1 254 ? 2.605 8.828 -4.859 1 96.12 254 ARG B CA 1
ATOM 4486 C C . ARG B 1 254 ? 3.076 8.578 -6.289 1 96.12 254 ARG B C 1
ATOM 4488 O O . ARG B 1 254 ? 2.801 7.523 -6.859 1 96.12 254 ARG B O 1
ATOM 4495 N N . ASP B 1 255 ? 3.762 9.57 -6.863 1 97.25 255 ASP B N 1
ATOM 4496 C CA . ASP B 1 255 ? 4.27 9.43 -8.219 1 97.25 255 ASP B CA 1
ATOM 4497 C C . ASP B 1 255 ? 5.426 8.438 -8.281 1 97.25 255 ASP B C 1
ATOM 4499 O O . ASP B 1 255 ? 6.582 8.805 -8.078 1 97.25 255 ASP B O 1
ATOM 4503 N N . PHE B 1 256 ? 5.141 7.234 -8.609 1 98.25 256 PHE B N 1
ATOM 4504 C CA . PHE B 1 256 ? 6.09 6.129 -8.625 1 98.25 256 PHE B CA 1
ATOM 4505 C C . PHE B 1 256 ? 7.246 6.418 -9.57 1 98.25 256 PHE B C 1
ATOM 4507 O O . PHE B 1 256 ? 8.406 6.195 -9.234 1 98.25 256 PHE B O 1
ATOM 4514 N N . ASP B 1 257 ? 6.93 6.859 -10.773 1 97.75 257 ASP B N 1
ATOM 4515 C CA . ASP B 1 257 ? 7.949 7.105 -11.789 1 97.75 257 ASP B CA 1
ATOM 4516 C C . ASP B 1 257 ? 8.945 8.164 -11.32 1 97.75 257 ASP B C 1
ATOM 4518 O O . ASP B 1 257 ? 10.148 8.031 -11.555 1 97.75 257 ASP B O 1
ATOM 4522 N N . ARG B 1 258 ? 8.461 9.125 -10.688 1 97.31 258 ARG B N 1
ATOM 4523 C CA . ARG B 1 258 ? 9.336 10.172 -10.156 1 97.31 258 ARG B CA 1
ATOM 4524 C C . ARG B 1 258 ? 10.281 9.609 -9.102 1 97.31 258 ARG B C 1
ATOM 4526 O O . ARG B 1 258 ? 11.461 9.945 -9.078 1 97.31 258 ARG B O 1
ATOM 4533 N N . ILE B 1 259 ? 9.789 8.773 -8.242 1 96.62 259 ILE B N 1
ATOM 4534 C CA . ILE B 1 259 ? 10.594 8.148 -7.203 1 96.62 259 ILE B CA 1
ATOM 4535 C C . ILE B 1 259 ? 11.672 7.273 -7.836 1 96.62 259 ILE B C 1
ATOM 4537 O O . ILE B 1 259 ? 12.844 7.352 -7.465 1 96.62 259 ILE B O 1
ATOM 4541 N N . ALA B 1 260 ? 11.281 6.484 -8.82 1 96.62 260 ALA B N 1
ATOM 4542 C CA . ALA B 1 260 ? 12.234 5.613 -9.508 1 96.62 260 ALA B CA 1
ATOM 4543 C C . ALA B 1 260 ? 13.305 6.434 -10.219 1 96.62 260 ALA B C 1
ATOM 4545 O O . ALA B 1 260 ? 14.492 6.113 -10.133 1 96.62 260 ALA B O 1
ATOM 4546 N N . GLU B 1 261 ? 12.883 7.477 -10.852 1 95.75 261 GLU B N 1
ATOM 4547 C CA . GLU B 1 261 ? 13.828 8.336 -11.562 1 95.75 261 GLU B CA 1
ATOM 4548 C C . GLU B 1 261 ? 14.797 9.008 -10.602 1 95.75 261 GLU B C 1
ATOM 4550 O O . GLU B 1 261 ? 15.984 9.164 -10.914 1 95.75 261 GLU B O 1
ATOM 4555 N N . TYR B 1 262 ? 14.273 9.469 -9.508 1 95.06 262 TYR B N 1
ATOM 4556 C CA . TYR B 1 262 ? 15.125 10.094 -8.492 1 95.06 262 TYR B CA 1
ATOM 4557 C C . TYR B 1 262 ? 16.188 9.125 -7.992 1 95.06 262 TYR B C 1
ATOM 4559 O O . TYR B 1 262 ? 17.359 9.484 -7.867 1 95.06 262 TYR B O 1
ATOM 4567 N N . VAL B 1 263 ? 15.836 7.863 -7.73 1 94.06 263 VAL B N 1
ATOM 4568 C CA . VAL B 1 263 ? 16.766 6.828 -7.301 1 94.06 263 VAL B CA 1
ATOM 4569 C C . VAL B 1 263 ? 17.828 6.609 -8.375 1 94.06 263 VAL B C 1
ATOM 4571 O O . VAL B 1 263 ? 19.016 6.543 -8.078 1 94.06 263 VAL B O 1
ATOM 4574 N N . GLU B 1 264 ? 17.422 6.52 -9.625 1 93 264 GLU B N 1
ATOM 4575 C CA . GLU B 1 264 ? 18.359 6.328 -10.734 1 93 264 GLU B CA 1
ATOM 4576 C C . GLU B 1 264 ? 19.328 7.5 -10.852 1 93 264 GLU B C 1
ATOM 4578 O O . GLU B 1 264 ? 20.516 7.305 -11.125 1 93 264 GLU B O 1
ATOM 4583 N N . SER B 1 265 ? 18.844 8.664 -10.609 1 91.94 265 SER B N 1
ATOM 4584 C CA . SER B 1 265 ? 19.672 9.859 -10.758 1 91.94 265 SER B CA 1
ATOM 4585 C C . SER B 1 265 ? 20.734 9.938 -9.664 1 91.94 265 SER B C 1
ATOM 4587 O O . SER B 1 265 ? 21.828 10.445 -9.883 1 91.94 265 SER B O 1
ATOM 4589 N N . MET B 1 266 ? 20.391 9.477 -8.5 1 88.12 266 MET B N 1
ATOM 4590 C CA . MET B 1 266 ? 21.375 9.453 -7.426 1 88.12 266 MET B CA 1
ATOM 4591 C C . MET B 1 266 ? 22.484 8.445 -7.719 1 88.12 266 MET B C 1
ATOM 4593 O O . MET B 1 266 ? 23.656 8.719 -7.461 1 88.12 266 MET B O 1
ATOM 4597 N N . GLY B 1 267 ? 22.141 7.238 -8.211 1 88.38 267 GLY B N 1
ATOM 4598 C CA . GLY B 1 267 ? 23.094 6.301 -8.781 1 88.38 267 GLY B CA 1
ATOM 4599 C C . GLY B 1 267 ? 23.906 5.57 -7.73 1 88.38 267 GLY B C 1
ATOM 4600 O O . GLY B 1 267 ? 25.031 5.152 -7.996 1 88.38 267 GLY B O 1
ATOM 4601 N N . TYR B 1 268 ? 23.344 5.406 -6.547 1 90.12 268 TYR B N 1
ATOM 4602 C CA . TYR B 1 268 ? 24.078 4.688 -5.512 1 90.12 268 TYR B CA 1
ATOM 4603 C C . TYR B 1 268 ? 24 3.182 -5.73 1 90.12 268 TYR B C 1
ATOM 4605 O O . TYR B 1 268 ? 22.969 2.668 -6.18 1 90.12 268 TYR B O 1
ATOM 4613 N N . ASP B 1 269 ? 25.109 2.512 -5.387 1 90.06 269 ASP B N 1
ATOM 4614 C CA . ASP B 1 269 ? 25.141 1.055 -5.477 1 90.06 269 ASP B CA 1
ATOM 4615 C C . ASP B 1 269 ? 25.828 0.439 -4.258 1 90.06 269 ASP B C 1
ATOM 4617 O O . ASP B 1 269 ? 26.516 1.133 -3.514 1 90.06 269 ASP B O 1
ATOM 4621 N N . LEU B 1 270 ? 25.5 -0.796 -4.066 1 90.62 270 LEU B N 1
ATOM 4622 C CA . LEU B 1 270 ? 26.203 -1.591 -3.066 1 90.62 270 LEU B CA 1
ATOM 4623 C C . LEU B 1 270 ? 27.375 -2.344 -3.695 1 90.62 270 LEU B C 1
ATOM 4625 O O . LEU B 1 270 ? 27.359 -2.615 -4.898 1 90.62 270 LEU B O 1
ATOM 4629 N N . PRO B 1 271 ? 28.406 -2.623 -2.908 1 87 271 PRO B N 1
ATOM 4630 C CA . PRO B 1 271 ? 29.469 -3.471 -3.449 1 87 271 PRO B CA 1
ATOM 4631 C C . PRO B 1 271 ? 28.969 -4.855 -3.859 1 87 271 PRO B C 1
ATOM 4633 O O . PRO B 1 271 ? 27.984 -5.348 -3.311 1 87 271 PRO B O 1
ATOM 4636 N N . PRO B 1 272 ? 29.594 -5.426 -4.82 1 81.81 272 PRO B N 1
ATOM 4637 C CA . PRO B 1 272 ? 29.172 -6.766 -5.234 1 81.81 272 PRO B CA 1
ATOM 4638 C C . PRO B 1 272 ? 29.359 -7.809 -4.133 1 81.81 272 PRO B C 1
ATOM 4640 O O . PRO B 1 272 ? 30.219 -7.656 -3.27 1 81.81 272 PRO B O 1
ATOM 4643 N N . PRO B 1 273 ? 28.422 -8.781 -4.227 1 80.25 273 PRO B N 1
ATOM 4644 C CA . PRO B 1 273 ? 28.625 -9.883 -3.281 1 80.25 273 PRO B CA 1
ATOM 4645 C C . PRO B 1 273 ? 29.984 -10.555 -3.455 1 80.25 273 PRO B C 1
ATOM 4647 O O . PRO B 1 273 ? 30.547 -10.539 -4.551 1 80.25 273 PRO B O 1
ATOM 4650 N N . LYS B 1 274 ? 30.469 -11.102 -2.404 1 74.19 274 LYS B N 1
ATOM 4651 C CA . LYS B 1 274 ? 31.797 -11.711 -2.377 1 74.19 274 LYS B CA 1
ATOM 4652 C C . LYS B 1 274 ? 31.922 -12.789 -3.451 1 74.19 274 LYS B C 1
ATOM 4654 O O . LYS B 1 274 ? 32.969 -12.922 -4.082 1 74.19 274 LYS B O 1
ATOM 4659 N N . PHE B 1 275 ? 30.844 -13.523 -3.625 1 68.81 275 PHE B N 1
ATOM 4660 C CA . PHE B 1 275 ? 30.922 -14.641 -4.559 1 68.81 275 PHE B CA 1
ATOM 4661 C C . PHE B 1 275 ? 31.062 -14.141 -5.992 1 68.81 275 PHE B C 1
ATOM 4663 O O . PHE B 1 275 ? 31.469 -14.883 -6.879 1 68.81 275 PHE B O 1
ATOM 4670 N N . LEU B 1 276 ? 30.609 -12.914 -6.23 1 65.25 276 LEU B N 1
ATOM 4671 C CA . LEU B 1 276 ? 30.734 -12.336 -7.566 1 65.25 276 LEU B CA 1
ATOM 4672 C C . LEU B 1 276 ? 31.953 -11.414 -7.652 1 65.25 276 LEU B C 1
ATOM 4674 O O . LEU B 1 276 ? 32.219 -10.812 -8.695 1 65.25 276 LEU B O 1
ATOM 4678 N N . ALA B 1 277 ? 32.719 -11.219 -6.57 1 58.62 277 ALA B N 1
ATOM 4679 C CA . ALA B 1 277 ? 33.812 -10.273 -6.555 1 58.62 277 ALA B CA 1
ATOM 4680 C C . ALA B 1 277 ? 34.875 -10.641 -7.59 1 58.62 277 ALA B C 1
ATOM 4682 O O . ALA B 1 277 ? 35.5 -9.766 -8.18 1 58.62 277 ALA B O 1
ATOM 4683 N N . ASP B 1 278 ? 35.125 -11.797 -7.719 1 53.56 278 ASP B N 1
ATOM 4684 C CA . ASP B 1 278 ? 36.188 -12.188 -8.648 1 53.56 278 ASP B CA 1
ATOM 4685 C C . ASP B 1 278 ? 35.688 -12.141 -10.094 1 53.56 278 ASP B C 1
ATOM 4687 O O . ASP B 1 278 ? 36.469 -12.266 -11.023 1 53.56 278 ASP B O 1
ATOM 4691 N N . GLU B 1 279 ? 34.375 -12.219 -10.25 1 49.22 279 GLU B N 1
ATOM 4692 C CA . GLU B 1 279 ? 33.969 -12.312 -11.641 1 49.22 279 GLU B CA 1
ATOM 4693 C C . GLU B 1 279 ? 33.875 -10.93 -12.289 1 49.22 279 GLU B C 1
ATOM 4695 O O . GLU B 1 279 ? 33.281 -10.008 -11.719 1 49.22 279 GLU B O 1
ATOM 4700 N N . HIS B 1 280 ? 34.875 -10.492 -13.039 1 44.69 280 HIS B N 1
ATOM 4701 C CA . HIS B 1 280 ? 35.031 -9.289 -13.852 1 44.69 280 HIS B CA 1
ATOM 4702 C C . HIS B 1 280 ? 33.719 -8.852 -14.453 1 44.69 280 HIS B C 1
ATOM 4704 O O . HIS B 1 280 ? 33.594 -7.738 -14.961 1 44.69 280 HIS B O 1
ATOM 4710 N N . ALA B 1 281 ? 32.906 -9.695 -14.969 1 41.56 281 ALA B N 1
ATOM 4711 C CA . ALA B 1 281 ? 31.844 -9.469 -15.938 1 41.56 281 ALA B CA 1
ATOM 4712 C C . ALA B 1 281 ? 30.703 -8.664 -15.312 1 41.56 281 ALA B C 1
ATOM 4714 O O . ALA B 1 281 ? 29.734 -8.312 -16 1 41.56 281 ALA B O 1
ATOM 4715 N N . HIS B 1 282 ? 30.641 -8.375 -14.008 1 42.75 282 HIS B N 1
ATOM 4716 C CA . HIS B 1 282 ? 29.391 -7.934 -13.422 1 42.75 282 HIS B CA 1
ATOM 4717 C C . HIS B 1 282 ? 29.312 -6.41 -13.344 1 42.75 282 HIS B C 1
ATOM 4719 O O . HIS B 1 282 ? 28.594 -5.855 -12.516 1 42.75 282 HIS B O 1
ATOM 4725 N N . GLU B 1 283 ? 30.094 -5.801 -13.992 1 43.72 283 GLU B N 1
ATOM 4726 C CA . GLU B 1 283 ? 30.125 -4.344 -13.977 1 43.72 283 GLU B CA 1
ATOM 4727 C C . GLU B 1 283 ? 28.719 -3.756 -14.047 1 43.72 283 GLU B C 1
ATOM 4729 O O . GLU B 1 283 ? 28.469 -2.658 -13.539 1 43.72 283 GLU B O 1
ATOM 4734 N N . LYS B 1 284 ? 27.828 -4.527 -14.711 1 48.41 284 LYS B N 1
ATOM 4735 C CA . LYS B 1 284 ? 26.562 -3.879 -15.031 1 48.41 284 LYS B CA 1
ATOM 4736 C C . LYS B 1 284 ? 25.453 -4.34 -14.086 1 48.41 284 LYS B C 1
ATOM 4738 O O . LYS B 1 284 ? 24.297 -3.975 -14.258 1 48.41 284 LYS B O 1
ATOM 4743 N N . ARG B 1 285 ? 25.797 -5.238 -13.031 1 50.16 285 ARG B N 1
ATOM 4744 C CA . ARG B 1 285 ? 24.688 -5.738 -12.227 1 50.16 285 ARG B CA 1
ATOM 4745 C C . ARG B 1 285 ? 24.5 -4.898 -10.969 1 50.16 285 ARG B C 1
ATOM 4747 O O . ARG B 1 285 ? 25.484 -4.496 -10.336 1 50.16 285 ARG B O 1
ATOM 4754 N N . ARG B 1 286 ? 23.391 -4.316 -10.977 1 51.44 286 ARG B N 1
ATOM 4755 C CA . ARG B 1 286 ? 23.016 -3.611 -9.75 1 51.44 286 ARG B CA 1
ATOM 4756 C C . ARG B 1 286 ? 22.75 -4.59 -8.617 1 51.44 286 ARG B C 1
ATOM 4758 O O . ARG B 1 286 ? 22.062 -5.598 -8.805 1 51.44 286 ARG B O 1
ATOM 4765 N N . PHE B 1 287 ? 23.797 -4.758 -7.711 1 47.38 287 PHE B N 1
ATOM 4766 C CA . PHE B 1 287 ? 23.656 -5.746 -6.652 1 47.38 287 PHE B CA 1
ATOM 4767 C C . PHE B 1 287 ? 22.656 -5.277 -5.602 1 47.38 287 PHE B C 1
ATOM 4769 O O . PHE B 1 287 ? 23.047 -4.637 -4.621 1 47.38 287 PHE B O 1
ATOM 4776 N N . LEU B 1 288 ? 21.422 -5.156 -5.902 1 49.66 288 LEU B N 1
ATOM 4777 C CA . LEU B 1 288 ? 20.422 -4.695 -4.949 1 49.66 288 LEU B CA 1
ATOM 4778 C C . LEU B 1 288 ? 19.953 -5.84 -4.059 1 49.66 288 LEU B C 1
ATOM 4780 O O . LEU B 1 288 ? 19.641 -5.633 -2.883 1 49.66 288 LEU B O 1
ATOM 4784 N N . THR B 1 289 ? 19.484 -7.109 -4.484 1 45.25 289 THR B N 1
ATOM 4785 C CA . THR B 1 289 ? 19.016 -8.234 -3.68 1 45.25 289 THR B CA 1
ATOM 4786 C C . THR B 1 289 ? 19.859 -9.484 -3.969 1 45.25 289 THR B C 1
ATOM 4788 O O . THR B 1 289 ? 20.125 -9.805 -5.129 1 45.25 289 THR B O 1
ATOM 4791 N N . PRO B 1 290 ? 20.641 -10.148 -2.883 1 38.19 290 PRO B N 1
ATOM 4792 C CA . PRO B 1 290 ? 21.406 -11.367 -3.162 1 38.19 290 PRO B CA 1
ATOM 4793 C C . PRO B 1 290 ? 20.531 -12.508 -3.684 1 38.19 290 PRO B C 1
ATOM 4795 O O . PRO B 1 290 ? 19.516 -12.844 -3.066 1 38.19 290 PRO B O 1
ATOM 4798 N N . VAL B 1 291 ? 20.359 -12.672 -4.895 1 36.59 291 VAL B N 1
ATOM 4799 C CA . VAL B 1 291 ? 19.859 -13.984 -5.273 1 36.59 291 VAL B CA 1
ATOM 4800 C C . VAL B 1 291 ? 20.953 -15.031 -5.086 1 36.59 291 VAL B C 1
ATOM 4802 O O . VAL B 1 291 ? 22.125 -14.758 -5.328 1 36.59 291 VAL B O 1
ATOM 4805 N N . LYS B 1 292 ? 20.656 -16.141 -4.191 1 37.47 292 LYS B N 1
ATOM 4806 C CA . LYS B 1 292 ? 21.547 -17.281 -4.047 1 37.47 292 LYS B CA 1
ATOM 4807 C C . LYS B 1 292 ? 22.125 -17.703 -5.395 1 37.47 292 LYS B C 1
ATOM 4809 O O . LYS B 1 292 ? 21.406 -17.844 -6.375 1 37.47 292 LYS B O 1
ATOM 4814 N N . PRO B 1 293 ? 23.5 -17.719 -5.402 1 32.5 293 PRO B N 1
ATOM 4815 C CA . PRO B 1 293 ? 24.062 -18.328 -6.609 1 32.5 293 PRO B CA 1
ATOM 4816 C C . PRO B 1 293 ? 23.609 -19.766 -6.809 1 32.5 293 PRO B C 1
ATOM 4818 O O . PRO B 1 293 ? 23.234 -20.438 -5.844 1 32.5 293 PRO B O 1
ATOM 4821 N N . GLY B 1 294 ? 23.328 -20.172 -8.117 1 29.38 294 GLY B N 1
ATOM 4822 C CA . GLY B 1 294 ? 23.156 -21.547 -8.562 1 29.38 294 GLY B CA 1
ATOM 4823 C C . GLY B 1 294 ? 24.203 -22.5 -8.008 1 29.38 294 GLY B C 1
ATOM 4824 O O . GLY B 1 294 ? 25.281 -22.062 -7.602 1 29.38 294 GLY B O 1
ATOM 4825 N N . GLY B 1 295 ? 23.734 -23.672 -7.379 1 27.33 295 GLY B N 1
ATOM 4826 C CA . GLY B 1 295 ? 24.516 -24.828 -6.992 1 27.33 295 GLY B CA 1
ATOM 4827 C C . GLY B 1 295 ? 25.562 -25.219 -8.023 1 27.33 295 GLY B C 1
ATOM 4828 O O . GLY B 1 295 ? 25.25 -25.344 -9.211 1 27.33 295 GLY B O 1
ATOM 4829 N N . ARG B 1 296 ? 26.859 -25.016 -7.922 1 22.55 296 ARG B N 1
ATOM 4830 C CA . ARG B 1 296 ? 27.734 -25.969 -8.617 1 22.55 296 ARG B CA 1
ATOM 4831 C C . ARG B 1 296 ? 27.406 -27.406 -8.219 1 22.55 296 ARG B C 1
ATOM 4833 O O . ARG B 1 296 ? 27.094 -27.672 -7.055 1 22.55 296 ARG B O 1
ATOM 4840 N N . LYS B 1 297 ? 27.641 -28.406 -9.18 1 18.67 297 LYS B N 1
ATOM 4841 C CA . LYS B 1 297 ? 27.984 -29.797 -8.883 1 18.67 297 LYS B CA 1
ATOM 4842 C C . LYS B 1 297 ? 29.156 -29.875 -7.91 1 18.67 297 LYS B C 1
ATOM 4844 O O . LYS B 1 297 ? 30.109 -29.109 -8.023 1 18.67 297 LYS B O 1
#

InterPro domains:
  IPR021765 Mycotoxin biosynthesis protein UstYa-like [PF11807] (37-264)
  IPR021765 Mycotoxin biosynthesis protein UstYa-like [PTHR33365] (29-264)

Foldseek 3Di:
DDDDPDDDDDPPPVPPVVVVVVVVVVVVVVVVVVVVVVVVVVVVVVVVVVVVVVVVVCVVVPDDDPLLVVLVLDLQNPDCVPPVVFQDLSVLWDKDWDWDPCPPDDDDLCDDFDDLSNLVVLCLLQQAAWTWGWPVRCVSVVHDDPVVAFFWVPADPVTTIGTAGDLSSVLSVLVVLLVCLVDDPVRDDCVSPPSHDCCSVVPVPVSVVSNVVSVVSNVVVCVSVVDPFDFDWDQDPDPVDRIDTPNRTIDIDTPSVSSRVVRRVVPIATDDDPVCVPPPPVVPHRPHDDDPDDDDD/DDDDPPDDDDPPPVPPVVVVVVVVVVVVVVVVVVVVVVVVVVVVVVVVVVVVVVVVVCVVVPDDDPLLVVLVLDLQNPPCVVPVVFQDLSVLWDKDWDWDPCPPDDDDLCDDFDDLSNLVVLCLLQQAAWTWGWPVRCVSVVHDDPVVAFFWVPADPVTTIGTAGDLSSVLSVLVVLLVCLVDDPVSDDCVSPPSHDCCSVVPVPVSVVSNVVSVVSNVVVCVSVVDPFDFDWDQDPDPVDRIDTPNGTIDIDTPSVSSRVVRRVVPIATDDDPVCVPPPPCVPHRPHDDDDDDDDD

pLDDT: mean 80.97, std 19.14, range [18.67, 98.88]

Organism: Cordyceps militaris (strain CM01) (NCBI:txid983644)